Protein AF-A0A4Y6IBA8-F1 (afdb_monomer_lite)

Foldseek 3Di:
DDDDDDDDPPPPDDPDDDPDDDDFDFDQDPDDDDDDDDRDGDGDDPDPDPPPPDAFDCVVPDADQVQQQQDLDLHHPQADPPDFKHPFKHKHKFFFQAAQAAQAAFTKGADPVDDPDLRTARMATEHQVHHDPPLRHAQKIKMAIAMFGCDVSWTHGYPNPPVRMDTDDRGDGDDAAAQADDPPDFPLSSLSRHASGKHFYAPRNQWFWQAQWDADPVSQFIKTKTFHNFHQDQLVVPDPPPDPSNVVSVVSVLSTMEIEAASDHDHPPDGPQERVCDDPQFGADGGWGAGGFIFHWTDDPSHIYGHTPHHDYSVRRHDPDDDDPDDDDDPPDLFFEEEDELQQQDCVQVPAAAALVNDRPADPHPVRNVVSLVVVLVVCVSSLGQKYKYWNFFFRFDDCRGSVNVSQVSNCVVDDPQSRKDWAHADQVCADVSGGQDRDRIAMIMIHGPNFKDWDDHKDWAADDKDWDQWQDFPDQDPVRDTDTDRTDIDGDRIDIDTDIDGPVVVVPPDD

pLDDT: mean 87.82, std 17.95, range [29.41, 98.81]

Structure (mmCIF, N/CA/C/O backbone):
data_AF-A0A4Y6IBA8-F1
#
_entry.id   AF-A0A4Y6IBA8-F1
#
loop_
_atom_site.group_PDB
_atom_site.id
_atom_site.type_symbol
_atom_site.label_atom_id
_atom_site.label_alt_id
_atom_site.label_comp_id
_atom_site.label_asym_id
_atom_site.label_entity_id
_atom_site.label_seq_id
_atom_site.pdbx_PDB_ins_code
_atom_site.Cartn_x
_atom_site.Cartn_y
_atom_site.Cartn_z
_atom_site.occupancy
_atom_site.B_iso_or_equiv
_atom_site.auth_seq_id
_atom_site.auth_comp_id
_atom_site.auth_asym_id
_atom_site.auth_atom_id
_atom_site.pdbx_PDB_model_num
ATOM 1 N N . MET A 1 1 ? 8.388 57.235 -51.977 1.00 36.34 1 MET A N 1
ATOM 2 C CA . MET A 1 1 ? 9.160 57.931 -50.924 1.00 36.34 1 MET A CA 1
ATOM 3 C C . MET A 1 1 ? 10.579 57.404 -50.968 1.00 36.34 1 MET A C 1
ATOM 5 O O . MET A 1 1 ? 10.772 56.202 -50.864 1.00 36.34 1 MET A O 1
ATOM 9 N N . THR A 1 2 ? 11.541 58.278 -51.231 1.00 32.28 2 THR A N 1
ATOM 10 C CA . THR A 1 2 ? 12.962 57.948 -51.380 1.00 32.28 2 THR A CA 1
ATOM 11 C C . THR A 1 2 ? 13.563 57.619 -50.012 1.00 32.28 2 THR A C 1
ATOM 13 O O . THR A 1 2 ? 13.431 58.429 -49.098 1.00 32.28 2 THR A O 1
ATOM 16 N N . VAL A 1 3 ? 14.226 56.469 -49.860 1.00 29.41 3 VAL A N 1
ATOM 17 C CA . VAL A 1 3 ? 14.960 56.116 -48.632 1.00 29.41 3 VAL A CA 1
ATOM 18 C C . VAL A 1 3 ? 16.433 55.900 -48.973 1.00 29.41 3 VAL A C 1
ATOM 20 O O . VAL A 1 3 ? 16.775 55.165 -49.894 1.00 29.41 3 VAL A O 1
ATOM 23 N N . TYR A 1 4 ? 17.292 56.606 -48.241 1.00 30.02 4 TYR A N 1
ATOM 24 C CA . TYR A 1 4 ? 18.748 56.600 -48.353 1.00 30.02 4 TYR A CA 1
ATOM 25 C C . TYR A 1 4 ? 19.360 55.326 -47.753 1.00 30.02 4 TYR A C 1
ATOM 27 O O . TYR A 1 4 ? 19.035 54.957 -46.626 1.00 30.02 4 TYR A O 1
ATOM 35 N N . HIS A 1 5 ? 20.340 54.729 -48.436 1.00 36.25 5 HIS A N 1
ATOM 36 C CA . HIS A 1 5 ? 21.272 53.782 -47.821 1.00 36.25 5 HIS A CA 1
ATOM 37 C C . HIS A 1 5 ? 22.495 54.524 -47.271 1.00 36.25 5 HIS A C 1
ATOM 39 O O . HIS A 1 5 ? 23.239 55.157 -48.019 1.00 36.25 5 HIS A O 1
ATOM 45 N N . LYS A 1 6 ? 22.730 54.415 -45.961 1.00 30.64 6 LYS A N 1
ATOM 46 C CA . LYS A 1 6 ? 24.039 54.674 -45.349 1.00 30.64 6 LYS A CA 1
ATOM 47 C C . LYS A 1 6 ? 24.644 53.335 -44.944 1.00 30.64 6 LYS A C 1
ATOM 49 O O . LYS A 1 6 ? 24.172 52.707 -44.003 1.00 30.64 6 LYS A O 1
ATOM 54 N N . PHE A 1 7 ? 25.691 52.924 -45.651 1.00 35.44 7 PHE A N 1
ATOM 55 C CA . PHE A 1 7 ? 26.575 51.842 -45.226 1.00 35.44 7 PHE A CA 1
ATOM 56 C C . PHE A 1 7 ? 27.665 52.413 -44.310 1.00 35.44 7 PHE A C 1
ATOM 58 O O . PHE A 1 7 ? 28.284 53.422 -44.646 1.00 35.44 7 PHE A O 1
ATOM 65 N N . SER A 1 8 ? 27.899 51.769 -43.163 1.00 32.81 8 SER A N 1
ATOM 66 C CA . SER A 1 8 ? 29.061 52.017 -42.302 1.00 32.81 8 SER A CA 1
ATOM 67 C C . SER A 1 8 ? 29.996 50.809 -42.349 1.00 32.81 8 SER A C 1
ATOM 69 O O . SER A 1 8 ? 29.566 49.664 -42.221 1.00 32.81 8 SER A O 1
ATOM 71 N N . ALA A 1 9 ? 31.278 51.089 -42.568 1.00 37.75 9 ALA A N 1
ATOM 72 C CA . ALA A 1 9 ? 32.347 50.153 -42.894 1.00 37.75 9 ALA A CA 1
ATOM 73 C C . ALA A 1 9 ? 32.967 49.470 -41.657 1.00 37.75 9 ALA A C 1
ATOM 75 O O . ALA A 1 9 ? 34.165 49.585 -41.418 1.00 37.75 9 ALA A O 1
ATOM 76 N N . ILE A 1 10 ? 32.166 48.740 -40.873 1.00 36.09 10 ILE A N 1
ATOM 77 C CA . ILE A 1 10 ? 32.670 47.875 -39.781 1.00 36.09 10 ILE A CA 1
ATOM 78 C C . ILE A 1 10 ? 32.075 46.461 -39.905 1.00 36.09 10 ILE A C 1
ATOM 80 O O . ILE A 1 10 ? 31.610 45.863 -38.944 1.00 36.09 10 ILE A O 1
ATOM 84 N N . ALA A 1 11 ? 32.054 45.923 -41.125 1.00 34.44 11 ALA A N 1
ATOM 85 C CA . ALA A 1 11 ? 31.620 44.549 -41.403 1.00 34.44 11 ALA A CA 1
ATOM 86 C C . ALA A 1 11 ? 32.563 43.829 -42.384 1.00 34.44 11 ALA A C 1
ATOM 88 O O . ALA A 1 11 ? 32.136 42.994 -43.172 1.00 34.44 11 ALA A O 1
ATOM 89 N N . PHE A 1 12 ? 33.853 44.173 -42.367 1.00 36.62 12 PHE A N 1
ATOM 90 C CA . PHE A 1 12 ? 34.859 43.559 -43.237 1.00 36.62 12 PHE A CA 1
ATOM 91 C C . PHE A 1 12 ? 36.131 43.238 -42.451 1.00 36.62 12 PHE A C 1
ATOM 93 O O . PHE A 1 12 ? 37.157 43.866 -42.663 1.00 36.62 12 PHE A O 1
ATOM 100 N N . ALA A 1 13 ? 36.062 42.286 -41.514 1.00 37.62 13 ALA A N 1
ATOM 101 C CA . ALA A 1 13 ? 37.256 41.578 -41.030 1.00 37.62 13 ALA A CA 1
ATOM 102 C C . ALA A 1 13 ? 36.939 40.344 -40.157 1.00 37.62 13 ALA A C 1
ATOM 104 O O . ALA A 1 13 ? 37.505 40.237 -39.085 1.00 37.62 13 ALA A O 1
ATOM 105 N N . VAL A 1 14 ? 36.076 39.412 -40.589 1.00 34.19 14 VAL A N 1
ATOM 106 C CA . VAL A 1 14 ? 36.196 37.963 -40.272 1.00 34.19 14 VAL A CA 1
ATOM 107 C C . VAL A 1 14 ? 35.429 37.179 -41.352 1.00 34.19 14 VAL A C 1
ATOM 109 O O . VAL A 1 14 ? 34.367 36.619 -41.115 1.00 34.19 14 VAL A O 1
ATOM 112 N N . ALA A 1 15 ? 35.921 37.200 -42.590 1.00 33.91 15 ALA A N 1
ATOM 113 C CA . ALA A 1 15 ? 35.390 36.377 -43.679 1.00 33.91 15 ALA A CA 1
ATOM 114 C C . ALA A 1 15 ? 36.553 35.662 -44.372 1.00 33.91 15 ALA A C 1
ATOM 116 O O . ALA A 1 15 ? 36.925 35.977 -45.497 1.00 33.91 15 ALA A O 1
ATOM 117 N N . ALA A 1 16 ? 37.173 34.730 -43.654 1.00 40.31 16 ALA A N 1
ATOM 118 C CA . ALA A 1 16 ? 38.040 33.720 -44.240 1.00 40.31 16 ALA A CA 1
ATOM 119 C C . ALA A 1 16 ? 37.958 32.458 -43.370 1.00 40.31 16 ALA A C 1
ATOM 121 O O . ALA A 1 16 ? 38.297 32.509 -42.193 1.00 40.31 16 ALA A O 1
ATOM 122 N N . ALA A 1 17 ? 37.512 31.359 -43.989 1.00 41.12 17 ALA A N 1
ATOM 123 C CA . ALA A 1 17 ? 37.349 29.995 -43.463 1.00 41.12 17 ALA A CA 1
ATOM 124 C C . ALA A 1 17 ? 36.041 29.657 -42.713 1.00 41.12 17 ALA A C 1
ATOM 126 O O . ALA A 1 17 ? 36.065 29.368 -41.524 1.00 41.12 17 ALA A O 1
ATOM 127 N N . LEU A 1 18 ? 34.921 29.558 -43.445 1.00 33.34 18 LEU A N 1
ATOM 128 C CA . LEU A 1 18 ? 33.793 28.668 -43.116 1.00 33.34 18 LEU A CA 1
ATOM 129 C C . LEU A 1 18 ? 33.179 28.105 -44.421 1.00 33.34 18 LEU A C 1
ATOM 131 O O . LEU A 1 18 ? 33.218 28.795 -45.444 1.00 33.34 18 LEU A O 1
ATOM 135 N N . PRO A 1 19 ? 32.652 26.862 -44.421 1.00 35.09 19 PRO A N 1
ATOM 136 C CA . PRO A 1 19 ? 31.982 26.270 -45.577 1.00 35.09 19 PRO A CA 1
ATOM 137 C C . PRO A 1 19 ? 30.710 27.058 -45.917 1.00 35.09 19 PRO A C 1
ATOM 139 O O . PRO A 1 19 ? 30.127 27.706 -45.049 1.00 35.09 19 PRO A O 1
ATOM 142 N N . MET A 1 20 ? 30.302 27.008 -47.188 1.00 36.56 20 MET A N 1
ATOM 143 C CA . MET A 1 20 ? 29.111 27.672 -47.729 1.00 36.56 20 MET A CA 1
ATOM 144 C C . MET A 1 20 ? 27.903 27.539 -46.786 1.00 36.56 20 MET A C 1
ATOM 146 O O . MET A 1 20 ? 27.294 26.476 -46.692 1.00 36.56 20 MET A O 1
ATOM 150 N N . MET A 1 21 ? 27.539 28.628 -46.106 1.00 37.81 21 MET A N 1
ATOM 151 C CA . MET A 1 21 ? 26.222 28.751 -45.491 1.00 37.81 21 MET A CA 1
ATOM 152 C C . MET A 1 21 ? 25.193 28.855 -46.617 1.00 37.81 21 MET A C 1
ATOM 154 O O . MET A 1 21 ? 25.274 29.754 -47.456 1.00 37.81 21 MET A O 1
ATOM 158 N N . ALA A 1 22 ? 24.230 27.934 -46.640 1.00 44.72 22 ALA A N 1
ATOM 159 C CA . ALA A 1 22 ? 23.031 28.097 -47.447 1.00 44.72 22 ALA A CA 1
ATOM 160 C C . ALA A 1 22 ? 22.313 29.390 -47.008 1.00 44.72 22 ALA A C 1
ATOM 162 O O . ALA A 1 22 ? 22.178 29.624 -45.803 1.00 44.72 22 ALA A O 1
ATOM 163 N N . PRO A 1 23 ? 21.866 30.252 -47.936 1.00 40.19 23 PRO A N 1
ATOM 164 C CA . PRO A 1 23 ? 21.169 31.472 -47.567 1.00 40.19 23 PRO A CA 1
ATOM 165 C C . PRO A 1 23 ? 19.763 31.118 -47.070 1.00 40.19 23 PRO A C 1
ATOM 167 O O . PRO A 1 23 ? 18.859 30.876 -47.864 1.00 40.19 23 PRO A O 1
ATOM 170 N N . ALA A 1 24 ? 19.563 31.090 -45.755 1.00 42.28 24 ALA A N 1
ATOM 171 C CA . ALA A 1 24 ? 18.227 31.095 -45.174 1.00 42.28 24 ALA A CA 1
ATOM 172 C C . ALA A 1 24 ? 17.733 32.549 -45.117 1.00 42.28 24 ALA A C 1
ATOM 174 O O . ALA A 1 24 ? 18.231 33.359 -44.334 1.00 42.28 24 ALA A O 1
ATOM 175 N N . GLY A 1 25 ? 16.785 32.901 -45.983 1.00 44.28 25 GLY A N 1
ATOM 176 C CA . GLY A 1 25 ? 16.085 34.181 -45.908 1.00 44.28 25 GLY A CA 1
ATOM 177 C C . GLY A 1 25 ? 14.960 34.096 -44.880 1.00 44.28 25 GLY A C 1
ATOM 178 O O . GLY A 1 25 ? 14.052 33.288 -45.038 1.00 44.28 25 GLY A O 1
ATOM 179 N N . VAL A 1 26 ? 15.001 34.930 -43.842 1.00 39.97 26 VAL A N 1
ATOM 180 C CA . VAL A 1 26 ? 13.881 35.094 -42.904 1.00 39.97 26 VAL A CA 1
ATOM 181 C C . VAL A 1 26 ? 12.954 36.172 -43.462 1.00 39.97 26 VAL A C 1
ATOM 183 O O . VAL A 1 26 ? 13.362 37.324 -43.600 1.00 39.97 26 VAL A O 1
ATOM 186 N N . LEU A 1 27 ? 11.713 35.808 -43.788 1.00 43.69 27 LEU A N 1
ATOM 187 C CA . LEU A 1 27 ? 10.648 36.759 -44.099 1.00 43.69 27 LEU A CA 1
ATOM 188 C C . LEU A 1 27 ? 9.678 36.802 -42.922 1.00 43.69 27 LEU A C 1
ATOM 190 O O . LEU A 1 27 ? 8.978 35.835 -42.646 1.00 43.69 27 LEU A O 1
ATOM 194 N N . THR A 1 28 ? 9.624 37.934 -42.230 1.00 40.91 28 THR A N 1
ATOM 195 C CA . THR A 1 28 ? 8.565 38.212 -41.258 1.00 40.91 28 THR A CA 1
ATOM 196 C C . THR A 1 28 ? 7.352 38.756 -42.005 1.00 40.91 28 THR A C 1
ATOM 198 O O . THR A 1 28 ? 7.362 39.903 -42.452 1.00 40.91 28 THR A O 1
ATOM 201 N N . SER A 1 29 ? 6.322 37.929 -42.167 1.00 42.97 29 SER A N 1
ATOM 202 C CA . SER A 1 29 ? 5.001 38.366 -42.619 1.00 42.97 29 SER A CA 1
ATOM 203 C C . SER A 1 29 ? 4.165 38.734 -41.395 1.00 42.97 29 SER A C 1
ATOM 205 O O . SER A 1 29 ? 3.911 37.895 -40.534 1.00 42.97 29 SER A O 1
ATOM 207 N N . GLU A 1 30 ? 3.741 39.990 -41.314 1.00 39.06 30 GLU A N 1
ATOM 208 C CA . GLU A 1 30 ? 2.805 40.455 -40.294 1.00 39.06 30 GLU A CA 1
ATOM 209 C C . GLU A 1 30 ? 1.380 40.112 -40.764 1.00 39.06 30 GLU A C 1
ATOM 211 O O . GLU A 1 30 ? 0.715 40.912 -41.419 1.00 39.06 30 GLU A O 1
ATOM 216 N N . TYR A 1 31 ? 0.923 38.881 -40.505 1.00 40.41 31 TYR A N 1
ATOM 217 C CA . TYR A 1 31 ? -0.491 38.534 -40.664 1.00 40.41 31 TYR A CA 1
ATOM 218 C C . TYR A 1 31 ? -1.195 38.732 -39.322 1.00 40.41 31 TYR A C 1
ATOM 220 O O . TYR A 1 31 ? -0.931 38.017 -38.356 1.00 40.41 31 TYR A O 1
ATOM 228 N N . VAL A 1 32 ? -2.070 39.735 -39.259 1.00 48.91 32 VAL A N 1
ATOM 229 C CA . VAL A 1 32 ? -2.930 40.010 -38.106 1.00 48.91 32 VAL A CA 1
ATOM 230 C C . VAL A 1 32 ? -4.321 39.481 -38.427 1.00 48.91 32 VAL A C 1
ATOM 232 O O . VAL A 1 32 ? -5.087 40.158 -39.105 1.00 48.91 32 VAL A O 1
ATOM 235 N N . ASP A 1 33 ? -4.653 38.295 -37.916 1.00 40.06 33 ASP A N 1
ATOM 236 C CA . ASP A 1 33 ? -6.039 37.973 -37.576 1.00 40.06 33 ASP A CA 1
ATOM 237 C C . ASP A 1 33 ? -6.100 36.922 -36.449 1.00 40.06 33 ASP A C 1
ATOM 239 O O . ASP A 1 33 ? -5.522 35.842 -36.565 1.00 40.06 33 ASP A O 1
ATOM 243 N N . GLY A 1 34 ? -6.785 37.253 -35.345 1.00 38.81 34 GLY A N 1
ATOM 244 C CA . GLY A 1 34 ? -7.120 36.320 -34.253 1.00 38.81 34 GLY A CA 1
ATOM 245 C C . GLY A 1 34 ? -6.394 36.506 -32.905 1.00 38.81 34 GLY A C 1
ATOM 246 O O . GLY A 1 34 ? -5.302 36.001 -32.692 1.00 38.81 34 GLY A O 1
ATOM 247 N N . SER A 1 35 ? -7.063 37.206 -31.979 1.00 43.19 35 SER A N 1
ATOM 248 C CA . SER A 1 35 ? -6.881 37.317 -30.510 1.00 43.19 35 SER A CA 1
ATOM 249 C C . SER A 1 35 ? -5.590 36.811 -29.813 1.00 43.19 35 SER A C 1
ATOM 251 O O . SER A 1 35 ? -5.370 35.616 -29.651 1.00 43.19 35 SER A O 1
ATOM 253 N N . SER A 1 36 ? -4.876 37.782 -29.222 1.00 48.50 36 SER A N 1
ATOM 254 C CA . SER A 1 36 ? -4.014 37.749 -28.017 1.00 48.50 36 SER A CA 1
ATOM 255 C C . SER A 1 36 ? -2.898 36.685 -27.899 1.00 48.50 36 SER A C 1
ATOM 257 O O . SER A 1 36 ? -3.131 35.568 -27.448 1.00 48.50 36 SER A O 1
ATOM 259 N N . TYR A 1 37 ? -1.659 37.155 -28.131 1.00 42.91 37 TYR A N 1
ATOM 260 C CA . TYR A 1 37 ? -0.348 36.621 -27.697 1.00 42.91 37 TYR A CA 1
ATOM 261 C C . TYR A 1 37 ? 0.316 35.458 -28.454 1.00 42.91 37 TYR A C 1
ATOM 263 O O . TYR A 1 37 ? 1.174 34.797 -27.878 1.00 42.91 37 TYR A O 1
ATOM 271 N N . ASN A 1 38 ? 0.059 35.272 -29.750 1.00 40.16 38 ASN A N 1
ATOM 272 C CA . ASN A 1 38 ? 0.909 34.408 -30.580 1.00 40.16 38 ASN A CA 1
ATOM 273 C C . ASN A 1 38 ? 1.535 35.197 -31.736 1.00 40.16 38 ASN A C 1
ATOM 275 O O . ASN A 1 38 ? 0.827 35.669 -32.620 1.00 40.16 38 ASN A O 1
ATOM 279 N N . THR A 1 39 ? 2.866 35.302 -31.750 1.00 45.22 39 THR A N 1
ATOM 280 C CA . THR A 1 39 ? 3.626 35.688 -32.947 1.00 45.22 39 THR A CA 1
ATOM 281 C C . THR A 1 39 ? 4.078 34.399 -33.629 1.00 45.22 39 THR A C 1
ATOM 283 O O . THR A 1 39 ? 4.934 33.691 -33.101 1.00 45.22 39 THR A O 1
ATOM 286 N N . GLY A 1 40 ? 3.479 34.055 -34.769 1.00 46.94 40 GLY A N 1
ATOM 287 C CA . GLY A 1 40 ? 3.930 32.927 -35.584 1.00 46.94 40 GLY A CA 1
ATOM 288 C C . GLY A 1 40 ? 5.204 33.297 -36.342 1.00 46.94 40 GLY A C 1
ATOM 289 O O . GLY A 1 40 ? 5.211 34.273 -37.088 1.00 46.94 40 GLY A O 1
ATOM 290 N N . LEU A 1 41 ? 6.283 32.536 -36.149 1.00 49.25 41 LEU A N 1
ATOM 291 C CA . LEU A 1 41 ? 7.474 32.600 -36.995 1.00 49.25 41 LEU A CA 1
ATOM 292 C C . LEU A 1 41 ? 7.395 31.457 -38.009 1.00 49.25 41 LEU A C 1
ATOM 294 O O . LEU A 1 41 ? 7.644 30.305 -37.660 1.00 49.25 41 LEU A O 1
ATOM 298 N N . GLU A 1 42 ? 7.049 31.766 -39.256 1.00 46.62 42 GLU A N 1
ATOM 299 C CA . GLU A 1 42 ? 7.176 30.814 -40.359 1.00 46.62 42 GLU A CA 1
ATOM 300 C C . GLU A 1 42 ? 8.597 30.876 -40.927 1.00 46.62 42 GLU A C 1
ATOM 302 O O . GLU A 1 42 ? 9.071 31.919 -41.376 1.00 46.62 42 GLU A O 1
ATOM 307 N N . ILE A 1 43 ? 9.296 29.742 -40.887 1.00 51.69 43 ILE A N 1
ATOM 308 C CA . ILE A 1 43 ? 10.614 29.576 -41.497 1.00 51.69 43 ILE A CA 1
ATOM 309 C C . ILE A 1 43 ? 10.402 28.846 -42.823 1.00 51.69 43 ILE A C 1
ATOM 311 O O . ILE A 1 43 ? 10.070 27.662 -42.837 1.00 51.69 43 ILE A O 1
ATOM 315 N N . TYR A 1 44 ? 10.593 29.551 -43.938 1.00 50.16 44 TYR A N 1
ATOM 316 C CA . TYR A 1 44 ? 10.556 28.966 -45.278 1.00 50.16 44 TYR A CA 1
ATOM 317 C C . TYR A 1 44 ? 11.976 28.623 -45.748 1.00 50.16 44 TYR A C 1
ATOM 319 O O . TYR A 1 44 ? 12.877 29.460 -45.697 1.00 50.16 44 TYR A O 1
ATOM 327 N N . SER A 1 45 ? 12.177 27.393 -46.225 1.00 48.59 45 SER A N 1
ATOM 328 C CA . SER A 1 45 ? 13.406 26.985 -46.914 1.00 48.59 45 SER A CA 1
ATOM 329 C C . SER A 1 45 ? 13.251 27.264 -48.409 1.00 48.59 45 SER A C 1
ATOM 331 O O . SER A 1 45 ? 12.386 26.685 -49.056 1.00 48.59 45 SER A O 1
ATOM 333 N N . SER A 1 46 ? 14.082 28.144 -48.969 1.00 52.12 46 SER A N 1
ATOM 334 C CA . SER A 1 46 ? 14.041 28.554 -50.382 1.00 52.12 46 SER A CA 1
ATOM 335 C C . SER A 1 46 ? 14.782 27.614 -51.343 1.00 52.12 46 SER A C 1
ATOM 337 O O . SER A 1 46 ? 15.041 27.985 -52.486 1.00 52.12 46 SER A O 1
ATOM 339 N N . GLY A 1 47 ? 15.156 26.413 -50.898 1.00 57.47 47 GLY A N 1
ATOM 340 C CA . GLY A 1 47 ? 15.783 25.416 -51.764 1.00 57.47 47 GLY A CA 1
ATOM 341 C C . GLY A 1 47 ? 14.748 24.590 -52.529 1.00 57.47 47 GLY A C 1
ATOM 342 O O . GLY A 1 47 ? 13.872 23.998 -51.909 1.00 57.47 47 GLY A O 1
ATOM 343 N N . ASP A 1 48 ? 14.911 24.445 -53.849 1.00 56.72 48 ASP A N 1
ATOM 344 C CA . ASP A 1 48 ? 14.083 23.601 -54.744 1.00 56.72 48 ASP A CA 1
ATOM 345 C C . ASP A 1 48 ? 14.189 22.078 -54.474 1.00 56.72 48 ASP A C 1
ATOM 347 O O . ASP A 1 48 ? 13.782 21.249 -55.287 1.00 56.72 48 ASP A O 1
ATOM 351 N N . SER A 1 49 ? 14.747 21.675 -53.330 1.00 58.31 49 SER A N 1
ATOM 352 C CA . SER A 1 49 ? 14.902 20.273 -52.942 1.00 58.31 49 SER A CA 1
ATOM 353 C C . SER A 1 49 ? 14.219 20.022 -51.605 1.00 58.31 49 SER A C 1
ATOM 355 O O . SER A 1 49 ? 14.514 20.683 -50.608 1.00 58.31 49 SER A O 1
ATOM 357 N N . VAL A 1 50 ? 13.310 19.045 -51.582 1.00 53.16 50 VAL A N 1
ATOM 358 C CA . VAL A 1 50 ? 12.728 18.521 -50.345 1.00 53.16 50 VAL A CA 1
ATOM 359 C C . VAL A 1 50 ? 13.875 17.980 -49.492 1.00 53.16 50 VAL A C 1
ATOM 361 O O . VAL A 1 50 ? 14.469 16.953 -49.817 1.00 53.16 50 VAL A O 1
ATOM 364 N N . GLN A 1 51 ? 14.204 18.675 -48.405 1.00 48.28 51 GLN A N 1
ATOM 365 C CA . GLN A 1 51 ? 15.080 18.150 -47.361 1.00 48.28 51 GLN A CA 1
ATOM 366 C C . GLN A 1 51 ? 14.297 17.063 -46.617 1.00 48.28 51 GLN A C 1
ATOM 368 O O . GLN A 1 51 ? 13.610 17.330 -45.633 1.00 48.28 51 GLN A O 1
ATOM 373 N N . VAL A 1 52 ? 14.344 15.831 -47.127 1.00 48.94 52 VAL A N 1
ATOM 374 C CA . VAL A 1 52 ? 13.877 14.663 -46.379 1.00 48.94 52 VAL A CA 1
ATOM 375 C C . VAL A 1 52 ? 14.880 14.458 -45.251 1.00 48.94 52 VAL A C 1
ATOM 377 O O . VAL A 1 52 ? 15.991 13.988 -45.488 1.00 48.94 52 VAL A O 1
ATOM 380 N N . LEU A 1 53 ? 14.515 14.848 -44.028 1.00 55.75 53 LEU A N 1
ATOM 381 C CA . LEU A 1 53 ? 15.276 14.446 -42.852 1.00 55.75 53 LEU A CA 1
ATOM 382 C C . LEU A 1 53 ? 15.241 12.919 -42.804 1.00 55.75 53 LEU A C 1
ATOM 384 O O . LEU A 1 53 ? 14.170 12.320 -42.689 1.00 55.75 53 LEU A O 1
ATOM 388 N N . SER A 1 54 ? 16.400 12.285 -42.963 1.00 64.06 54 SER A N 1
ATOM 389 C CA . SER A 1 54 ? 16.504 10.837 -42.836 1.00 64.06 54 SER A CA 1
ATOM 390 C C . SER A 1 54 ? 16.049 10.436 -41.430 1.00 64.06 54 SER A C 1
ATOM 392 O O . SER A 1 54 ? 16.519 11.054 -40.467 1.00 64.06 54 SER A O 1
ATOM 394 N N . PRO A 1 55 ? 15.170 9.427 -41.281 1.00 77.38 55 PRO A N 1
ATOM 395 C CA . PRO A 1 55 ? 14.824 8.919 -39.962 1.00 77.38 55 PRO A CA 1
ATOM 396 C C . PRO A 1 55 ? 16.099 8.473 -39.243 1.00 77.38 55 PRO A C 1
ATOM 398 O O . PRO A 1 55 ? 17.060 8.028 -39.881 1.00 77.38 55 PRO A O 1
ATOM 401 N N . PHE A 1 56 ? 16.113 8.612 -37.917 1.00 86.75 56 PHE A N 1
ATOM 402 C CA . PHE A 1 56 ? 17.212 8.102 -37.109 1.00 86.75 56 PHE A CA 1
ATOM 403 C C . PHE A 1 56 ? 17.452 6.619 -37.436 1.00 86.75 56 PHE A C 1
ATOM 405 O O . PHE A 1 56 ? 16.509 5.846 -37.604 1.00 86.75 56 PHE A O 1
ATOM 412 N N . SER A 1 57 ? 18.719 6.231 -37.553 1.00 87.31 57 SER A N 1
ATOM 413 C CA . SER A 1 57 ? 19.130 4.873 -37.891 1.00 87.31 57 SER A CA 1
ATOM 414 C C . SER A 1 57 ? 20.329 4.486 -37.044 1.00 87.31 57 SER A C 1
ATOM 416 O O . SER A 1 57 ? 21.263 5.267 -36.886 1.00 87.31 57 SER A O 1
ATOM 418 N N . CYS A 1 58 ? 20.319 3.253 -36.548 1.00 88.81 58 CYS A N 1
ATOM 419 C CA . CYS A 1 58 ? 21.453 2.664 -35.842 1.00 88.81 58 CYS A CA 1
ATOM 420 C C . CYS A 1 58 ? 22.404 1.895 -36.763 1.00 88.81 58 CYS A C 1
ATOM 422 O O . CYS A 1 58 ? 23.224 1.103 -36.297 1.00 88.81 58 CYS A O 1
ATOM 424 N N . GLN A 1 59 ? 22.286 2.068 -38.080 1.00 85.12 59 GLN A N 1
ATOM 425 C CA . GLN A 1 59 ? 23.185 1.409 -39.016 1.00 85.12 59 GLN A CA 1
ATOM 426 C C . GLN A 1 59 ? 24.631 1.853 -38.742 1.00 85.12 59 GLN A C 1
ATOM 428 O O . GLN A 1 59 ? 24.932 3.042 -38.773 1.00 85.12 59 GLN A O 1
ATOM 433 N N . ALA A 1 60 ? 25.510 0.884 -38.459 1.00 84.00 60 ALA A N 1
ATOM 434 C CA . ALA A 1 60 ? 26.901 1.091 -38.037 1.00 84.00 60 ALA A CA 1
ATOM 435 C C . ALA A 1 60 ? 27.101 1.796 -36.674 1.00 84.00 60 ALA A C 1
ATOM 437 O O . ALA A 1 60 ? 28.218 2.216 -36.368 1.00 84.00 60 ALA A O 1
ATOM 438 N N . ALA A 1 61 ? 26.062 1.897 -35.837 1.00 90.19 61 ALA A N 1
ATOM 439 C CA . ALA A 1 61 ? 26.222 2.341 -34.456 1.00 90.19 61 ALA A CA 1
ATOM 440 C C . ALA A 1 61 ? 26.939 1.271 -33.617 1.00 90.19 61 ALA A C 1
ATOM 442 O O . ALA A 1 61 ? 26.705 0.073 -33.783 1.00 90.19 61 ALA A O 1
ATOM 443 N N . ILE A 1 62 ? 27.792 1.713 -32.693 1.00 94.19 62 ILE A N 1
ATOM 444 C CA . ILE A 1 62 ? 28.339 0.841 -31.652 1.00 94.19 62 ILE A CA 1
ATOM 445 C C . ILE A 1 62 ? 27.231 0.643 -30.621 1.00 94.19 62 ILE A C 1
ATOM 447 O O . ILE A 1 62 ? 26.814 1.605 -29.975 1.00 94.19 62 ILE A O 1
ATOM 451 N N . ILE A 1 63 ? 26.741 -0.590 -30.512 1.00 96.50 63 ILE A N 1
ATOM 452 C CA . ILE A 1 63 ? 25.705 -0.949 -29.547 1.00 96.50 63 ILE A CA 1
ATOM 453 C C . ILE A 1 63 ? 26.355 -1.156 -28.184 1.00 96.50 63 ILE A C 1
ATOM 455 O O . ILE A 1 63 ? 27.310 -1.917 -28.047 1.00 96.50 63 ILE A O 1
ATOM 459 N N . THR A 1 64 ? 25.834 -0.452 -27.189 1.00 97.88 64 THR A N 1
ATOM 460 C CA . THR A 1 64 ? 26.081 -0.707 -25.777 1.00 97.88 64 THR A CA 1
ATOM 461 C C . THR A 1 64 ? 25.043 -1.725 -25.312 1.00 97.88 64 THR A C 1
ATOM 463 O O . THR A 1 64 ? 23.847 -1.446 -25.443 1.00 97.88 64 THR A O 1
ATOM 466 N N . PRO A 1 65 ? 25.462 -2.900 -24.825 1.00 98.00 65 PRO A N 1
ATOM 467 C CA . PRO A 1 65 ? 24.533 -3.874 -24.270 1.00 98.00 65 PRO A CA 1
ATOM 468 C C . PRO A 1 65 ? 23.770 -3.307 -23.072 1.00 98.00 65 PRO A C 1
ATOM 470 O O . PRO A 1 65 ? 24.284 -2.449 -22.349 1.00 98.00 65 PRO A O 1
ATOM 473 N N . ILE A 1 66 ? 22.538 -3.767 -22.852 1.00 98.56 66 ILE A N 1
ATOM 474 C CA . ILE A 1 66 ? 21.693 -3.195 -21.789 1.00 98.56 66 ILE A CA 1
ATOM 475 C C . ILE A 1 66 ? 22.247 -3.519 -20.392 1.00 98.56 66 ILE A C 1
ATOM 477 O O . ILE A 1 66 ? 22.228 -2.649 -19.522 1.00 98.56 66 ILE A O 1
ATOM 481 N N . TYR A 1 67 ? 22.834 -4.699 -20.201 1.00 98.31 67 TYR A N 1
ATOM 482 C CA . TYR A 1 67 ? 23.483 -5.073 -18.942 1.00 98.31 67 TYR A CA 1
ATOM 483 C C . TYR A 1 67 ? 24.681 -4.173 -18.585 1.00 98.31 67 TYR A C 1
ATOM 485 O O . TYR A 1 67 ? 24.919 -3.927 -17.405 1.00 98.31 67 TYR A O 1
ATOM 493 N N . ASP A 1 68 ? 25.381 -3.592 -19.570 1.00 98.06 68 ASP A N 1
ATOM 494 C CA . ASP A 1 68 ? 26.445 -2.599 -19.336 1.00 98.06 68 ASP A CA 1
ATOM 495 C C . ASP A 1 68 ? 25.880 -1.210 -18.984 1.00 98.06 68 ASP A C 1
ATOM 497 O O . ASP A 1 68 ? 26.552 -0.403 -18.336 1.00 98.06 68 ASP A O 1
ATOM 501 N N . VAL A 1 69 ? 24.645 -0.911 -19.412 1.00 98.38 69 VAL A N 1
ATOM 502 C CA . VAL A 1 69 ? 23.926 0.304 -19.001 1.00 98.38 69 VAL A CA 1
ATOM 503 C C . VAL A 1 69 ? 23.479 0.192 -17.550 1.00 98.38 69 VAL A C 1
ATOM 505 O O . VAL A 1 69 ? 23.652 1.157 -16.812 1.00 98.38 69 VAL A O 1
ATOM 508 N N . GLN A 1 70 ? 22.942 -0.957 -17.147 1.00 97.75 70 GLN A N 1
ATOM 509 C CA . GLN A 1 70 ? 22.479 -1.203 -15.780 1.00 97.75 70 GLN A CA 1
ATOM 510 C C . GLN A 1 70 ? 23.652 -1.388 -14.804 1.00 97.75 70 GLN A C 1
ATOM 512 O O . GLN A 1 70 ? 23.796 -0.645 -13.837 1.00 97.75 70 GLN A O 1
ATOM 517 N N . GLY A 1 71 ? 24.563 -2.318 -15.103 1.00 97.12 71 GLY A N 1
ATOM 518 C CA . GLY A 1 71 ? 25.627 -2.736 -14.190 1.00 97.12 71 GLY A CA 1
ATOM 519 C C . GLY A 1 71 ? 25.119 -3.580 -13.012 1.00 97.12 71 GLY A C 1
ATOM 520 O O . GLY A 1 71 ? 23.959 -3.970 -12.957 1.00 97.12 71 GLY A O 1
ATOM 521 N N . GLU A 1 72 ? 26.021 -3.901 -12.077 1.00 95.75 72 GLU A N 1
ATOM 522 C CA . GLU A 1 72 ? 25.714 -4.712 -10.876 1.00 95.75 72 GLU A CA 1
ATOM 523 C C . GLU A 1 72 ? 25.339 -3.869 -9.640 1.00 95.75 72 GLU A C 1
ATOM 525 O O . GLU A 1 72 ? 25.057 -4.411 -8.571 1.00 95.75 72 GLU A O 1
ATOM 530 N N . GLY A 1 73 ? 25.447 -2.541 -9.733 1.00 94.31 73 GLY A N 1
ATOM 531 C CA . GLY A 1 73 ? 25.230 -1.621 -8.616 1.00 94.31 73 GLY A CA 1
ATOM 532 C C . GLY A 1 73 ? 23.875 -0.925 -8.687 1.00 94.31 73 GLY A C 1
ATOM 533 O O . GLY A 1 73 ? 23.181 -1.024 -9.681 1.00 94.31 73 GLY A O 1
ATOM 534 N N . ALA A 1 74 ? 23.554 -0.139 -7.657 1.00 93.00 74 ALA A N 1
ATOM 535 C CA . ALA A 1 74 ? 22.308 0.637 -7.567 1.00 93.00 74 ALA A CA 1
ATOM 536 C C . ALA A 1 74 ? 22.238 1.875 -8.494 1.00 93.00 74 ALA A C 1
ATOM 538 O O . ALA A 1 74 ? 21.468 2.805 -8.249 1.00 93.00 74 ALA A O 1
ATOM 539 N N . SER A 1 75 ? 23.177 1.999 -9.431 1.00 95.88 75 SER A N 1
ATOM 540 C CA . SER A 1 75 ? 23.254 3.091 -10.403 1.00 95.88 75 SER A CA 1
ATOM 541 C C . SER A 1 75 ? 24.141 2.669 -11.567 1.00 95.88 75 SER A C 1
ATOM 543 O O . SER A 1 75 ? 25.150 1.980 -11.369 1.00 95.88 75 SER A O 1
ATOM 545 N N . SER A 1 76 ? 23.833 3.188 -12.752 1.00 98.00 76 SER A N 1
ATOM 546 C CA . SER A 1 76 ? 24.574 2.905 -13.975 1.00 98.00 76 SER A CA 1
ATOM 547 C C . SER A 1 76 ? 26.075 3.226 -13.858 1.00 98.00 76 SER A C 1
ATOM 549 O O . SER A 1 76 ? 26.446 4.355 -13.505 1.00 98.00 76 SER A O 1
ATOM 551 N N . PRO A 1 77 ? 26.976 2.313 -14.278 1.00 97.81 77 PRO A N 1
ATOM 552 C CA . PRO A 1 77 ? 28.415 2.580 -14.333 1.00 97.81 77 PRO A CA 1
ATOM 553 C C . PRO A 1 77 ? 28.795 3.608 -15.416 1.00 97.81 77 PRO A C 1
ATOM 555 O O . PRO A 1 77 ? 29.917 4.120 -15.428 1.00 97.81 77 PRO A O 1
ATOM 558 N N . LEU A 1 78 ? 27.873 3.934 -16.329 1.00 98.31 78 LEU A N 1
ATOM 559 C CA . LEU A 1 78 ? 28.069 4.915 -17.400 1.00 98.31 78 LEU A CA 1
ATOM 560 C C . LEU A 1 78 ? 27.846 6.363 -16.933 1.00 98.31 78 LEU A C 1
ATOM 562 O O . LEU A 1 78 ? 28.111 7.312 -17.689 1.00 98.31 78 LEU A O 1
ATOM 566 N N . ILE A 1 79 ? 27.370 6.545 -15.698 1.00 98.12 79 ILE A N 1
ATOM 567 C CA . ILE A 1 79 ? 27.144 7.845 -15.074 1.00 98.12 79 ILE A CA 1
ATOM 568 C C . ILE A 1 79 ? 28.345 8.191 -14.177 1.00 98.12 79 ILE A C 1
ATOM 570 O O . ILE A 1 79 ? 28.691 7.444 -13.264 1.00 98.12 79 ILE A O 1
ATOM 574 N N . PRO A 1 80 ? 29.015 9.338 -14.403 1.00 95.62 80 PRO A N 1
ATOM 575 C CA . PRO A 1 80 ? 30.115 9.762 -13.546 1.00 95.62 80 PRO A CA 1
ATOM 576 C C . PRO A 1 80 ? 29.660 9.996 -12.104 1.00 95.62 80 PRO A C 1
ATOM 578 O O . PRO A 1 80 ? 28.586 10.549 -11.868 1.00 95.62 80 PRO A O 1
ATOM 581 N N . GLN A 1 81 ? 30.532 9.689 -11.144 1.00 92.94 81 GLN A N 1
ATOM 582 C CA . GLN A 1 81 ? 30.288 9.963 -9.729 1.00 92.94 81 GLN A CA 1
ATOM 583 C C . GLN A 1 81 ? 29.869 11.429 -9.498 1.00 92.94 81 GLN A C 1
ATOM 585 O O . GLN A 1 81 ? 30.527 12.358 -9.968 1.00 92.94 81 GLN A O 1
ATOM 590 N N . GLY A 1 82 ? 28.778 11.630 -8.752 1.00 92.75 82 GLY A N 1
ATOM 591 C CA . GLY A 1 82 ? 28.220 12.957 -8.460 1.00 92.75 82 GLY A CA 1
ATOM 592 C C . GLY A 1 82 ? 27.349 13.555 -9.575 1.00 92.75 82 GLY A C 1
ATOM 593 O O . GLY A 1 82 ? 26.928 14.703 -9.451 1.00 92.75 82 GLY A O 1
ATOM 594 N N . SER A 1 83 ? 27.074 12.802 -10.644 1.00 96.44 83 SER A N 1
ATOM 595 C CA . SER A 1 83 ? 26.112 13.144 -11.697 1.00 96.44 83 SER A CA 1
ATOM 596 C C . SER A 1 83 ? 24.869 12.251 -11.614 1.00 96.44 83 SER A C 1
ATOM 598 O O . SER A 1 83 ? 24.901 11.191 -11.000 1.00 96.44 83 SER A O 1
ATOM 600 N N . PHE A 1 84 ? 23.791 12.668 -12.278 1.00 96.94 84 PHE A N 1
ATOM 601 C CA . PHE A 1 84 ? 22.588 11.855 -12.521 1.00 96.94 84 PHE A CA 1
ATOM 602 C C . PHE A 1 84 ? 22.392 11.545 -14.010 1.00 96.94 84 PHE A C 1
ATOM 604 O O . PHE A 1 84 ? 21.339 11.069 -14.426 1.00 96.94 84 PHE A O 1
ATOM 611 N N . THR A 1 85 ? 23.377 11.885 -14.841 1.00 97.94 85 THR A N 1
ATOM 612 C CA . THR A 1 85 ? 23.307 11.745 -16.297 1.00 97.94 85 THR A CA 1
ATOM 613 C C . THR A 1 85 ? 24.691 11.453 -16.863 1.00 97.94 85 THR A C 1
ATOM 615 O O . THR A 1 85 ? 25.700 11.986 -16.377 1.00 97.94 85 THR A O 1
ATOM 618 N N . SER A 1 86 ? 24.749 10.619 -17.899 1.00 98.31 86 SER A N 1
ATOM 619 C CA . SER A 1 86 ? 25.972 10.336 -18.645 1.00 98.31 86 SER A CA 1
ATOM 620 C C . SER A 1 86 ? 26.493 11.569 -19.397 1.00 98.31 86 SER A C 1
ATOM 622 O O . SER A 1 86 ? 25.761 12.507 -19.704 1.00 98.31 86 SER A O 1
ATOM 624 N N . LYS A 1 87 ? 27.793 11.579 -19.726 1.00 97.44 87 LYS A N 1
ATOM 625 C CA . LYS A 1 87 ? 28.415 12.677 -20.502 1.00 97.44 87 LYS A CA 1
ATOM 626 C C . LYS A 1 87 ? 28.100 12.627 -21.997 1.00 97.44 87 LYS A C 1
ATOM 628 O O . LYS A 1 87 ? 28.246 13.632 -22.685 1.00 97.44 87 LYS A O 1
ATOM 633 N N . GLN A 1 88 ? 27.744 11.448 -22.489 1.00 96.88 88 GLN A N 1
ATOM 634 C CA . GLN A 1 88 ? 27.488 11.171 -23.895 1.00 96.88 88 GLN A CA 1
ATOM 635 C C . GLN A 1 88 ? 26.258 10.284 -24.037 1.00 96.88 88 GLN A C 1
ATOM 637 O O . GLN A 1 88 ? 25.847 9.624 -23.077 1.00 96.88 88 GLN A O 1
ATOM 642 N N . GLU A 1 89 ? 25.691 10.278 -25.237 1.00 97.88 89 GLU A N 1
ATOM 643 C CA . GLU A 1 89 ? 24.614 9.364 -25.592 1.00 97.88 89 GLU A CA 1
ATOM 644 C C . GLU A 1 89 ? 25.168 7.961 -25.852 1.00 97.88 89 GLU A C 1
ATOM 646 O O . GLU A 1 89 ? 26.237 7.803 -26.446 1.00 97.88 89 GLU A O 1
ATOM 651 N N . TYR A 1 90 ? 24.408 6.952 -25.445 1.00 98.19 90 TYR A N 1
ATOM 652 C CA . TYR A 1 90 ? 24.667 5.548 -25.736 1.00 98.19 90 TYR A CA 1
ATOM 653 C C . TYR A 1 90 ? 23.579 5.016 -26.654 1.00 98.19 90 TYR A C 1
ATOM 655 O O . TYR A 1 90 ? 22.429 5.455 -26.589 1.00 98.19 90 TYR A O 1
ATOM 663 N N . THR A 1 91 ? 23.962 4.092 -27.532 1.00 98.25 91 THR A N 1
ATOM 664 C CA . THR A 1 91 ? 23.024 3.420 -28.429 1.00 98.25 91 THR A CA 1
ATOM 665 C C . THR A 1 91 ? 22.769 2.031 -27.886 1.00 98.25 91 THR A C 1
ATOM 667 O O . THR A 1 91 ? 23.711 1.254 -27.792 1.00 98.25 91 THR A O 1
ATOM 670 N N . VAL A 1 92 ? 21.523 1.706 -27.556 1.00 97.94 92 VAL A N 1
ATOM 671 C CA . VAL A 1 92 ? 21.146 0.348 -27.147 1.00 97.94 92 VAL A CA 1
ATOM 672 C C . VAL A 1 92 ? 20.151 -0.234 -28.129 1.00 97.94 92 VAL A C 1
ATOM 674 O O . VAL A 1 92 ? 19.432 0.491 -28.826 1.00 97.94 92 VAL A O 1
ATOM 677 N N . LYS A 1 93 ? 20.084 -1.558 -28.157 1.00 97.25 93 LYS A N 1
ATOM 678 C CA . LYS A 1 93 ? 19.166 -2.304 -29.000 1.00 97.25 93 LYS A CA 1
ATOM 679 C C . LYS A 1 93 ? 18.480 -3.372 -28.159 1.00 97.25 93 LYS A C 1
ATOM 681 O O . LYS A 1 93 ? 19.123 -4.012 -27.343 1.00 97.25 93 LYS A O 1
ATOM 686 N N . GLY A 1 94 ? 17.183 -3.559 -28.365 1.00 97.69 94 GLY A N 1
ATOM 687 C CA . GLY A 1 94 ? 16.424 -4.582 -27.659 1.00 97.69 94 GLY A CA 1
ATOM 688 C C . GLY A 1 94 ? 15.017 -4.738 -28.215 1.00 97.69 94 GLY A C 1
ATOM 689 O O . GLY A 1 94 ? 14.647 -4.106 -29.205 1.00 97.69 94 GLY A O 1
ATOM 690 N N . VAL A 1 95 ? 14.218 -5.572 -27.564 1.00 98.56 95 VAL A N 1
ATOM 691 C CA . VAL A 1 95 ? 12.814 -5.808 -27.910 1.00 98.56 95 VAL A CA 1
ATOM 692 C C . VAL A 1 95 ? 11.915 -5.128 -26.895 1.00 98.56 95 VAL A C 1
ATOM 694 O O . VAL A 1 95 ? 12.127 -5.248 -25.690 1.00 98.56 95 VAL A O 1
ATOM 697 N N . VAL A 1 96 ? 10.880 -4.440 -27.375 1.00 98.62 96 VAL A N 1
ATOM 698 C CA . VAL A 1 96 ? 9.859 -3.855 -26.506 1.00 98.62 96 VAL A CA 1
ATOM 699 C C . VAL A 1 96 ? 9.148 -4.974 -25.743 1.00 98.62 96 VAL A C 1
ATOM 701 O O . VAL A 1 96 ? 8.598 -5.892 -26.353 1.00 98.62 96 VAL A O 1
ATOM 704 N N . THR A 1 97 ? 9.125 -4.897 -24.415 1.00 98.25 97 THR A N 1
ATOM 705 C CA . THR A 1 97 ? 8.425 -5.863 -23.545 1.00 98.25 97 THR A CA 1
ATOM 706 C C . THR A 1 97 ? 7.103 -5.315 -23.022 1.00 98.25 97 THR A C 1
ATOM 708 O O . THR A 1 97 ? 6.125 -6.055 -22.918 1.00 98.25 97 THR A O 1
ATOM 711 N N . ALA A 1 98 ? 7.045 -4.012 -22.750 1.00 98.00 98 ALA A N 1
ATOM 712 C CA . ALA A 1 98 ? 5.850 -3.319 -22.287 1.00 98.00 98 ALA A CA 1
ATOM 713 C C . ALA A 1 98 ? 5.899 -1.820 -22.616 1.00 98.00 98 ALA A C 1
ATOM 715 O O . ALA A 1 98 ? 6.958 -1.248 -22.883 1.00 98.00 98 ALA A O 1
ATOM 716 N N . ARG A 1 99 ? 4.731 -1.177 -22.554 1.00 97.25 99 ARG A N 1
ATOM 717 C CA . ARG A 1 99 ? 4.554 0.272 -22.706 1.00 97.25 99 ARG A CA 1
ATOM 718 C C . ARG A 1 99 ? 4.195 0.883 -21.352 1.00 97.25 99 ARG A C 1
ATOM 720 O O . ARG A 1 99 ? 3.394 0.308 -20.621 1.00 97.25 99 ARG A O 1
ATOM 727 N N . GLY A 1 100 ? 4.770 2.040 -21.045 1.00 96.00 100 GLY A N 1
ATOM 728 C CA . GLY A 1 100 ? 4.366 2.914 -19.947 1.00 96.00 100 GLY A CA 1
ATOM 729 C C . GLY A 1 100 ? 3.616 4.119 -20.509 1.00 96.00 100 GLY A C 1
ATOM 730 O O . GLY A 1 100 ? 4.208 4.972 -21.173 1.00 96.00 100 GLY A O 1
ATOM 731 N N . GLU A 1 101 ? 2.318 4.182 -20.242 1.00 94.31 101 GLU A N 1
ATOM 732 C CA . GLU A 1 101 ? 1.392 5.197 -20.747 1.00 94.31 101 GLU A CA 1
ATOM 733 C C . GLU A 1 101 ? 0.998 6.229 -19.682 1.00 94.31 101 GLU A C 1
ATOM 735 O O . GLU A 1 101 ? 0.540 7.326 -20.014 1.00 94.31 101 GLU A O 1
ATOM 740 N N . SER A 1 102 ? 1.140 5.904 -18.392 1.00 94.50 102 SER A N 1
ATOM 741 C CA . SER A 1 102 ? 0.731 6.796 -17.307 1.00 94.50 102 SER A CA 1
ATOM 742 C C . SER A 1 102 ? 1.738 6.923 -16.171 1.00 94.50 102 SER A C 1
ATOM 744 O O . SER A 1 102 ? 2.152 8.052 -15.897 1.00 94.50 102 SER A O 1
ATOM 746 N N . LEU A 1 103 ? 2.032 5.856 -15.424 1.00 93.81 103 LEU A N 1
ATOM 747 C CA . LEU A 1 103 ? 2.953 5.931 -14.284 1.00 93.81 103 LEU A CA 1
ATOM 748 C C . LEU A 1 103 ? 4.375 6.149 -14.792 1.00 93.81 103 LEU A C 1
ATOM 750 O O . LEU A 1 103 ? 5.080 7.041 -14.321 1.00 93.81 103 LEU A O 1
ATOM 754 N N . PHE A 1 104 ? 4.732 5.372 -15.807 1.00 95.19 104 PHE A N 1
ATOM 755 C CA . PHE A 1 104 ? 5.924 5.555 -16.615 1.00 95.19 104 PHE A CA 1
ATOM 756 C C . PHE A 1 104 ? 5.507 6.154 -17.966 1.00 95.19 104 PHE A C 1
ATOM 758 O O . PHE A 1 104 ? 4.393 5.926 -18.422 1.00 95.19 104 PHE A O 1
ATOM 765 N N . LYS A 1 105 ? 6.357 6.982 -18.587 1.00 95.62 105 LYS A N 1
ATOM 766 C CA . LYS A 1 105 ? 6.059 7.679 -19.860 1.00 95.62 105 LYS A CA 1
ATOM 767 C C . LYS A 1 105 ? 7.082 7.317 -20.931 1.00 95.62 105 LYS A C 1
ATOM 769 O O . LYS A 1 105 ? 8.017 8.083 -21.196 1.00 95.62 105 LYS A O 1
ATOM 774 N N . GLY A 1 106 ? 6.952 6.117 -21.475 1.00 97.44 106 GLY A N 1
ATOM 775 C CA . GLY A 1 106 ? 8.008 5.479 -22.247 1.00 97.44 106 GLY A CA 1
ATOM 776 C C . GLY A 1 106 ? 7.721 4.009 -22.514 1.00 97.44 106 GLY A C 1
ATOM 777 O O . GLY A 1 106 ? 6.578 3.572 -22.481 1.00 97.44 106 GLY A O 1
ATOM 778 N N . PHE A 1 107 ? 8.753 3.225 -22.771 1.00 98.44 107 PHE A N 1
ATOM 779 C CA . PHE A 1 107 ? 8.613 1.792 -23.019 1.00 98.44 107 PHE A CA 1
ATOM 780 C C . PHE A 1 107 ? 9.805 1.043 -22.443 1.00 98.44 107 PHE A C 1
ATOM 782 O O . PHE A 1 107 ? 10.861 1.623 -22.211 1.00 98.44 107 PHE A O 1
ATOM 789 N N . TYR A 1 108 ? 9.619 -0.244 -22.196 1.00 98.56 108 TYR A N 1
ATOM 790 C CA . TYR A 1 108 ? 10.652 -1.113 -21.655 1.00 98.56 108 TYR A CA 1
ATOM 791 C C . TYR A 1 108 ? 11.300 -1.898 -22.787 1.00 98.56 108 TYR A C 1
ATOM 793 O O . TYR A 1 108 ? 10.588 -2.437 -23.639 1.00 98.56 108 TYR A O 1
ATOM 801 N N . LEU A 1 109 ? 12.628 -1.955 -22.792 1.00 98.44 109 LEU A N 1
ATOM 802 C CA . LEU A 1 109 ? 13.427 -2.751 -23.714 1.00 98.44 109 LEU A CA 1
ATOM 803 C C . LEU A 1 109 ? 14.108 -3.888 -22.972 1.00 98.44 109 LEU A C 1
ATOM 805 O O . LEU A 1 109 ? 14.547 -3.712 -21.842 1.00 98.44 109 LEU A O 1
ATOM 809 N N . HIS A 1 110 ? 14.217 -5.028 -23.642 1.00 98.38 110 HIS A N 1
ATOM 810 C CA . HIS A 1 110 ? 14.982 -6.173 -23.175 1.00 98.38 110 HIS A CA 1
ATOM 811 C C . HIS A 1 110 ? 16.015 -6.584 -24.222 1.00 98.38 110 HIS A C 1
ATOM 813 O O . HIS A 1 110 ? 15.686 -6.685 -25.410 1.00 98.38 110 HIS A O 1
ATOM 819 N N . ASP A 1 111 ? 17.246 -6.801 -23.779 1.00 97.12 111 ASP A N 1
ATOM 820 C CA . ASP A 1 111 ? 18.320 -7.379 -24.574 1.00 97.12 111 ASP A CA 1
ATOM 821 C C . ASP A 1 111 ? 18.108 -8.893 -24.671 1.00 97.12 111 ASP A C 1
ATOM 823 O O . ASP A 1 111 ? 17.991 -9.576 -23.659 1.00 97.12 111 ASP A O 1
ATOM 827 N N . LEU A 1 112 ? 17.985 -9.415 -25.893 1.00 92.75 112 LEU A N 1
ATOM 828 C CA . LEU A 1 112 ? 17.742 -10.843 -26.117 1.00 92.75 112 LEU A CA 1
ATOM 829 C C . LEU A 1 112 ? 19.012 -11.690 -26.019 1.00 92.75 112 LEU A C 1
ATOM 831 O O . LEU A 1 112 ? 18.901 -12.907 -25.864 1.00 92.75 112 LEU A O 1
ATOM 835 N N . GLU A 1 113 ? 20.188 -11.084 -26.198 1.00 92.50 113 GLU A N 1
ATOM 836 C CA . GLU A 1 113 ? 21.457 -11.801 -26.074 1.00 92.50 113 GLU A CA 1
ATOM 837 C C . GLU A 1 113 ? 21.810 -11.964 -24.595 1.00 92.50 113 GLU A C 1
ATOM 839 O O . GLU A 1 113 ? 22.142 -13.073 -24.166 1.00 92.50 113 GLU A O 1
ATOM 844 N N . GLY A 1 114 ? 21.657 -10.871 -23.836 1.00 92.69 114 GLY A N 1
ATOM 845 C CA . GLY A 1 114 ? 22.001 -10.776 -22.421 1.00 92.69 114 GLY A CA 1
ATOM 846 C C . GLY A 1 114 ? 23.459 -11.144 -22.124 1.00 92.69 114 GLY A C 1
ATOM 847 O O . GLY A 1 114 ? 24.261 -11.399 -23.026 1.00 92.69 114 GLY A O 1
ATOM 848 N N . ASP A 1 115 ? 23.824 -11.198 -20.844 1.00 95.38 115 ASP A N 1
ATOM 849 C CA . ASP A 1 115 ? 25.167 -11.618 -20.403 1.00 95.38 115 ASP A CA 1
ATOM 850 C C . ASP A 1 115 ? 25.171 -12.913 -19.566 1.00 95.38 115 ASP A C 1
ATOM 852 O O . ASP A 1 115 ? 26.236 -13.452 -19.252 1.00 95.38 115 ASP A O 1
ATOM 856 N N . ASN A 1 116 ? 23.989 -13.460 -19.249 1.00 92.69 116 ASN A N 1
ATOM 857 C CA . ASN A 1 116 ? 23.787 -14.576 -18.314 1.00 92.69 116 ASN A CA 1
ATOM 858 C C . ASN A 1 116 ? 24.358 -14.327 -16.902 1.00 92.69 116 ASN A C 1
ATOM 860 O O . ASN A 1 116 ? 24.584 -15.283 -16.149 1.00 92.69 116 ASN A O 1
ATOM 864 N N . ASN A 1 117 ? 24.596 -13.073 -16.520 1.00 94.31 117 ASN A N 1
ATOM 865 C CA . ASN A 1 117 ? 24.999 -12.711 -15.176 1.00 94.31 117 ASN A CA 1
ATOM 866 C C . ASN A 1 117 ? 23.740 -12.459 -14.332 1.00 94.31 117 ASN A C 1
ATOM 868 O O . ASN A 1 117 ? 22.986 -11.530 -14.590 1.00 94.31 117 ASN A O 1
ATOM 872 N N . PRO A 1 118 ? 23.490 -13.243 -13.270 1.00 91.81 118 PRO A N 1
ATOM 873 C CA . PRO A 1 118 ? 22.288 -13.067 -12.460 1.00 91.81 118 PRO A CA 1
ATOM 874 C C . PRO A 1 118 ? 22.266 -11.759 -11.653 1.00 91.81 118 PRO A C 1
ATOM 876 O O . PRO A 1 118 ? 21.272 -11.518 -10.971 1.00 91.81 118 PRO A O 1
ATOM 879 N N . LYS A 1 119 ? 23.352 -10.971 -11.667 1.00 93.19 119 LYS A N 1
ATOM 880 C CA . LYS A 1 119 ? 23.511 -9.709 -10.928 1.00 93.19 119 LYS A CA 1
ATOM 881 C C . LYS A 1 119 ? 23.255 -8.454 -11.761 1.00 93.19 119 LYS A C 1
ATOM 883 O O . LYS A 1 119 ? 23.196 -7.376 -11.179 1.00 93.19 119 LYS A O 1
ATOM 888 N N . THR A 1 120 ? 23.140 -8.575 -13.076 1.00 95.31 120 THR A N 1
ATOM 889 C CA . THR A 1 120 ? 22.861 -7.464 -13.990 1.00 95.31 120 THR A CA 1
ATOM 890 C C . THR A 1 120 ? 21.456 -7.619 -14.557 1.00 95.31 120 THR A C 1
ATOM 892 O O . THR A 1 120 ? 20.895 -8.716 -14.598 1.00 95.31 120 THR A O 1
ATOM 895 N N . SER A 1 121 ? 20.874 -6.498 -14.974 1.00 97.75 121 SER A N 1
ATOM 896 C CA . SER A 1 121 ? 19.591 -6.495 -15.662 1.00 97.75 121 SER A CA 1
ATOM 897 C C . SER A 1 121 ? 19.793 -6.412 -17.173 1.00 97.75 121 SER A C 1
ATOM 899 O O . SER A 1 121 ? 20.431 -5.491 -17.681 1.00 97.75 121 SER A O 1
ATOM 901 N N . ASP A 1 122 ? 19.157 -7.325 -17.905 1.00 98.06 122 ASP A N 1
ATOM 902 C CA . ASP A 1 122 ? 19.037 -7.265 -19.367 1.00 98.06 122 ASP A CA 1
ATOM 903 C C . ASP A 1 122 ? 17.869 -6.363 -19.816 1.00 98.06 122 ASP A C 1
ATOM 905 O O . ASP A 1 122 ? 17.485 -6.342 -20.986 1.00 98.06 122 ASP A O 1
ATOM 909 N N . GLY A 1 123 ? 17.211 -5.672 -18.882 1.00 98.25 123 GLY A N 1
ATOM 910 C CA . GLY A 1 123 ? 16.090 -4.774 -19.129 1.00 98.25 123 GLY A CA 1
ATOM 911 C C . GLY A 1 123 ? 16.453 -3.314 -18.875 1.00 98.25 123 GLY A C 1
ATOM 912 O O . GLY A 1 123 ? 17.233 -2.995 -17.988 1.00 98.25 123 GLY A O 1
ATOM 913 N N . VAL A 1 124 ? 15.857 -2.391 -19.629 1.00 98.62 124 VAL A N 1
ATOM 914 C CA . VAL A 1 124 ? 15.976 -0.950 -19.363 1.00 98.62 124 VAL A CA 1
ATOM 915 C C . VAL A 1 124 ? 14.700 -0.218 -19.739 1.00 98.62 124 VAL A C 1
ATOM 917 O O . VAL A 1 124 ? 13.994 -0.581 -20.685 1.00 98.62 124 VAL A O 1
ATOM 920 N N . PHE A 1 125 ? 14.400 0.851 -19.008 1.00 98.69 125 PHE A N 1
ATOM 921 C CA . PHE A 1 125 ? 13.315 1.753 -19.358 1.00 98.69 125 PHE A CA 1
ATOM 922 C C . PHE A 1 125 ? 13.802 2.876 -20.288 1.00 98.69 125 PHE A C 1
ATOM 924 O O . PHE A 1 125 ? 14.796 3.551 -20.022 1.00 98.69 125 PHE A O 1
ATOM 931 N N . VAL A 1 126 ? 13.075 3.117 -21.378 1.00 98.69 126 VAL A N 1
ATOM 932 C CA . VAL A 1 126 ? 13.333 4.211 -22.319 1.00 98.69 126 VAL A CA 1
ATOM 933 C C . VAL A 1 126 ? 12.307 5.316 -22.102 1.00 98.69 126 VAL A C 1
ATOM 935 O O . VAL A 1 126 ? 11.120 5.160 -22.399 1.00 98.69 126 VAL A O 1
ATOM 938 N N . TYR A 1 127 ? 12.766 6.466 -21.616 1.00 98.38 127 TYR A N 1
ATOM 939 C CA . TYR A 1 127 ? 11.917 7.608 -21.309 1.00 98.38 127 TYR A CA 1
ATOM 940 C C . TYR A 1 127 ? 11.669 8.488 -22.538 1.00 98.38 127 TYR A C 1
ATOM 942 O O . TYR A 1 127 ? 12.584 9.065 -23.134 1.00 98.38 127 TYR A O 1
ATOM 950 N N . LEU A 1 128 ? 10.387 8.655 -22.873 1.00 96.88 128 LEU A N 1
ATOM 951 C CA . LEU A 1 128 ? 9.913 9.540 -23.937 1.00 96.88 128 LEU A CA 1
ATOM 952 C C . LEU A 1 128 ? 9.380 10.869 -23.392 1.00 96.88 128 LEU A C 1
ATOM 954 O O . LEU A 1 128 ? 9.351 11.854 -24.127 1.00 96.88 128 LEU A O 1
ATOM 958 N N . GLY A 1 129 ? 8.930 10.914 -22.137 1.00 91.94 129 GLY A N 1
ATOM 959 C CA . GLY A 1 129 ? 8.306 12.099 -21.534 1.00 91.94 129 GLY A CA 1
ATOM 960 C C . GLY A 1 129 ? 6.928 12.466 -22.088 1.00 91.94 129 GLY A C 1
ATOM 961 O O . GLY A 1 129 ? 6.384 13.511 -21.736 1.00 91.94 129 GLY A O 1
ATOM 962 N N . GLY A 1 130 ? 6.339 11.603 -22.914 1.00 89.25 130 GLY A N 1
ATOM 963 C CA . GLY A 1 130 ? 5.033 11.793 -23.537 1.00 89.25 130 GLY A CA 1
ATOM 964 C C . GLY A 1 130 ? 4.406 10.462 -23.941 1.00 89.25 130 GLY A C 1
ATOM 965 O O . GLY A 1 130 ? 4.842 9.413 -23.472 1.00 89.25 130 GLY A O 1
ATOM 966 N N . ALA A 1 131 ? 3.386 10.530 -24.800 1.00 89.44 131 ALA A N 1
ATOM 967 C CA . ALA A 1 131 ? 2.712 9.348 -25.329 1.00 89.44 131 ALA A CA 1
ATOM 968 C C . ALA A 1 131 ? 3.686 8.455 -26.108 1.00 89.44 131 ALA A C 1
ATOM 970 O O . ALA A 1 131 ? 4.560 8.949 -26.828 1.00 89.44 131 ALA A O 1
ATOM 971 N N . VAL A 1 132 ? 3.511 7.143 -25.969 1.00 93.88 132 VAL A N 1
ATOM 972 C CA . VAL A 1 132 ? 4.323 6.155 -26.675 1.00 93.88 132 VAL A CA 1
ATOM 973 C C . VAL A 1 132 ? 3.798 6.009 -28.110 1.00 93.88 132 VAL A C 1
ATOM 975 O O . VAL A 1 132 ? 2.600 5.754 -28.286 1.00 93.88 132 VAL A O 1
ATOM 978 N N . PRO A 1 133 ? 4.653 6.149 -29.143 1.00 94.19 133 PRO A N 1
ATOM 979 C CA . PRO A 1 133 ? 4.265 5.901 -30.528 1.00 94.19 133 PRO A CA 1
ATOM 980 C C . PRO A 1 133 ? 3.551 4.553 -30.711 1.00 94.19 133 PRO A C 1
ATOM 982 O O . PRO A 1 133 ? 3.884 3.555 -30.070 1.00 94.19 133 PRO A O 1
ATOM 985 N N . THR A 1 134 ? 2.532 4.519 -31.569 1.00 94.62 134 THR A N 1
ATOM 986 C CA . THR A 1 134 ? 1.639 3.359 -31.743 1.00 94.62 134 THR A CA 1
ATOM 987 C C . THR A 1 134 ? 2.348 2.100 -32.233 1.00 94.62 134 THR A C 1
ATOM 989 O O . THR A 1 134 ? 1.920 0.998 -31.917 1.00 94.62 134 THR A O 1
ATOM 992 N N . GLU A 1 135 ? 3.436 2.280 -32.967 1.00 94.06 135 GLU A N 1
ATOM 993 C CA . GLU A 1 135 ? 4.331 1.273 -33.523 1.00 94.06 135 GLU A CA 1
ATOM 994 C C . GLU A 1 135 ? 5.217 0.580 -32.474 1.00 94.06 135 GLU A C 1
ATOM 996 O O . GLU A 1 135 ? 5.663 -0.542 -32.704 1.00 94.06 135 GLU A O 1
ATOM 1001 N N . LEU A 1 136 ? 5.452 1.207 -31.316 1.00 96.19 136 LEU A N 1
ATOM 1002 C CA . LEU A 1 136 ? 6.265 0.649 -30.235 1.00 96.19 136 LEU A CA 1
ATOM 1003 C C . LEU A 1 136 ? 5.389 -0.242 -29.353 1.00 96.19 136 LEU A C 1
ATOM 1005 O O . LEU A 1 136 ? 4.945 0.138 -28.270 1.00 96.19 136 LEU A O 1
ATOM 1009 N N . VAL A 1 137 ? 5.087 -1.431 -29.862 1.00 96.25 137 VAL A N 1
ATOM 1010 C CA . VAL A 1 137 ? 4.313 -2.466 -29.164 1.00 96.25 137 VAL A CA 1
ATOM 1011 C C . VAL A 1 137 ? 5.210 -3.627 -28.743 1.00 96.25 137 VAL A C 1
ATOM 1013 O O . VAL A 1 137 ? 6.257 -3.831 -29.360 1.00 96.25 137 VAL A O 1
ATOM 1016 N N . PRO A 1 138 ? 4.810 -4.418 -27.729 1.00 97.88 138 PRO A N 1
ATOM 1017 C CA . PRO A 1 138 ? 5.568 -5.595 -27.335 1.00 97.88 138 PRO A CA 1
ATOM 1018 C C . PRO A 1 138 ? 5.917 -6.513 -28.517 1.00 97.88 138 PRO A C 1
ATOM 1020 O O . PRO A 1 138 ? 5.066 -6.801 -29.363 1.00 97.88 138 PRO A O 1
ATOM 1023 N N . GLY A 1 139 ? 7.169 -6.977 -28.564 1.00 97.94 139 GLY A N 1
ATOM 1024 C CA . GLY A 1 139 ? 7.704 -7.833 -29.630 1.00 97.94 139 GLY A CA 1
ATOM 1025 C C . GLY A 1 139 ? 8.309 -7.073 -30.813 1.00 97.94 139 GLY A C 1
ATOM 1026 O O . GLY A 1 139 ? 8.712 -7.691 -31.791 1.00 97.94 139 GLY A O 1
ATOM 1027 N N . ILE A 1 140 ? 8.378 -5.744 -30.767 1.00 97.94 140 ILE A N 1
ATOM 1028 C CA . ILE A 1 140 ? 9.087 -4.955 -31.779 1.00 97.94 140 ILE A CA 1
ATOM 1029 C C . ILE A 1 140 ? 10.531 -4.736 -31.339 1.00 97.94 140 ILE A C 1
ATOM 1031 O O . ILE A 1 140 ? 10.777 -4.269 -30.229 1.00 97.94 140 ILE A O 1
ATOM 1035 N N . GLU A 1 141 ? 11.480 -5.067 -32.212 1.00 97.56 141 GLU A N 1
ATOM 1036 C CA . GLU A 1 141 ? 12.879 -4.692 -32.035 1.00 97.56 141 GLU A CA 1
ATOM 1037 C C . GLU A 1 141 ? 13.033 -3.183 -32.241 1.00 97.56 141 GLU A C 1
ATOM 1039 O O . GLU A 1 141 ? 12.500 -2.609 -33.192 1.00 97.56 141 GLU A O 1
ATOM 1044 N N . VAL A 1 142 ? 13.767 -2.529 -31.351 1.00 97.38 142 VAL A N 1
ATOM 1045 C CA . VAL A 1 142 ? 14.015 -1.094 -31.400 1.00 97.38 142 VAL A CA 1
ATOM 1046 C C . VAL A 1 142 ? 15.468 -0.851 -31.055 1.00 97.38 142 VAL A C 1
ATOM 1048 O O . VAL A 1 142 ? 16.018 -1.437 -30.123 1.00 97.38 142 VAL A O 1
ATOM 1051 N N . CYS A 1 143 ? 16.079 0.052 -31.802 1.00 97.06 143 CYS A N 1
ATOM 1052 C CA . CYS A 1 143 ? 17.338 0.649 -31.420 1.00 97.06 143 CYS A CA 1
ATOM 1053 C C . CYS A 1 143 ? 17.108 2.105 -31.021 1.00 97.06 143 CYS A C 1
ATOM 1055 O O . CYS A 1 143 ? 16.414 2.832 -31.731 1.00 97.06 143 CYS A O 1
ATOM 1057 N N . VAL A 1 144 ? 17.664 2.528 -29.890 1.00 97.81 144 VAL A N 1
ATOM 1058 C CA . VAL A 1 144 ? 17.502 3.882 -29.349 1.00 97.81 144 VAL A CA 1
ATOM 1059 C C . VAL A 1 144 ? 18.863 4.486 -29.053 1.00 97.81 144 VAL A C 1
ATOM 1061 O O . VAL A 1 144 ? 19.778 3.770 -28.652 1.00 97.81 144 VAL A O 1
ATOM 1064 N N . GLN A 1 145 ? 18.994 5.799 -29.214 1.00 98.19 145 GLN A N 1
ATOM 1065 C CA . GLN A 1 145 ? 20.184 6.536 -28.797 1.00 98.19 145 GLN A CA 1
ATOM 1066 C C . GLN A 1 145 ? 19.792 7.687 -27.879 1.00 98.19 145 GLN A C 1
ATOM 1068 O O . GLN A 1 145 ? 18.989 8.541 -28.249 1.00 98.19 145 GLN A O 1
ATOM 1073 N N . GLY A 1 146 ? 20.369 7.728 -26.682 1.00 98.00 146 GLY A N 1
ATOM 1074 C CA . GLY A 1 146 ? 20.048 8.756 -25.698 1.00 98.00 146 GLY A CA 1
ATOM 1075 C C . GLY A 1 146 ? 21.026 8.796 -24.539 1.00 98.00 146 GLY A C 1
ATOM 1076 O O . GLY A 1 146 ? 21.950 7.988 -24.453 1.00 98.00 146 GLY A O 1
ATOM 1077 N N . LEU A 1 147 ? 20.825 9.760 -23.646 1.00 98.44 147 LEU A N 1
ATOM 1078 C CA . LEU A 1 147 ? 21.592 9.848 -22.406 1.00 98.44 147 LEU A CA 1
ATOM 1079 C C . LEU A 1 147 ? 21.092 8.795 -21.418 1.00 98.44 147 LEU A C 1
ATOM 1081 O O . LEU A 1 147 ? 19.885 8.590 -21.300 1.00 98.44 147 LEU A O 1
ATOM 1085 N N . VAL A 1 148 ? 22.015 8.170 -20.692 1.00 98.69 148 VAL A N 1
ATOM 1086 C CA . VAL A 1 148 ? 21.679 7.310 -19.553 1.00 98.69 148 VAL A CA 1
ATOM 1087 C C . VAL A 1 148 ? 21.501 8.208 -18.333 1.00 98.69 148 VAL A C 1
ATOM 1089 O O . VAL A 1 148 ? 22.328 9.093 -18.089 1.00 98.69 148 VAL A O 1
ATOM 1092 N N . GLU A 1 149 ? 20.413 8.023 -17.595 1.00 98.19 149 GLU A N 1
ATOM 1093 C CA . GLU A 1 149 ? 20.034 8.847 -16.449 1.00 98.19 149 GLU A CA 1
ATOM 1094 C C . GLU A 1 149 ? 19.650 8.008 -15.234 1.00 98.19 149 GLU A C 1
ATOM 1096 O O . GLU A 1 149 ? 18.895 7.052 -15.370 1.00 98.19 149 GLU A O 1
ATOM 1101 N N . GLU A 1 150 ? 20.054 8.484 -14.054 1.00 97.56 150 GLU A N 1
ATOM 1102 C CA . GLU A 1 150 ? 19.471 8.096 -12.769 1.00 97.56 150 GLU A CA 1
ATOM 1103 C C . GLU A 1 150 ? 18.307 9.030 -12.443 1.00 97.56 150 GLU A C 1
ATOM 1105 O O . GLU A 1 150 ? 18.473 10.120 -11.871 1.00 97.56 150 GLU A O 1
ATOM 1110 N N . LYS A 1 151 ? 17.090 8.635 -12.813 1.00 95.44 151 LYS A N 1
ATOM 1111 C CA . LYS A 1 151 ? 15.906 9.465 -12.605 1.00 95.44 151 LYS A CA 1
ATOM 1112 C C . LYS A 1 151 ? 15.168 9.064 -11.339 1.00 95.44 151 LYS A C 1
ATOM 1114 O O . LYS A 1 151 ? 14.302 8.201 -11.356 1.00 95.44 151 LYS A O 1
ATOM 1119 N N . PHE A 1 152 ? 15.456 9.771 -10.244 1.00 93.50 152 PHE A N 1
ATOM 1120 C CA . PHE A 1 152 ? 14.878 9.476 -8.924 1.00 93.50 152 PHE A CA 1
ATOM 1121 C C . PHE A 1 152 ? 15.129 8.026 -8.466 1.00 93.50 152 PHE A C 1
ATOM 1123 O O . PHE A 1 152 ? 14.276 7.469 -7.781 1.00 93.50 152 PHE A O 1
ATOM 1130 N N . GLY A 1 153 ? 16.281 7.452 -8.833 1.00 93.75 153 GLY A N 1
ATOM 1131 C CA . GLY A 1 153 ? 16.674 6.078 -8.505 1.00 93.75 153 GLY A CA 1
ATOM 1132 C C . GLY A 1 153 ? 16.258 5.015 -9.524 1.00 93.75 153 GLY A C 1
ATOM 1133 O O . GLY A 1 153 ? 16.297 3.852 -9.173 1.00 93.75 153 GLY A O 1
ATOM 1134 N N . LEU A 1 154 ? 15.801 5.407 -10.719 1.00 97.50 154 LEU A N 1
ATOM 1135 C CA . LEU A 1 154 ? 15.599 4.507 -11.860 1.00 97.50 154 LEU A CA 1
ATOM 1136 C C . LEU A 1 154 ? 16.681 4.779 -12.912 1.00 97.50 154 LEU A C 1
ATOM 1138 O O . LEU A 1 154 ? 16.755 5.917 -13.399 1.00 97.50 154 LEU A O 1
ATOM 1142 N N . THR A 1 155 ? 17.399 3.748 -13.345 1.00 98.38 155 THR A N 1
ATOM 1143 C CA . THR A 1 155 ? 18.252 3.783 -14.533 1.00 98.38 155 THR A CA 1
ATOM 1144 C C . THR A 1 155 ? 17.381 3.772 -15.787 1.00 98.38 155 THR A C 1
ATOM 1146 O O . THR A 1 155 ? 16.589 2.863 -16.053 1.00 98.38 155 THR A O 1
ATOM 1149 N N . GLN A 1 156 ? 17.510 4.811 -16.608 1.00 98.50 156 GLN A N 1
ATOM 1150 C CA . GLN A 1 156 ? 16.735 4.942 -17.840 1.00 98.50 156 GLN A CA 1
ATOM 1151 C C . GLN A 1 156 ? 17.549 5.541 -18.985 1.00 98.50 156 GLN A C 1
ATOM 1153 O O . GLN A 1 156 ? 18.517 6.270 -18.776 1.00 98.50 156 GLN A O 1
ATOM 1158 N N . ILE A 1 157 ? 17.093 5.311 -20.216 1.00 98.69 157 ILE A N 1
ATOM 1159 C CA . ILE A 1 157 ? 17.614 5.988 -21.408 1.00 98.69 157 ILE A CA 1
ATOM 1160 C C . ILE A 1 157 ? 16.652 7.104 -21.790 1.00 98.69 157 ILE A C 1
ATOM 1162 O O . ILE A 1 157 ? 15.507 6.862 -22.179 1.00 98.69 157 ILE A O 1
ATOM 1166 N N . ASN A 1 158 ? 17.109 8.347 -21.692 1.00 98.38 158 ASN A N 1
ATOM 1167 C CA . ASN A 1 158 ? 16.308 9.514 -22.014 1.00 98.38 158 ASN A CA 1
ATOM 1168 C C . ASN A 1 158 ? 16.460 9.894 -23.490 1.00 98.38 158 ASN A C 1
ATOM 1170 O O . ASN A 1 158 ? 17.489 10.417 -23.921 1.00 98.38 158 ASN A O 1
ATOM 1174 N N . ILE A 1 159 ? 15.380 9.694 -24.247 1.00 97.62 159 ILE A N 1
ATOM 1175 C CA . ILE A 1 159 ? 15.245 10.148 -25.639 1.00 97.62 159 ILE A CA 1
ATOM 1176 C C . ILE A 1 159 ? 14.138 11.199 -25.788 1.00 97.62 159 ILE A C 1
ATOM 1178 O O . ILE A 1 159 ? 13.656 11.467 -26.888 1.00 97.62 159 ILE A O 1
ATOM 1182 N N . SER A 1 160 ? 13.693 11.806 -24.686 1.00 95.94 160 SER A N 1
ATOM 1183 C CA . SER A 1 160 ? 12.519 12.683 -24.668 1.00 95.94 160 SER A CA 1
ATOM 1184 C C . SER A 1 160 ? 12.669 13.942 -25.525 1.00 95.94 160 SER A C 1
ATOM 1186 O O . SER A 1 160 ? 11.664 14.449 -26.025 1.00 95.94 160 SER A O 1
ATOM 1188 N N . LYS A 1 161 ? 13.896 14.417 -25.749 1.00 92.44 161 LYS A N 1
ATOM 1189 C CA . LYS A 1 161 ? 14.167 15.605 -26.561 1.00 92.44 161 LYS A CA 1
ATOM 1190 C C . LYS A 1 161 ? 14.137 15.304 -28.061 1.00 92.44 161 LYS A C 1
ATOM 1192 O O . LYS A 1 161 ? 13.301 15.850 -28.770 1.00 92.44 161 LYS A O 1
ATOM 1197 N N . ASP A 1 162 ? 15.017 14.412 -28.511 1.00 90.31 162 ASP A N 1
ATOM 1198 C CA . ASP A 1 162 ? 15.279 14.205 -29.942 1.00 90.31 162 ASP A CA 1
ATOM 1199 C C . ASP A 1 162 ? 14.585 12.960 -30.512 1.00 90.31 162 ASP A C 1
ATOM 1201 O O . ASP A 1 162 ? 14.598 12.753 -31.722 1.00 90.31 162 ASP A O 1
ATOM 1205 N N . LYS A 1 163 ? 13.976 12.125 -29.654 1.00 93.12 163 LYS A N 1
ATOM 1206 C CA . LYS A 1 163 ? 13.215 10.925 -30.042 1.00 93.12 163 LYS A CA 1
ATOM 1207 C C . LYS A 1 163 ? 13.997 10.012 -31.003 1.00 93.12 163 LYS A C 1
ATOM 1209 O O . LYS A 1 163 ? 13.432 9.456 -31.938 1.00 93.12 163 LYS A O 1
ATOM 1214 N N . LYS A 1 164 ? 15.303 9.854 -30.766 1.00 95.19 164 LYS A N 1
ATOM 1215 C CA . LYS A 1 164 ? 16.219 9.042 -31.579 1.00 95.19 164 LYS A CA 1
ATOM 1216 C C . LYS A 1 164 ? 15.957 7.550 -31.362 1.00 95.19 164 LYS A C 1
ATOM 1218 O O . LYS A 1 164 ? 16.562 6.922 -30.494 1.00 95.19 164 LYS A O 1
ATOM 1223 N N . PHE A 1 165 ? 15.034 6.992 -32.139 1.00 95.88 165 PHE A N 1
ATOM 1224 C CA . PHE A 1 165 ? 14.785 5.556 -32.191 1.00 95.88 165 PHE A CA 1
ATOM 1225 C C . PHE A 1 165 ? 14.549 5.072 -33.624 1.00 95.88 165 PHE A C 1
ATOM 1227 O O . PHE A 1 165 ? 14.062 5.814 -34.475 1.00 95.88 165 PHE A O 1
ATOM 1234 N N . ALA A 1 166 ? 14.931 3.826 -33.884 1.00 95.56 166 ALA A N 1
ATOM 1235 C CA . ALA A 1 166 ? 14.766 3.135 -35.152 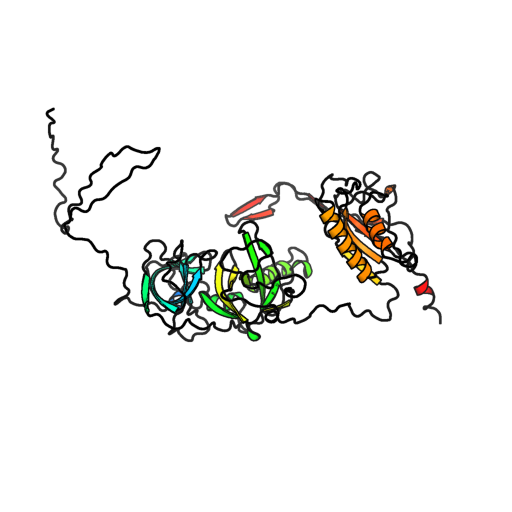1.00 95.56 166 ALA A CA 1
ATOM 1236 C C . ALA A 1 166 ? 14.058 1.802 -34.898 1.00 95.56 166 ALA A C 1
ATOM 1238 O O . ALA A 1 166 ? 14.444 1.048 -34.004 1.00 95.56 166 ALA A O 1
ATOM 1239 N N . ILE A 1 167 ? 13.021 1.524 -35.683 1.00 95.44 167 ILE A N 1
ATOM 1240 C CA . ILE A 1 167 ? 12.201 0.317 -35.555 1.00 95.44 167 ILE A CA 1
ATOM 1241 C C . ILE A 1 167 ? 12.798 -0.782 -36.427 1.00 95.44 167 ILE A C 1
ATOM 1243 O O . ILE A 1 167 ? 13.080 -0.566 -37.606 1.00 95.44 167 ILE A O 1
ATOM 1247 N N . GLY A 1 168 ? 12.984 -1.953 -35.833 1.00 93.44 168 GLY A N 1
ATOM 1248 C CA . GLY A 1 168 ? 13.464 -3.160 -36.483 1.00 93.44 168 GLY A CA 1
ATOM 1249 C C . GLY A 1 168 ? 12.344 -4.157 -36.776 1.00 93.44 168 GLY A C 1
ATOM 1250 O O . GLY A 1 168 ? 11.190 -3.803 -37.031 1.00 93.44 168 GLY A O 1
ATOM 1251 N N . ALA A 1 169 ? 12.706 -5.437 -36.770 1.00 94.69 169 ALA A N 1
ATOM 1252 C CA . ALA A 1 169 ? 11.781 -6.524 -37.054 1.00 94.69 169 ALA A CA 1
ATOM 1253 C C . ALA A 1 169 ? 10.801 -6.778 -35.896 1.00 94.69 169 ALA A C 1
ATOM 1255 O O . ALA A 1 169 ? 11.085 -6.513 -34.728 1.00 94.69 169 ALA A O 1
ATOM 1256 N N . LYS A 1 170 ? 9.652 -7.373 -36.228 1.00 97.19 170 LYS A N 1
ATOM 1257 C CA . LYS A 1 170 ? 8.775 -7.995 -35.235 1.00 97.19 170 LYS A CA 1
ATOM 1258 C C . LYS A 1 170 ? 9.300 -9.388 -34.898 1.00 97.19 170 LYS A C 1
ATOM 1260 O O . LYS A 1 170 ? 9.474 -10.216 -35.790 1.00 97.19 170 LYS A O 1
ATOM 1265 N N . VAL A 1 171 ? 9.490 -9.643 -33.615 1.00 96.88 171 VAL A N 1
ATOM 1266 C CA . VAL A 1 171 ? 9.976 -10.896 -33.035 1.00 96.88 171 VAL A CA 1
ATOM 1267 C C . VAL A 1 171 ? 9.028 -11.348 -31.911 1.00 96.88 171 VAL A C 1
ATOM 1269 O O . VAL A 1 171 ? 8.126 -10.597 -31.522 1.00 96.88 171 VAL A O 1
ATOM 1272 N N . PRO A 1 172 ? 9.144 -12.586 -31.400 1.00 96.38 172 PRO A N 1
ATOM 1273 C CA . PRO A 1 172 ? 8.397 -12.999 -30.215 1.00 96.38 172 PRO A CA 1
ATOM 1274 C C . PRO A 1 172 ? 8.675 -12.075 -29.022 1.00 96.38 172 PRO A C 1
ATOM 1276 O O . PRO A 1 172 ? 9.803 -11.629 -28.826 1.00 96.38 172 PRO A O 1
ATOM 1279 N N . VAL A 1 173 ? 7.646 -11.792 -28.219 1.00 95.06 173 VAL A N 1
ATOM 1280 C CA . VAL A 1 173 ? 7.819 -11.030 -26.974 1.00 95.06 173 VAL A CA 1
ATOM 1281 C C . VAL A 1 173 ? 8.661 -11.871 -26.006 1.00 95.06 173 VAL A C 1
ATOM 1283 O O . VAL A 1 173 ? 8.320 -13.042 -25.814 1.00 95.06 173 VAL A O 1
ATOM 1286 N N . PRO A 1 174 ? 9.711 -11.308 -25.381 1.00 94.25 174 PRO A N 1
ATOM 1287 C CA . PRO A 1 174 ? 10.457 -11.996 -24.335 1.00 94.25 174 PRO A CA 1
ATOM 1288 C C . PRO A 1 174 ? 9.529 -12.523 -23.234 1.00 94.25 174 PRO A C 1
ATOM 1290 O O . PRO A 1 174 ? 8.619 -11.822 -22.777 1.00 94.25 174 PRO A O 1
ATOM 1293 N N . THR A 1 175 ? 9.743 -13.772 -22.823 1.00 95.31 175 THR A N 1
ATOM 1294 C CA . THR A 1 175 ? 8.983 -14.391 -21.732 1.00 95.31 175 THR A CA 1
ATOM 1295 C C . THR A 1 175 ? 9.341 -13.750 -20.399 1.00 95.31 175 THR A C 1
ATOM 1297 O O . THR A 1 175 ? 10.493 -13.383 -20.181 1.00 95.31 175 THR A O 1
ATOM 1300 N N . ALA A 1 176 ? 8.372 -13.654 -19.489 1.00 97.81 176 ALA A N 1
ATOM 1301 C CA . ALA A 1 176 ? 8.629 -13.164 -18.143 1.00 97.81 176 ALA A CA 1
ATOM 1302 C C . ALA A 1 176 ? 9.584 -14.104 -17.385 1.00 97.81 176 ALA A C 1
ATOM 1304 O O . ALA A 1 176 ? 9.441 -15.328 -17.441 1.00 97.81 176 ALA A O 1
ATOM 1305 N N . ILE A 1 177 ? 10.548 -13.528 -16.669 1.00 96.88 177 ILE A N 1
ATOM 1306 C CA . ILE A 1 177 ? 11.561 -14.276 -15.916 1.00 96.88 177 ILE A CA 1
ATOM 1307 C C . ILE A 1 177 ? 11.100 -14.426 -14.461 1.00 96.88 177 ILE A C 1
ATOM 1309 O O . ILE A 1 177 ? 10.639 -13.450 -13.870 1.00 96.88 177 ILE A O 1
ATOM 1313 N N . PRO A 1 178 ? 11.196 -15.612 -13.837 1.00 98.12 178 PRO A N 1
ATOM 1314 C CA . PRO A 1 178 ? 10.828 -15.760 -12.435 1.00 98.12 178 PRO A CA 1
ATOM 1315 C C . PRO A 1 178 ? 11.616 -14.802 -11.530 1.00 98.12 178 PRO A C 1
ATOM 1317 O O . PRO A 1 178 ? 12.846 -14.855 -11.499 1.00 98.12 178 PRO A O 1
ATOM 1320 N N . LEU A 1 179 ? 10.915 -13.963 -10.759 1.00 98.19 179 LEU A N 1
ATOM 1321 C CA . LEU A 1 179 ? 11.547 -13.124 -9.738 1.00 98.19 179 LEU A CA 1
ATOM 1322 C C . LEU A 1 179 ? 12.045 -14.033 -8.613 1.00 98.19 179 LEU A C 1
ATOM 1324 O O . LEU A 1 179 ? 11.241 -14.601 -7.868 1.00 98.19 179 LEU A O 1
ATOM 1328 N N . LYS A 1 180 ? 13.361 -14.181 -8.488 1.00 96.62 180 LYS A N 1
ATOM 1329 C CA . LYS A 1 180 ? 13.998 -14.906 -7.382 1.00 96.62 180 LYS A CA 1
ATOM 1330 C C . LYS A 1 180 ? 14.710 -13.919 -6.479 1.00 96.62 180 LYS A C 1
ATOM 1332 O O . LYS A 1 180 ? 15.212 -12.921 -6.966 1.00 96.62 180 LYS A O 1
ATOM 1337 N N . ILE A 1 181 ? 14.743 -14.209 -5.186 1.00 96.81 181 ILE A N 1
ATOM 1338 C CA . ILE A 1 181 ? 15.531 -13.468 -4.203 1.00 96.81 181 ILE A CA 1
ATOM 1339 C C . ILE A 1 181 ? 16.516 -14.474 -3.615 1.00 96.81 181 ILE A C 1
ATOM 1341 O O . ILE A 1 181 ? 16.099 -15.507 -3.077 1.00 96.81 181 ILE A O 1
ATOM 1345 N N . HIS A 1 182 ? 17.810 -14.221 -3.784 1.00 93.25 182 HIS A N 1
ATOM 1346 C CA . HIS A 1 182 ? 18.870 -15.077 -3.266 1.00 93.25 182 HIS A CA 1
ATOM 1347 C C . HIS A 1 182 ? 19.012 -14.933 -1.743 1.00 93.25 182 HIS A C 1
ATOM 1349 O O . HIS A 1 182 ? 18.525 -13.992 -1.123 1.00 93.25 182 HIS A O 1
ATOM 1355 N N . SER A 1 183 ? 19.635 -15.918 -1.094 1.00 90.25 183 SER A N 1
ATOM 1356 C CA . SER A 1 183 ? 19.748 -15.937 0.372 1.00 90.25 183 SER A CA 1
ATOM 1357 C C . SER A 1 183 ? 20.667 -14.856 0.946 1.00 90.25 183 SER A C 1
ATOM 1359 O O . SER A 1 183 ? 20.589 -14.578 2.140 1.00 90.25 183 SER A O 1
ATOM 1361 N N . ASP A 1 184 ? 21.553 -14.315 0.117 1.00 91.50 184 ASP A N 1
ATOM 1362 C CA . ASP A 1 184 ? 22.577 -13.322 0.432 1.00 91.50 184 ASP A CA 1
ATOM 1363 C C . ASP A 1 184 ? 22.197 -11.894 0.007 1.00 91.50 184 ASP A C 1
ATOM 1365 O O . ASP A 1 184 ? 23.006 -10.989 0.190 1.00 91.50 184 ASP A O 1
ATOM 1369 N N . GLU A 1 185 ? 20.975 -11.679 -0.494 1.00 94.38 185 GLU A N 1
ATOM 1370 C CA . GLU A 1 185 ? 20.474 -10.365 -0.911 1.00 94.38 185 GLU A CA 1
ATOM 1371 C C . GLU A 1 185 ? 19.140 -10.000 -0.232 1.00 94.38 185 GLU A C 1
ATOM 1373 O O . GLU A 1 185 ? 18.358 -10.848 0.213 1.00 94.38 185 GLU A O 1
ATOM 1378 N N . SER A 1 186 ? 18.882 -8.700 -0.146 1.00 96.00 186 SER A N 1
ATOM 1379 C CA . SER A 1 186 ? 17.593 -8.111 0.212 1.00 96.00 186 SER A CA 1
ATOM 1380 C C . SER A 1 186 ? 16.628 -8.104 -0.976 1.00 96.00 186 SER A C 1
ATOM 1382 O O . SER A 1 186 ? 17.020 -8.267 -2.131 1.00 96.00 186 SER A O 1
ATOM 1384 N N . LEU A 1 187 ? 15.342 -7.857 -0.709 1.00 98.06 187 LEU A N 1
ATOM 1385 C CA . LEU A 1 187 ? 14.358 -7.690 -1.779 1.00 98.06 187 LEU A CA 1
ATOM 1386 C C . LEU A 1 187 ? 14.686 -6.480 -2.669 1.00 98.06 187 LEU A C 1
ATOM 1388 O O . LEU A 1 187 ? 14.518 -6.571 -3.879 1.00 98.06 187 LEU A O 1
ATOM 1392 N N . SER A 1 188 ? 15.159 -5.367 -2.098 1.00 97.31 188 SER A N 1
ATOM 1393 C CA . SER A 1 188 ? 15.593 -4.205 -2.883 1.00 97.31 188 SER A CA 1
ATOM 1394 C C . SER A 1 188 ? 16.752 -4.525 -3.825 1.00 97.31 188 SER A C 1
ATOM 1396 O O . SER A 1 188 ? 16.685 -4.163 -4.991 1.00 97.31 188 SER A O 1
ATOM 1398 N N . GLU A 1 189 ? 17.775 -5.244 -3.353 1.00 96.88 189 GLU A N 1
ATOM 1399 C CA . GLU A 1 189 ? 18.916 -5.645 -4.191 1.00 96.88 189 GLU A CA 1
ATOM 1400 C C . GLU A 1 189 ? 18.479 -6.610 -5.299 1.00 96.88 189 GLU A C 1
ATOM 1402 O O . GLU A 1 189 ? 18.892 -6.460 -6.446 1.00 96.88 189 GLU A O 1
ATOM 1407 N N . ALA A 1 190 ? 17.569 -7.540 -4.988 1.00 97.69 190 ALA A N 1
ATOM 1408 C CA . ALA A 1 190 ? 16.985 -8.416 -5.996 1.00 97.69 190 ALA A CA 1
ATOM 1409 C C . ALA A 1 190 ? 16.189 -7.630 -7.051 1.00 97.69 190 ALA A C 1
ATOM 1411 O O . ALA A 1 190 ? 16.272 -7.932 -8.234 1.00 97.69 190 ALA A O 1
ATOM 1412 N N . LEU A 1 191 ? 15.402 -6.628 -6.654 1.00 98.38 191 LEU A N 1
ATOM 1413 C CA . LEU A 1 191 ? 14.623 -5.822 -7.598 1.00 98.38 191 LEU A CA 1
ATOM 1414 C C . LEU A 1 191 ? 15.513 -4.927 -8.468 1.00 98.38 191 LEU A C 1
ATOM 1416 O O . LEU A 1 191 ? 15.185 -4.744 -9.636 1.00 98.38 191 LEU A O 1
ATOM 1420 N N . GLU A 1 192 ? 16.640 -4.445 -7.943 1.00 97.81 192 GLU A N 1
ATOM 1421 C CA . GLU A 1 192 ? 17.638 -3.687 -8.709 1.00 97.81 192 GLU A CA 1
ATOM 1422 C C . GLU A 1 192 ? 18.187 -4.496 -9.888 1.00 97.81 192 GLU A C 1
ATOM 1424 O O . GLU A 1 192 ? 18.111 -4.070 -11.037 1.00 97.81 192 GLU A O 1
ATOM 1429 N N . ARG A 1 193 ? 18.642 -5.728 -9.643 1.00 96.69 193 ARG A N 1
ATOM 1430 C CA . ARG A 1 193 ? 19.154 -6.608 -10.711 1.00 96.69 193 ARG A CA 1
ATOM 1431 C C . ARG A 1 193 ? 18.084 -7.096 -11.697 1.00 96.69 193 ARG A C 1
ATOM 1433 O O . ARG A 1 193 ? 18.426 -7.712 -12.696 1.00 96.69 193 ARG A O 1
ATOM 1440 N N . TYR A 1 194 ? 16.801 -6.830 -11.439 1.00 98.19 194 TYR A N 1
ATOM 1441 C CA . TYR A 1 194 ? 15.717 -7.021 -12.410 1.00 98.19 194 TYR A CA 1
ATOM 1442 C C . TYR A 1 194 ? 15.179 -5.698 -12.974 1.00 98.19 194 TYR A C 1
ATOM 1444 O O . TYR A 1 194 ? 14.172 -5.721 -13.684 1.00 98.19 194 TYR A O 1
ATOM 1452 N N . GLU A 1 195 ? 15.777 -4.543 -12.667 1.00 98.44 195 GLU A N 1
ATOM 1453 C CA . GLU A 1 195 ? 15.228 -3.240 -13.042 1.00 98.44 195 GLU A CA 1
ATOM 1454 C C . GLU A 1 195 ? 14.985 -3.142 -14.556 1.00 98.44 195 GLU A C 1
ATOM 1456 O O . GLU A 1 195 ? 15.858 -3.413 -15.372 1.00 98.44 195 GLU A O 1
ATOM 1461 N N . GLY A 1 196 ? 13.770 -2.772 -14.963 1.00 98.19 196 GLY A N 1
ATOM 1462 C CA . GLY A 1 196 ? 13.381 -2.695 -16.370 1.00 98.19 196 GLY A CA 1
ATOM 1463 C C . GLY A 1 196 ? 13.042 -4.041 -17.025 1.00 98.19 196 GLY A C 1
ATOM 1464 O O . GLY A 1 196 ? 12.515 -4.044 -18.140 1.00 98.19 196 GLY A O 1
ATOM 1465 N N . MET A 1 197 ? 13.273 -5.177 -16.358 1.00 98.50 197 MET A N 1
ATOM 1466 C CA . MET A 1 197 ? 12.921 -6.507 -16.864 1.00 98.50 197 MET A CA 1
ATOM 1467 C C . MET A 1 197 ? 11.453 -6.848 -16.609 1.00 98.50 197 MET A C 1
ATOM 1469 O O . MET A 1 197 ? 10.806 -6.344 -15.684 1.00 98.50 197 MET A O 1
ATOM 1473 N N . LYS A 1 198 ? 10.931 -7.754 -17.440 1.00 98.62 198 LYS A N 1
ATOM 1474 C CA . LYS A 1 198 ? 9.620 -8.370 -17.244 1.00 98.62 198 LYS A CA 1
ATOM 1475 C C . LYS A 1 198 ? 9.779 -9.616 -16.376 1.00 98.62 198 LYS A C 1
ATOM 1477 O O . LYS A 1 198 ? 10.418 -10.580 -16.797 1.00 98.62 198 LYS A O 1
ATOM 1482 N N . VAL A 1 199 ? 9.169 -9.614 -15.196 1.00 98.75 199 VAL A N 1
ATOM 1483 C CA . VAL A 1 199 ? 9.235 -10.723 -14.240 1.00 98.75 199 VAL A CA 1
ATOM 1484 C C . VAL A 1 199 ? 7.886 -11.402 -14.049 1.00 98.75 199 VAL A C 1
ATOM 1486 O O . VAL A 1 199 ? 6.848 -10.792 -14.294 1.00 98.75 199 VAL A O 1
ATOM 1489 N N . VAL A 1 200 ? 7.900 -12.654 -13.593 1.00 98.81 200 VAL A N 1
ATOM 1490 C CA . VAL A 1 200 ? 6.715 -13.383 -13.121 1.00 98.81 200 VAL A CA 1
ATOM 1491 C C . VAL A 1 200 ? 6.895 -13.791 -11.662 1.00 98.81 200 VAL A C 1
ATOM 1493 O O . VAL A 1 200 ? 7.976 -14.227 -11.256 1.00 98.81 200 VAL A O 1
ATOM 1496 N N . LEU A 1 201 ? 5.840 -13.635 -10.864 1.00 98.69 201 LEU A N 1
ATOM 1497 C CA . LEU A 1 201 ? 5.808 -14.119 -9.486 1.00 98.69 201 LEU A CA 1
ATOM 1498 C C . LEU A 1 201 ? 5.414 -15.594 -9.440 1.00 98.69 201 LEU A C 1
ATOM 1500 O O . LEU A 1 201 ? 4.438 -16.004 -10.065 1.00 98.69 201 LEU A O 1
ATOM 1504 N N . ASP A 1 202 ? 6.131 -16.386 -8.653 1.00 97.44 202 ASP A N 1
ATOM 1505 C CA . ASP A 1 202 ? 5.819 -17.796 -8.430 1.00 97.44 202 ASP A CA 1
ATOM 1506 C C . ASP A 1 202 ? 5.969 -18.197 -6.952 1.00 97.44 202 ASP A C 1
ATOM 1508 O O . ASP A 1 202 ? 6.185 -17.370 -6.057 1.00 97.44 202 ASP A O 1
ATOM 1512 N N . ALA A 1 203 ? 5.848 -19.499 -6.677 1.00 95.50 203 ALA A N 1
ATOM 1513 C CA . ALA A 1 203 ? 6.037 -20.048 -5.338 1.00 95.50 203 ALA A CA 1
ATOM 1514 C C . ALA A 1 203 ? 7.411 -19.690 -4.724 1.00 95.50 203 ALA A C 1
ATOM 1516 O O . ALA A 1 203 ? 7.510 -19.504 -3.513 1.00 95.50 203 ALA A O 1
ATOM 1517 N N . GLY A 1 204 ? 8.458 -19.567 -5.547 1.00 95.69 204 GLY A N 1
ATOM 1518 C CA . GLY A 1 204 ? 9.820 -19.249 -5.119 1.00 95.69 204 GLY A CA 1
ATOM 1519 C C . GLY A 1 204 ? 10.130 -17.754 -5.008 1.00 95.69 204 GLY A C 1
ATOM 1520 O O . GLY A 1 204 ? 11.126 -17.414 -4.377 1.00 95.69 204 GLY A O 1
ATOM 1521 N N . SER A 1 205 ? 9.303 -16.864 -5.568 1.00 97.12 205 SER A N 1
ATOM 1522 C CA . SER A 1 205 ? 9.399 -15.420 -5.295 1.00 97.12 205 SER A CA 1
ATOM 1523 C C . SER A 1 205 ? 9.094 -15.099 -3.831 1.00 97.12 205 SER A C 1
ATOM 1525 O O . SER A 1 205 ? 9.605 -14.126 -3.290 1.00 97.12 205 SER A O 1
ATOM 1527 N N . ASP A 1 206 ? 8.247 -15.915 -3.193 1.00 96.44 206 ASP A N 1
ATOM 1528 C CA . ASP A 1 206 ? 7.891 -15.840 -1.770 1.00 96.44 206 ASP A CA 1
ATOM 1529 C C . ASP A 1 206 ? 7.474 -14.434 -1.289 1.00 96.44 206 ASP A C 1
ATOM 1531 O O . ASP A 1 206 ? 7.712 -14.038 -0.146 1.00 96.44 206 ASP A O 1
ATOM 1535 N N . LEU A 1 207 ? 6.836 -13.660 -2.174 1.00 98.19 207 LEU A N 1
ATOM 1536 C CA . LEU A 1 207 ? 6.290 -12.347 -1.848 1.00 98.19 207 LEU A CA 1
ATOM 1537 C C . LEU A 1 207 ? 4.929 -12.496 -1.170 1.00 98.19 207 LEU A C 1
ATOM 1539 O O . LEU A 1 207 ? 3.983 -13.031 -1.754 1.00 98.19 207 LEU A O 1
ATOM 1543 N N . LYS A 1 208 ? 4.831 -11.998 0.062 1.00 97.75 208 LYS A N 1
ATOM 1544 C CA . LYS A 1 208 ? 3.607 -11.981 0.863 1.00 97.75 208 LYS A CA 1
ATOM 1545 C C . LYS A 1 208 ? 2.985 -10.599 0.852 1.00 97.75 208 LYS A C 1
ATOM 1547 O O . LYS A 1 208 ? 3.678 -9.595 0.999 1.00 97.75 208 LYS A O 1
ATOM 1552 N N . VAL A 1 209 ? 1.665 -10.539 0.751 1.00 97.69 209 VAL A N 1
ATOM 1553 C CA . VAL A 1 209 ? 0.920 -9.286 0.870 1.00 97.69 209 VAL A CA 1
ATOM 1554 C C . VAL A 1 209 ? 1.124 -8.693 2.268 1.00 97.69 209 VAL A C 1
ATOM 1556 O O . VAL A 1 209 ? 0.767 -9.302 3.273 1.00 97.69 209 VAL A O 1
ATOM 1559 N N . SER A 1 210 ? 1.639 -7.469 2.320 1.00 97.56 210 SER A N 1
ATOM 1560 C CA . SER A 1 210 ? 1.788 -6.653 3.532 1.00 97.56 210 SER A CA 1
ATOM 1561 C C . SER A 1 210 ? 0.685 -5.614 3.680 1.00 97.56 210 SER A C 1
ATOM 1563 O O . SER A 1 210 ? 0.227 -5.322 4.784 1.00 97.56 210 SER A O 1
ATOM 1565 N N . ARG A 1 211 ? 0.220 -5.064 2.555 1.00 96.38 211 ARG A N 1
ATOM 1566 C CA . ARG A 1 211 ? -0.934 -4.169 2.493 1.00 96.38 211 ARG A CA 1
ATOM 1567 C C . ARG A 1 211 ? -1.791 -4.578 1.312 1.00 96.38 211 ARG A C 1
ATOM 1569 O O . ARG A 1 211 ? -1.386 -4.393 0.172 1.00 96.38 211 ARG A O 1
ATOM 1576 N N . ASN A 1 212 ? -2.968 -5.115 1.604 1.00 93.31 212 ASN A N 1
ATOM 1577 C CA . ASN A 1 212 ? -3.883 -5.687 0.621 1.00 93.31 212 ASN A CA 1
ATOM 1578 C C . ASN A 1 212 ? -4.470 -4.654 -0.352 1.00 93.31 212 ASN A C 1
ATOM 1580 O O . ASN A 1 212 ? -4.736 -4.994 -1.498 1.00 93.31 212 ASN A O 1
ATOM 1584 N N . PHE A 1 213 ? -4.661 -3.406 0.084 1.00 94.56 213 PHE A N 1
ATOM 1585 C CA . PHE A 1 213 ? -5.163 -2.332 -0.770 1.00 94.56 213 PHE A CA 1
ATOM 1586 C C . PHE A 1 213 ? -4.816 -0.945 -0.209 1.00 94.56 213 PHE A C 1
ATOM 1588 O O . PHE A 1 213 ? -4.758 -0.740 1.005 1.00 94.56 213 PHE A O 1
ATOM 1595 N N . SER A 1 214 ? -4.596 0.029 -1.088 1.00 94.69 214 SER A N 1
ATOM 1596 C CA . SER A 1 214 ? -4.641 1.460 -0.784 1.00 94.69 214 SER A CA 1
ATOM 1597 C C . SER A 1 214 ? -4.990 2.249 -2.038 1.00 94.69 214 SER A C 1
ATOM 1599 O O . SER A 1 214 ? -4.643 1.844 -3.149 1.00 94.69 214 SER A O 1
ATOM 1601 N N . PHE A 1 215 ? -5.624 3.400 -1.831 1.00 95.62 215 PHE A N 1
ATOM 1602 C CA . PHE A 1 215 ? -5.828 4.416 -2.847 1.00 95.62 215 PHE A CA 1
ATOM 1603 C C . PHE A 1 215 ? -5.062 5.682 -2.455 1.00 95.62 215 PHE A C 1
ATOM 1605 O O . PHE A 1 215 ? -5.362 6.309 -1.437 1.00 95.62 215 PHE A O 1
ATOM 1612 N N . ASP A 1 216 ? -4.073 6.061 -3.262 1.00 92.75 216 ASP A N 1
ATOM 1613 C CA . ASP A 1 216 ? -3.409 7.356 -3.135 1.00 92.75 216 ASP A CA 1
ATOM 1614 C C . ASP A 1 216 ? -4.312 8.431 -3.749 1.00 92.75 216 ASP A C 1
ATOM 1616 O O . ASP A 1 216 ? -4.488 8.488 -4.968 1.00 92.75 216 ASP A O 1
ATOM 1620 N N . TYR A 1 217 ? -4.882 9.290 -2.903 1.00 91.38 217 TYR A N 1
ATOM 1621 C CA . TYR A 1 217 ? -5.789 10.361 -3.318 1.00 91.38 217 TYR A CA 1
ATOM 1622 C C . TYR A 1 217 ? -5.104 11.474 -4.122 1.00 91.38 217 TYR A C 1
ATOM 1624 O O . TYR A 1 217 ? -5.756 12.090 -4.967 1.00 91.38 217 TYR A O 1
ATOM 1632 N N . SER A 1 218 ? -3.811 11.726 -3.892 1.00 89.38 218 SER A N 1
ATOM 1633 C CA . SER A 1 218 ? -3.051 12.749 -4.619 1.00 89.38 218 SER A CA 1
ATOM 1634 C C . SER A 1 218 ? -2.758 12.276 -6.041 1.00 89.38 218 SER A C 1
ATOM 1636 O O . SER A 1 218 ? -3.074 12.954 -7.022 1.00 89.38 218 SER A O 1
ATOM 1638 N N . ALA A 1 219 ? -2.239 11.052 -6.171 1.00 90.44 219 ALA A N 1
ATOM 1639 C CA . ALA A 1 219 ? -1.927 10.470 -7.473 1.00 90.44 219 ALA A CA 1
ATOM 1640 C C . ALA A 1 219 ? -3.169 9.928 -8.211 1.00 90.44 219 ALA A C 1
ATOM 1642 O O . ALA A 1 219 ? -3.147 9.829 -9.446 1.00 90.44 219 ALA A O 1
ATOM 1643 N N . LYS A 1 220 ? -4.249 9.620 -7.475 1.00 94.56 220 LYS A N 1
ATOM 1644 C CA . LYS A 1 220 ? -5.457 8.887 -7.903 1.00 94.56 220 LYS A CA 1
ATOM 1645 C C . LYS A 1 220 ? -5.129 7.486 -8.423 1.00 94.56 220 LYS A C 1
ATOM 1647 O O . LYS A 1 220 ? -5.403 7.173 -9.583 1.00 94.56 220 LYS A O 1
ATOM 1652 N N . ARG A 1 221 ? -4.468 6.675 -7.590 1.00 94.12 221 ARG A N 1
ATOM 1653 C CA . ARG A 1 221 ? -3.952 5.350 -7.976 1.00 94.12 221 ARG A CA 1
ATOM 1654 C C . ARG A 1 221 ? -4.210 4.300 -6.908 1.00 94.12 221 ARG A C 1
ATOM 1656 O O . ARG A 1 221 ? -4.052 4.579 -5.722 1.00 94.12 221 ARG A O 1
ATOM 1663 N N . ASN A 1 222 ? -4.552 3.094 -7.350 1.00 95.00 222 ASN A N 1
ATOM 1664 C CA . ASN A 1 222 ? -4.672 1.920 -6.494 1.00 95.00 222 ASN A CA 1
ATOM 1665 C C . ASN A 1 222 ? -3.339 1.177 -6.450 1.00 95.00 222 ASN A C 1
ATOM 1667 O O . ASN A 1 222 ? -2.676 1.040 -7.476 1.00 95.00 222 ASN A O 1
ATOM 1671 N N . ASN A 1 223 ? -2.961 0.676 -5.281 1.00 95.31 223 ASN A N 1
ATOM 1672 C CA . ASN A 1 223 ? -1.786 -0.174 -5.141 1.00 95.31 223 ASN A CA 1
ATOM 1673 C C . ASN A 1 223 ? -1.909 -1.120 -3.945 1.00 95.31 223 ASN A C 1
ATOM 1675 O O . ASN A 1 223 ? -2.632 -0.853 -2.980 1.00 95.31 223 ASN A O 1
ATOM 1679 N N . LEU A 1 224 ? -1.135 -2.197 -3.990 1.00 96.50 224 LEU A N 1
ATOM 1680 C CA . LEU A 1 224 ? -0.877 -3.080 -2.857 1.00 96.50 224 LEU A CA 1
ATOM 1681 C C . LEU A 1 224 ? 0.623 -3.061 -2.532 1.00 96.50 224 LEU A C 1
ATOM 1683 O O . LEU A 1 224 ? 1.430 -2.587 -3.332 1.00 96.50 224 LEU A O 1
ATOM 1687 N N . VAL A 1 225 ? 1.000 -3.551 -1.353 1.00 98.25 225 VAL A N 1
ATOM 1688 C CA . VAL A 1 225 ? 2.412 -3.747 -0.984 1.00 98.25 225 VAL A CA 1
ATOM 1689 C C . VAL A 1 225 ? 2.632 -5.205 -0.650 1.00 98.25 225 VAL A C 1
ATOM 1691 O O . VAL A 1 225 ? 1.859 -5.777 0.125 1.00 98.25 225 VAL A O 1
ATOM 1694 N N . ALA A 1 226 ? 3.704 -5.769 -1.192 1.00 98.44 226 ALA A N 1
ATOM 1695 C CA . ALA A 1 226 ? 4.209 -7.082 -0.840 1.00 98.44 226 ALA A CA 1
ATOM 1696 C C . ALA A 1 226 ? 5.619 -6.984 -0.241 1.00 98.44 226 ALA A C 1
ATOM 1698 O O . ALA A 1 226 ? 6.303 -5.972 -0.391 1.00 98.44 226 ALA A O 1
ATOM 1699 N N . SER A 1 227 ? 6.030 -8.032 0.459 1.00 98.50 227 SER A N 1
ATOM 1700 C CA . SER A 1 227 ? 7.332 -8.154 1.116 1.00 98.50 227 SER A CA 1
ATOM 1701 C C . SER A 1 227 ? 7.827 -9.590 1.049 1.00 98.50 227 SER A C 1
ATOM 1703 O O . SER A 1 227 ? 7.028 -10.525 0.971 1.00 98.50 227 SER A O 1
ATOM 1705 N N . TYR A 1 228 ? 9.141 -9.787 1.081 1.00 98.12 228 TYR A N 1
ATOM 1706 C CA . TYR A 1 228 ? 9.718 -11.123 0.988 1.00 98.12 228 TYR A CA 1
ATOM 1707 C C . TYR A 1 228 ? 9.519 -11.898 2.301 1.00 98.12 228 TYR A C 1
ATOM 1709 O O . TYR A 1 228 ? 9.737 -11.360 3.393 1.00 98.12 228 TYR A O 1
ATOM 1717 N N . ARG A 1 229 ? 9.105 -13.169 2.181 1.00 96.00 229 ARG A N 1
ATOM 1718 C CA . ARG A 1 229 ? 8.875 -14.189 3.229 1.00 96.00 229 ARG A CA 1
ATOM 1719 C C . ARG A 1 229 ? 7.714 -13.950 4.192 1.00 96.00 229 ARG A C 1
ATOM 1721 O O . ARG A 1 229 ? 7.004 -14.898 4.525 1.00 96.00 229 ARG A O 1
ATOM 1728 N N . ALA A 1 230 ? 7.501 -12.724 4.661 1.00 95.75 230 ALA A N 1
ATOM 1729 C CA . ALA A 1 230 ? 6.478 -12.425 5.664 1.00 95.75 230 ALA A CA 1
ATOM 1730 C C . ALA A 1 230 ? 5.919 -11.001 5.529 1.00 95.75 230 ALA A C 1
ATOM 1732 O O . ALA A 1 230 ? 6.645 -10.110 5.081 1.00 95.75 230 ALA A O 1
ATOM 1733 N N . PRO A 1 231 ? 4.663 -10.757 5.953 1.00 96.62 231 PRO A N 1
ATOM 1734 C CA . PRO A 1 231 ? 4.122 -9.409 6.068 1.00 96.62 231 PRO A CA 1
ATOM 1735 C C . PRO A 1 231 ? 4.942 -8.511 6.998 1.00 96.62 231 PRO A C 1
ATOM 1737 O O . PRO A 1 231 ? 5.425 -8.947 8.044 1.00 96.62 231 PRO A O 1
ATOM 1740 N N . LEU A 1 232 ? 5.045 -7.234 6.644 1.00 97.25 232 LEU A N 1
ATOM 1741 C CA . LEU A 1 232 ? 5.774 -6.237 7.414 1.00 97.25 232 LEU A CA 1
ATOM 1742 C C . LEU A 1 232 ? 4.991 -5.830 8.660 1.00 97.25 232 LEU A C 1
ATOM 1744 O O . LEU A 1 232 ? 3.841 -5.387 8.593 1.00 97.25 232 LEU A O 1
ATOM 1748 N N . MET A 1 233 ? 5.654 -5.920 9.808 1.00 97.00 233 MET A N 1
ATOM 1749 C CA . MET A 1 233 ? 5.107 -5.460 11.078 1.00 97.00 233 MET A CA 1
ATOM 1750 C C . MET A 1 233 ? 5.341 -3.962 11.243 1.00 97.00 233 MET A C 1
ATOM 1752 O O . MET A 1 233 ? 6.422 -3.448 10.940 1.00 97.00 233 MET A O 1
ATOM 1756 N N . LYS A 1 234 ? 4.348 -3.247 11.784 1.00 95.12 234 LYS A N 1
ATOM 1757 C CA . LYS A 1 234 ? 4.561 -1.861 12.216 1.00 95.12 234 LYS A CA 1
ATOM 1758 C C . LYS A 1 234 ? 5.608 -1.862 13.335 1.00 95.12 234 LYS A C 1
ATOM 1760 O O . LYS A 1 234 ? 5.386 -2.550 14.330 1.00 95.12 234 LYS A O 1
ATOM 1765 N N . PRO A 1 235 ? 6.702 -1.085 13.242 1.00 96.56 235 PRO A N 1
ATOM 1766 C CA . PRO A 1 235 ? 7.771 -1.162 14.236 1.00 96.56 235 PRO A CA 1
ATOM 1767 C C . PRO A 1 235 ? 7.297 -0.919 15.672 1.00 96.56 235 PRO A C 1
ATOM 1769 O O . PRO A 1 235 ? 7.682 -1.641 16.587 1.00 96.56 235 PRO A O 1
ATOM 1772 N N . THR A 1 236 ? 6.372 0.025 15.855 1.00 94.56 236 THR A N 1
ATOM 1773 C CA . THR A 1 236 ? 5.803 0.372 17.165 1.00 94.56 236 THR A CA 1
ATOM 1774 C C . THR A 1 236 ? 4.850 -0.671 17.747 1.00 94.56 236 THR A C 1
ATOM 1776 O O . THR A 1 236 ? 4.404 -0.532 18.882 1.00 94.56 236 THR A O 1
ATOM 1779 N N . GLN A 1 237 ? 4.523 -1.716 16.985 1.00 95.25 237 GLN A N 1
ATOM 1780 C CA . GLN A 1 237 ? 3.798 -2.878 17.491 1.00 95.25 237 GLN A CA 1
ATOM 1781 C C . GLN A 1 237 ? 4.720 -3.842 18.250 1.00 95.25 237 GLN A C 1
ATOM 1783 O O . GLN A 1 237 ? 4.234 -4.622 19.063 1.00 95.25 237 GLN A O 1
ATOM 1788 N N . LEU A 1 238 ? 6.031 -3.797 17.984 1.00 96.31 238 LEU A N 1
ATOM 1789 C CA . LEU A 1 238 ? 7.026 -4.688 18.587 1.00 96.31 238 LEU A CA 1
ATOM 1790 C C . LEU A 1 238 ? 7.977 -3.952 19.536 1.00 96.31 238 LEU A C 1
ATOM 1792 O O . LEU A 1 238 ? 8.448 -4.541 20.506 1.00 96.31 238 LEU A O 1
ATOM 1796 N N . TYR A 1 239 ? 8.239 -2.669 19.278 1.00 96.06 239 TYR A N 1
ATOM 1797 C CA . TYR A 1 239 ? 9.222 -1.874 20.009 1.00 96.06 239 TYR A CA 1
ATOM 1798 C C . TYR A 1 239 ? 8.647 -0.515 20.433 1.00 96.06 239 TYR A C 1
ATOM 1800 O O . TYR A 1 239 ? 7.771 0.019 19.750 1.00 96.06 239 TYR A O 1
ATOM 1808 N N . PRO A 1 240 ? 9.127 0.092 21.533 1.00 92.94 240 PRO A N 1
ATOM 1809 C CA . PRO A 1 240 ? 8.748 1.454 21.898 1.00 92.94 240 PRO A CA 1
ATOM 1810 C C . PRO A 1 240 ? 9.023 2.455 20.770 1.00 92.94 240 PRO A C 1
ATOM 1812 O O . PRO A 1 240 ? 10.007 2.348 20.037 1.00 92.94 240 PRO A O 1
ATOM 1815 N N . ALA A 1 241 ? 8.161 3.462 20.634 1.00 86.75 241 ALA A N 1
ATOM 1816 C CA . ALA A 1 241 ? 8.350 4.503 19.631 1.00 86.75 241 ALA A CA 1
ATOM 1817 C C . ALA A 1 241 ? 9.707 5.208 19.801 1.00 86.75 241 ALA A C 1
ATOM 1819 O O . ALA A 1 241 ? 10.120 5.502 20.921 1.00 86.75 241 ALA A O 1
ATOM 1820 N N . LEU A 1 242 ? 10.366 5.499 18.673 1.00 85.69 242 LEU A N 1
ATOM 1821 C CA . LEU A 1 242 ? 11.685 6.146 18.591 1.00 85.69 242 LEU A CA 1
ATOM 1822 C C . LEU A 1 242 ? 12.852 5.352 19.209 1.00 85.69 242 LEU A C 1
ATOM 1824 O O . LEU A 1 242 ? 13.953 5.891 19.302 1.00 85.69 242 LEU A O 1
ATOM 1828 N N . SER A 1 243 ? 12.653 4.087 19.600 1.00 93.69 243 SER A N 1
ATOM 1829 C CA . SER A 1 243 ? 13.767 3.228 20.008 1.00 93.69 243 SER A CA 1
ATOM 1830 C C . SER A 1 243 ? 14.660 2.870 18.813 1.00 93.69 243 SER A C 1
ATOM 1832 O O . SER A 1 243 ? 14.224 2.906 17.656 1.00 93.69 243 SER A O 1
ATOM 1834 N N . ASN A 1 244 ? 15.912 2.490 19.081 1.00 96.56 244 ASN A N 1
ATOM 1835 C CA . ASN A 1 244 ? 16.848 2.069 18.034 1.00 96.56 244 ASN A CA 1
ATOM 1836 C C . ASN A 1 244 ? 16.315 0.858 17.254 1.00 96.56 244 ASN A C 1
ATOM 1838 O O . ASN A 1 244 ? 16.467 0.793 16.038 1.00 96.56 244 ASN A O 1
ATOM 1842 N N . GLU A 1 245 ? 15.639 -0.068 17.934 1.00 97.88 245 GLU A N 1
ATOM 1843 C CA . GLU A 1 245 ? 15.013 -1.251 17.342 1.00 97.88 245 GLU A CA 1
ATOM 1844 C C . GLU A 1 245 ? 13.844 -0.867 16.428 1.00 97.88 245 GLU A C 1
ATOM 1846 O O . GLU A 1 245 ? 13.723 -1.401 15.326 1.00 97.88 245 GLU A O 1
ATOM 1851 N N . ALA A 1 246 ? 13.014 0.102 16.836 1.00 95.75 246 ALA A N 1
ATOM 1852 C CA . ALA A 1 246 ? 11.925 0.603 16.002 1.00 95.75 246 ALA A CA 1
ATOM 1853 C C . ALA A 1 246 ? 12.449 1.279 14.723 1.00 95.75 246 ALA A C 1
ATOM 1855 O O . ALA A 1 246 ? 11.897 1.066 13.643 1.00 95.75 246 ALA A O 1
ATOM 1856 N N . LEU A 1 247 ? 13.524 2.070 14.827 1.00 95.38 247 LEU A N 1
ATOM 1857 C CA . LEU A 1 247 ? 14.171 2.718 13.681 1.00 95.38 247 LEU A CA 1
ATOM 1858 C C . LEU A 1 247 ? 14.859 1.700 12.760 1.00 95.38 247 LEU A C 1
ATOM 1860 O O . LEU A 1 247 ? 14.728 1.790 11.539 1.00 95.38 247 LEU A O 1
ATOM 1864 N N . ALA A 1 248 ? 15.539 0.705 13.333 1.00 97.19 248 ALA A N 1
ATOM 1865 C CA . ALA A 1 248 ? 16.179 -0.367 12.579 1.00 97.19 248 ALA A CA 1
ATOM 1866 C C . ALA A 1 248 ? 15.150 -1.213 11.815 1.00 97.19 248 ALA A C 1
ATOM 1868 O O . ALA A 1 248 ? 15.325 -1.455 10.622 1.00 97.19 248 ALA A O 1
ATOM 1869 N N . LEU A 1 249 ? 14.041 -1.596 12.459 1.00 97.69 249 LEU A N 1
ATOM 1870 C CA . LEU A 1 249 ? 12.959 -2.325 11.797 1.00 97.69 249 LEU A CA 1
ATOM 1871 C C . LEU A 1 249 ? 12.257 -1.464 10.738 1.00 97.69 249 LEU A C 1
ATOM 1873 O O . LEU A 1 249 ? 11.897 -1.975 9.683 1.00 97.69 249 LEU A O 1
ATOM 1877 N N . ALA A 1 250 ? 12.100 -0.156 10.967 1.00 96.00 250 ALA A N 1
ATOM 1878 C CA . ALA A 1 250 ? 11.578 0.745 9.942 1.00 96.00 250 ALA A CA 1
ATOM 1879 C C . ALA A 1 250 ? 12.465 0.751 8.686 1.00 96.00 250 ALA A C 1
ATOM 1881 O O . ALA A 1 250 ? 11.936 0.661 7.581 1.00 96.00 250 ALA A O 1
ATOM 1882 N N . LYS A 1 251 ? 13.797 0.795 8.846 1.00 95.06 251 LYS A N 1
ATOM 1883 C CA . LYS A 1 251 ? 14.731 0.684 7.716 1.00 95.06 251 LYS A CA 1
ATOM 1884 C C . LYS A 1 251 ? 14.628 -0.686 7.036 1.00 95.06 251 LYS A C 1
ATOM 1886 O O . LYS A 1 251 ? 14.470 -0.738 5.823 1.00 95.06 251 LYS A O 1
ATOM 1891 N N . ALA A 1 252 ? 14.656 -1.773 7.806 1.00 96.38 252 ALA A N 1
ATOM 1892 C CA . ALA A 1 252 ? 14.563 -3.128 7.262 1.00 96.38 252 ALA A CA 1
ATOM 1893 C C . ALA A 1 252 ? 13.254 -3.362 6.484 1.00 96.38 252 ALA A C 1
ATOM 1895 O O . ALA A 1 252 ? 13.253 -4.032 5.458 1.00 96.38 252 ALA A O 1
ATOM 1896 N N . ASN A 1 253 ? 12.143 -2.771 6.935 1.00 97.19 253 ASN A N 1
ATOM 1897 C CA . ASN A 1 253 ? 10.870 -2.818 6.220 1.00 97.19 253 ASN A CA 1
ATOM 1898 C C . ASN A 1 253 ? 10.930 -2.090 4.867 1.00 97.19 253 ASN A C 1
ATOM 1900 O O . ASN A 1 253 ? 10.336 -2.573 3.908 1.00 97.19 253 ASN A O 1
ATOM 1904 N N . LEU A 1 254 ? 11.628 -0.950 4.781 1.00 93.94 254 LEU A N 1
ATOM 1905 C CA . LEU A 1 254 ? 11.800 -0.214 3.521 1.00 93.94 254 LEU A CA 1
ATOM 1906 C C . LEU A 1 254 ? 12.639 -1.003 2.508 1.00 93.94 254 LEU A C 1
ATOM 1908 O O . LEU A 1 254 ? 12.296 -1.015 1.330 1.00 93.94 254 LEU A O 1
ATOM 1912 N N . ASP A 1 255 ? 13.678 -1.698 2.973 1.00 95.56 255 ASP A N 1
ATOM 1913 C CA . ASP A 1 255 ? 14.520 -2.565 2.134 1.00 95.56 255 ASP A CA 1
ATOM 1914 C C . ASP A 1 255 ? 13.789 -3.876 1.735 1.00 95.56 255 ASP A C 1
ATOM 1916 O O . ASP A 1 255 ? 14.191 -4.575 0.805 1.00 95.56 255 ASP A O 1
ATOM 1920 N N . ASN A 1 256 ? 12.691 -4.220 2.426 1.00 97.88 256 ASN A N 1
ATOM 1921 C CA . ASN A 1 256 ? 11.922 -5.453 2.225 1.00 97.88 256 ASN A CA 1
ATOM 1922 C C . ASN A 1 256 ? 10.482 -5.223 1.728 1.00 97.88 256 ASN A C 1
ATOM 1924 O O . ASN A 1 256 ? 9.584 -6.011 2.033 1.00 97.88 256 ASN A O 1
ATOM 1928 N N . GLN A 1 257 ? 10.228 -4.153 0.974 1.00 97.62 257 GLN A N 1
ATOM 1929 C CA . GLN A 1 257 ? 8.909 -3.895 0.389 1.00 97.62 257 GLN A CA 1
ATOM 1930 C C . GLN A 1 257 ? 8.964 -3.638 -1.114 1.00 97.62 257 GLN A C 1
ATOM 1932 O O . GLN A 1 257 ? 9.890 -3.016 -1.627 1.00 97.62 257 GLN A O 1
ATOM 1937 N N . VAL A 1 258 ? 7.897 -4.036 -1.801 1.00 98.69 258 VAL A N 1
ATOM 1938 C CA . VAL A 1 258 ? 7.640 -3.694 -3.199 1.00 98.69 258 VAL A CA 1
ATOM 1939 C C . VAL A 1 258 ? 6.179 -3.307 -3.383 1.00 98.69 258 VAL A C 1
ATOM 1941 O O . VAL A 1 258 ? 5.271 -3.931 -2.823 1.00 98.69 258 VAL A O 1
ATOM 1944 N N . VAL A 1 259 ? 5.937 -2.245 -4.149 1.00 98.44 259 VAL A N 1
ATOM 1945 C CA . VAL A 1 259 ? 4.581 -1.805 -4.494 1.00 98.44 259 VAL A CA 1
ATOM 1946 C C . VAL A 1 259 ? 4.120 -2.549 -5.743 1.00 98.44 259 VAL A C 1
ATOM 1948 O O . VAL A 1 259 ? 4.875 -2.666 -6.699 1.00 98.44 259 VAL A O 1
ATOM 1951 N N . ILE A 1 260 ? 2.877 -3.022 -5.774 1.00 98.50 260 ILE A N 1
ATOM 1952 C CA . ILE A 1 260 ? 2.289 -3.632 -6.973 1.00 98.50 260 ILE A CA 1
ATOM 1953 C C . ILE A 1 260 ? 1.091 -2.801 -7.427 1.00 98.50 260 ILE A C 1
ATOM 1955 O O . ILE A 1 260 ? 0.166 -2.528 -6.651 1.00 98.50 260 ILE A O 1
ATOM 1959 N N . GLU A 1 261 ? 1.103 -2.387 -8.692 1.00 97.19 261 GLU A N 1
ATOM 1960 C CA . GLU A 1 261 ? 0.059 -1.557 -9.294 1.00 97.19 261 GLU A CA 1
ATOM 1961 C C . GLU A 1 261 ? -0.050 -1.756 -10.815 1.00 97.19 261 GLU A C 1
ATOM 1963 O O . GLU A 1 261 ? 0.804 -2.378 -11.436 1.00 97.19 261 GLU A O 1
ATOM 1968 N N . SER A 1 262 ? -1.105 -1.225 -11.433 1.00 96.69 262 SER A N 1
ATOM 1969 C CA . SER A 1 262 ? -1.204 -1.096 -12.895 1.00 96.69 262 SER A CA 1
ATOM 1970 C C . SER A 1 262 ? -0.409 0.112 -13.383 1.00 96.69 262 S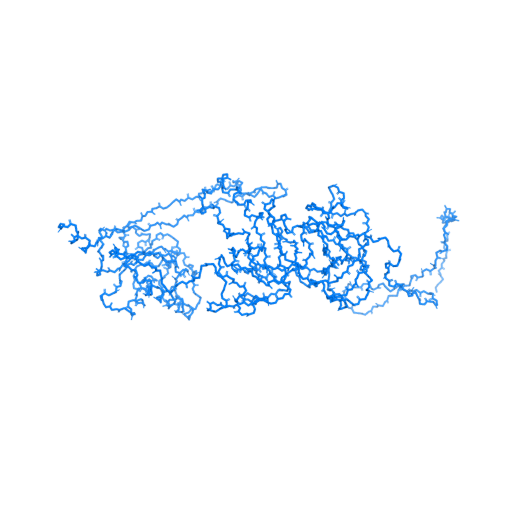ER A C 1
ATOM 1972 O O . SER A 1 262 ? -0.189 1.021 -12.603 1.00 96.69 262 SER A O 1
ATOM 1974 N N . ASP A 1 263 ? -0.048 0.222 -14.662 1.00 95.62 263 ASP A N 1
ATOM 1975 C CA . ASP A 1 263 ? 0.508 1.487 -15.180 1.00 95.62 263 ASP A CA 1
ATOM 1976 C C . ASP A 1 263 ? -0.565 2.593 -15.225 1.00 95.62 263 ASP A C 1
ATOM 1978 O O . ASP A 1 263 ? -0.364 3.708 -14.737 1.00 95.62 263 ASP A O 1
ATOM 1982 N N . LEU A 1 264 ? -1.759 2.264 -15.719 1.00 94.44 264 LEU A N 1
ATOM 1983 C CA . LEU A 1 264 ? -2.879 3.197 -15.835 1.00 94.44 264 LEU A CA 1
ATOM 1984 C C . LEU A 1 264 ? -3.542 3.496 -14.486 1.00 94.44 264 LEU A C 1
ATOM 1986 O O . LEU A 1 264 ? -3.585 2.657 -13.583 1.00 94.44 264 LEU A O 1
ATOM 1990 N N . LYS A 1 265 ? -4.098 4.707 -14.373 1.00 94.94 265 LYS A N 1
ATOM 1991 C CA . LYS A 1 265 ? -4.930 5.114 -13.234 1.00 94.94 265 LYS A CA 1
ATOM 1992 C C . LYS A 1 265 ? -6.290 4.425 -13.292 1.00 94.94 265 LYS A C 1
ATOM 1994 O O . LYS A 1 265 ? -6.848 4.242 -14.371 1.00 94.94 265 LYS A O 1
ATOM 1999 N N . ALA A 1 266 ? -6.853 4.142 -12.124 1.00 94.81 266 ALA A N 1
ATOM 2000 C CA . ALA A 1 266 ? -8.192 3.586 -11.984 1.00 94.81 266 ALA A CA 1
ATOM 2001 C C . ALA A 1 266 ? -8.940 4.252 -10.816 1.00 94.81 266 ALA A C 1
ATOM 2003 O O . ALA A 1 266 ? -8.297 4.781 -9.902 1.00 94.81 266 ALA A O 1
ATOM 2004 N N . PRO A 1 267 ? -10.286 4.257 -10.829 1.00 95.25 267 PRO A N 1
ATOM 2005 C CA . PRO A 1 267 ? -11.085 4.728 -9.700 1.00 95.25 267 PRO A CA 1
ATOM 2006 C C . PRO A 1 267 ? -10.774 3.972 -8.402 1.00 95.25 267 PRO A C 1
ATOM 2008 O O . PRO A 1 267 ? -10.306 2.834 -8.429 1.00 95.25 267 PRO A O 1
ATOM 2011 N N . ASN A 1 268 ? -11.067 4.595 -7.260 1.00 94.56 268 ASN A N 1
ATOM 2012 C CA . ASN A 1 268 ? -10.933 3.949 -5.955 1.00 94.56 268 ASN A CA 1
ATOM 2013 C C . ASN A 1 268 ? -11.759 2.649 -5.911 1.00 94.56 268 ASN A C 1
ATOM 2015 O O . ASN A 1 268 ? -12.936 2.653 -6.266 1.00 94.56 268 ASN A O 1
ATOM 2019 N N . GLY A 1 269 ? -11.127 1.556 -5.486 1.00 90.88 269 GLY A N 1
ATOM 2020 C CA . GLY A 1 269 ? -11.735 0.226 -5.385 1.00 90.88 269 GLY A CA 1
ATOM 2021 C C . GLY A 1 269 ? -11.615 -0.626 -6.651 1.00 90.88 269 GLY A C 1
ATOM 2022 O O . GLY A 1 269 ? -12.024 -1.780 -6.629 1.00 90.88 269 GLY A O 1
ATOM 2023 N N . VAL A 1 270 ? -11.031 -0.097 -7.733 1.00 93.00 270 VAL A N 1
ATOM 2024 C CA . VAL A 1 270 ? -10.820 -0.833 -8.989 1.00 93.00 270 VAL A CA 1
ATOM 2025 C C . VAL A 1 270 ? -9.347 -1.206 -9.137 1.00 93.00 270 VAL A C 1
ATOM 2027 O O . VAL A 1 270 ? -8.493 -0.328 -9.258 1.00 93.00 270 VAL A O 1
ATOM 2030 N N . ILE A 1 271 ? -9.036 -2.504 -9.172 1.00 94.88 271 ILE A N 1
ATOM 2031 C CA . ILE A 1 271 ? -7.677 -3.021 -9.391 1.00 94.88 271 ILE A CA 1
ATOM 2032 C C . ILE A 1 271 ? -7.599 -3.584 -10.821 1.00 94.88 271 ILE A C 1
ATOM 2034 O O . ILE A 1 271 ? -8.085 -4.686 -11.051 1.00 94.88 271 ILE A O 1
ATOM 2038 N N . PRO A 1 272 ? -7.014 -2.875 -11.809 1.00 95.06 272 PRO A N 1
ATOM 2039 C CA . PRO A 1 272 ? -7.112 -3.285 -13.218 1.00 95.06 272 PRO A CA 1
ATOM 2040 C C . PRO A 1 272 ? -6.520 -4.661 -13.531 1.00 95.06 272 PRO A C 1
ATOM 2042 O O . PRO A 1 272 ? -7.035 -5.369 -14.389 1.00 95.06 272 PRO A O 1
ATOM 2045 N N . TYR A 1 273 ? -5.455 -5.046 -12.826 1.00 96.50 273 TYR A N 1
ATOM 2046 C CA . TYR A 1 273 ? -4.826 -6.359 -12.972 1.00 96.50 273 TYR A CA 1
ATOM 2047 C C . TYR A 1 273 ? -5.522 -7.456 -12.156 1.00 96.50 273 TYR A C 1
ATOM 2049 O O . TYR A 1 273 ? -5.120 -8.606 -12.241 1.00 96.50 273 TYR A O 1
ATOM 2057 N N . PHE A 1 274 ? -6.553 -7.137 -11.370 1.00 96.94 274 PHE A N 1
ATOM 2058 C CA . PHE A 1 274 ? -7.353 -8.118 -10.640 1.00 96.94 274 PHE A CA 1
ATOM 2059 C C . PHE A 1 274 ? -8.843 -7.735 -10.710 1.00 96.94 274 PHE A C 1
ATOM 2061 O O . PHE A 1 274 ? -9.399 -7.193 -9.750 1.00 96.94 274 PHE A O 1
ATOM 2068 N N . PRO A 1 275 ? -9.496 -7.965 -11.864 1.00 94.81 275 PRO A N 1
ATOM 2069 C CA . PRO A 1 275 ? -10.854 -7.482 -12.125 1.00 94.81 275 PRO A CA 1
ATOM 2070 C C . PRO A 1 275 ? -11.920 -8.108 -11.215 1.00 94.81 275 PRO A C 1
ATOM 2072 O O . PRO A 1 275 ? -12.938 -7.471 -10.959 1.00 94.81 275 PRO A O 1
ATOM 2075 N N . ASP A 1 276 ? -11.670 -9.307 -10.684 1.00 91.94 276 ASP A N 1
ATOM 2076 C CA . ASP A 1 276 ? -12.600 -10.004 -9.787 1.00 91.94 276 ASP A CA 1
ATOM 2077 C C . ASP A 1 276 ? -12.511 -9.522 -8.328 1.00 91.94 276 ASP A C 1
ATOM 2079 O O . ASP A 1 276 ? -13.171 -10.089 -7.454 1.00 91.94 276 ASP A O 1
ATOM 2083 N N . PHE A 1 277 ? -11.708 -8.492 -8.033 1.00 93.50 277 PHE A N 1
ATOM 2084 C CA . PHE A 1 277 ? -11.512 -7.981 -6.678 1.00 93.50 277 PHE A CA 1
ATOM 2085 C C . PHE A 1 277 ? -12.836 -7.581 -6.010 1.00 93.50 277 PHE A C 1
ATOM 2087 O O . PHE A 1 277 ? -13.525 -6.653 -6.438 1.00 93.50 277 PHE A O 1
ATOM 2094 N N . ASN A 1 278 ? -13.185 -8.271 -4.924 1.00 90.94 278 ASN A N 1
ATOM 2095 C CA . ASN A 1 278 ? -14.383 -7.999 -4.134 1.00 90.94 278 ASN A CA 1
ATOM 2096 C C . ASN A 1 278 ? -14.242 -8.550 -2.704 1.00 90.94 278 ASN A C 1
ATOM 2098 O O . ASN A 1 278 ? -13.324 -9.307 -2.404 1.00 90.94 278 ASN A O 1
ATOM 2102 N N . ALA A 1 279 ? -15.149 -8.175 -1.802 1.00 85.38 279 ALA A N 1
ATOM 2103 C CA . ALA A 1 279 ? -15.057 -8.555 -0.390 1.00 85.38 279 ALA A CA 1
ATOM 2104 C C . ALA A 1 279 ? -15.485 -10.006 -0.076 1.00 85.38 279 ALA A C 1
ATOM 2106 O O . ALA A 1 279 ? -15.222 -10.477 1.029 1.00 85.38 279 ALA A O 1
ATOM 2107 N N . GLU A 1 280 ? -16.148 -10.702 -1.002 1.00 86.12 280 GLU A N 1
ATOM 2108 C CA . GLU A 1 280 ? -16.778 -12.008 -0.765 1.00 86.12 280 GLU A CA 1
ATOM 2109 C C . GLU A 1 280 ? -15.927 -13.167 -1.293 1.00 86.12 280 GLU A C 1
ATOM 2111 O O . GLU A 1 280 ? -15.588 -14.081 -0.545 1.00 86.12 280 GLU A O 1
ATOM 2116 N N . THR A 1 281 ? -15.549 -13.120 -2.570 1.00 89.12 281 THR A N 1
ATOM 2117 C CA . THR A 1 281 ? -14.875 -14.220 -3.284 1.00 89.12 281 THR A CA 1
ATOM 2118 C C . THR A 1 281 ? -13.513 -13.821 -3.848 1.00 89.12 281 THR A C 1
ATOM 2120 O O . THR A 1 281 ? -12.626 -14.663 -3.972 1.00 89.12 281 THR A O 1
ATOM 2123 N N . GLY A 1 282 ? -13.323 -12.535 -4.146 1.00 91.12 282 GLY A N 1
ATOM 2124 C CA . GLY A 1 282 ? -12.108 -11.976 -4.741 1.00 91.12 282 GLY A CA 1
ATOM 2125 C C . GLY A 1 282 ? -11.281 -11.144 -3.767 1.00 91.12 282 GLY A C 1
ATOM 2126 O O . GLY A 1 282 ? -10.692 -10.143 -4.164 1.00 91.12 282 GLY A O 1
ATOM 2127 N N . TYR A 1 283 ? -11.288 -11.484 -2.479 1.00 91.50 283 TYR A N 1
ATOM 2128 C CA . TYR A 1 283 ? -10.595 -10.691 -1.465 1.00 91.50 283 TYR A CA 1
ATOM 2129 C C . TYR A 1 283 ? -9.095 -11.006 -1.425 1.00 91.50 283 TYR A C 1
ATOM 2131 O O . TYR A 1 283 ? -8.662 -12.111 -1.744 1.00 91.50 283 TYR A O 1
ATOM 2139 N N . ILE A 1 284 ? -8.302 -10.036 -0.972 1.00 93.81 284 ILE A N 1
ATOM 2140 C CA . ILE A 1 284 ? -6.862 -10.184 -0.727 1.00 93.81 284 ILE A CA 1
ATOM 2141 C C . ILE A 1 284 ? -6.627 -10.091 0.779 1.00 93.81 284 ILE A C 1
ATOM 2143 O O . ILE A 1 284 ? -7.100 -9.142 1.421 1.00 93.81 284 ILE A O 1
ATOM 2147 N N . ARG A 1 285 ? -5.869 -11.031 1.350 1.00 92.88 285 ARG A N 1
ATOM 2148 C CA . ARG A 1 285 ? -5.469 -10.994 2.760 1.00 92.88 285 ARG A CA 1
ATOM 2149 C C . ARG A 1 285 ? -4.008 -10.607 2.909 1.00 92.88 285 ARG A C 1
ATOM 2151 O O . ARG A 1 285 ? -3.166 -10.912 2.073 1.00 92.88 285 ARG A O 1
ATOM 2158 N N . VAL A 1 286 ? -3.702 -9.990 4.043 1.00 94.94 286 VAL A N 1
ATOM 2159 C CA . VAL A 1 286 ? -2.319 -9.880 4.513 1.00 94.94 286 VAL A CA 1
ATOM 2160 C C . VAL A 1 286 ? -1.779 -11.292 4.763 1.00 94.94 286 VAL A C 1
ATOM 2162 O O . VAL A 1 286 ? -2.442 -12.096 5.417 1.00 94.94 286 VAL A O 1
ATOM 2165 N N . GLY A 1 287 ? -0.592 -11.586 4.236 1.00 95.56 287 GLY A N 1
ATOM 2166 C CA . GLY A 1 287 ? 0.039 -12.906 4.290 1.00 95.56 287 GLY A CA 1
ATOM 2167 C C . GLY A 1 287 ? -0.215 -13.800 3.078 1.00 95.56 287 GLY A C 1
ATOM 2168 O O . GLY A 1 287 ? 0.487 -14.800 2.943 1.00 95.56 287 GLY A O 1
ATOM 2169 N N . ASP A 1 288 ? -1.148 -13.449 2.188 1.00 96.44 288 ASP A N 1
ATOM 2170 C CA . ASP A 1 288 ? -1.335 -14.188 0.935 1.00 96.44 288 ASP A CA 1
ATOM 2171 C C . ASP A 1 288 ? -0.068 -14.111 0.083 1.00 96.44 288 ASP A C 1
ATOM 2173 O O . ASP A 1 288 ? 0.577 -13.061 0.016 1.00 96.44 288 ASP A O 1
ATOM 2177 N N . GLN A 1 289 ? 0.282 -15.214 -0.575 1.00 97.25 289 GLN A N 1
ATOM 2178 C CA . GLN A 1 289 ? 1.355 -15.227 -1.560 1.00 97.25 289 GLN A CA 1
ATOM 2179 C C . GLN A 1 289 ? 0.794 -14.996 -2.956 1.00 97.25 289 GLN A C 1
ATOM 2181 O O . GLN A 1 289 ? -0.141 -15.675 -3.366 1.00 97.25 289 GLN A O 1
ATOM 2186 N N . ILE A 1 290 ? 1.401 -14.074 -3.695 1.00 96.06 290 ILE A N 1
ATOM 2187 C CA . ILE A 1 290 ? 0.995 -13.754 -5.064 1.00 96.06 290 ILE A CA 1
ATOM 2188 C C . ILE A 1 290 ? 1.778 -14.643 -6.035 1.00 96.06 290 ILE A C 1
ATOM 2190 O O . ILE A 1 290 ? 3.001 -14.741 -5.927 1.00 96.06 290 ILE A O 1
ATOM 2194 N N . GLN A 1 291 ? 1.086 -15.277 -6.979 1.00 97.38 291 GLN A N 1
ATOM 2195 C CA . GLN A 1 291 ? 1.668 -16.076 -8.062 1.00 97.38 291 GLN A CA 1
ATOM 2196 C C . GLN A 1 291 ? 1.096 -15.642 -9.420 1.00 97.38 291 GLN A C 1
ATOM 2198 O O . GLN A 1 291 ? 0.136 -14.882 -9.470 1.00 97.38 291 GLN A O 1
ATOM 2203 N N . ASN A 1 292 ? 1.712 -16.078 -10.520 1.00 98.19 292 ASN A N 1
ATOM 2204 C CA . ASN A 1 292 ? 1.300 -15.855 -11.916 1.00 98.19 292 ASN A CA 1
ATOM 2205 C C . ASN A 1 292 ? 1.174 -14.385 -12.364 1.00 98.19 292 ASN A C 1
ATOM 2207 O O . ASN A 1 292 ? 0.850 -14.115 -13.521 1.00 98.1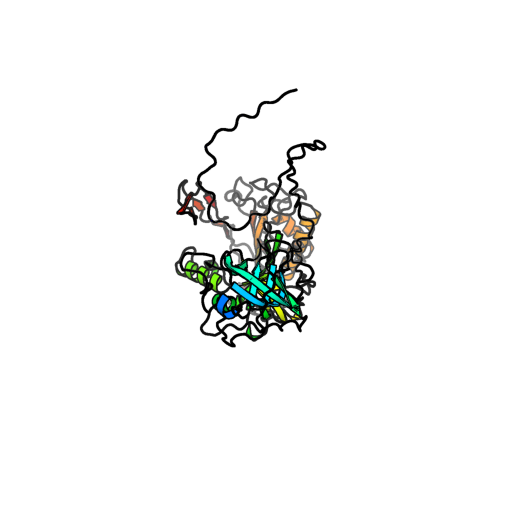9 292 ASN A O 1
ATOM 2211 N N . LEU A 1 293 ? 1.452 -13.423 -11.484 1.00 98.62 293 LEU A N 1
ATOM 2212 C CA . LEU A 1 293 ? 1.515 -12.012 -11.829 1.00 98.62 293 LEU A CA 1
ATOM 2213 C C . LEU A 1 293 ? 2.775 -11.751 -12.653 1.00 98.62 293 LEU A C 1
ATOM 2215 O O . LEU A 1 293 ? 3.885 -11.903 -12.145 1.00 98.62 293 LEU A O 1
ATOM 2219 N N . GLU A 1 294 ? 2.594 -11.307 -13.891 1.00 98.75 294 GLU A N 1
ATOM 2220 C CA . GLU A 1 294 ? 3.657 -10.772 -14.731 1.00 98.75 294 GLU A CA 1
ATOM 2221 C C . GLU A 1 294 ? 3.717 -9.252 -14.591 1.00 98.75 294 GLU A C 1
ATOM 2223 O O . GLU A 1 294 ? 2.704 -8.559 -14.736 1.00 98.75 294 GLU A O 1
ATOM 2228 N N . ALA A 1 295 ? 4.903 -8.700 -14.376 1.00 98.69 295 ALA A N 1
ATOM 2229 C CA . ALA A 1 295 ? 5.075 -7.272 -14.162 1.00 98.69 295 ALA A CA 1
ATOM 2230 C C . ALA A 1 295 ? 6.411 -6.757 -14.692 1.00 98.69 295 ALA A C 1
ATOM 2232 O O . ALA A 1 295 ? 7.396 -7.489 -14.733 1.00 98.69 295 ALA A O 1
ATOM 2233 N N . MET A 1 296 ? 6.451 -5.476 -15.048 1.00 98.75 296 MET A N 1
ATOM 2234 C CA . MET A 1 296 ? 7.717 -4.773 -15.242 1.00 98.75 296 MET A CA 1
ATOM 2235 C C . MET A 1 296 ? 8.250 -4.305 -13.895 1.00 98.75 296 MET A C 1
ATOM 2237 O O . MET A 1 296 ? 7.492 -3.733 -13.104 1.00 98.75 296 MET A O 1
ATOM 2241 N N . VAL A 1 297 ? 9.541 -4.507 -13.652 1.00 98.75 297 VAL A N 1
ATOM 2242 C CA . VAL A 1 297 ? 10.217 -3.928 -12.490 1.00 98.75 297 VAL A CA 1
ATOM 2243 C C . VAL A 1 297 ? 10.611 -2.491 -12.812 1.00 98.75 297 VAL A C 1
ATOM 2245 O O . VAL A 1 297 ? 11.176 -2.207 -13.867 1.00 98.75 297 VAL A O 1
ATOM 2248 N N . GLY A 1 298 ? 10.310 -1.566 -11.912 1.00 97.69 298 GLY A N 1
ATOM 2249 C CA . GLY A 1 298 ? 10.795 -0.195 -12.013 1.00 97.69 298 GLY A CA 1
ATOM 2250 C C . GLY A 1 298 ? 10.826 0.494 -10.662 1.00 97.69 298 GLY A C 1
ATOM 2251 O O . GLY A 1 298 ? 10.366 -0.053 -9.660 1.00 97.69 298 GLY A O 1
ATOM 2252 N N . TYR A 1 299 ? 11.314 1.726 -10.646 1.00 97.31 299 TYR A N 1
ATOM 2253 C CA . TYR A 1 299 ? 11.440 2.527 -9.440 1.00 97.31 299 TYR A CA 1
ATOM 2254 C C . TYR A 1 299 ? 10.754 3.882 -9.616 1.00 97.31 299 TYR A C 1
ATOM 2256 O O . TYR A 1 299 ? 10.944 4.573 -10.618 1.00 97.31 299 TYR A O 1
ATOM 2264 N N . SER A 1 300 ? 9.912 4.283 -8.658 1.00 94.81 300 SER A N 1
ATOM 2265 C CA . SER A 1 300 ? 9.411 5.663 -8.611 1.00 94.81 300 SER A CA 1
ATOM 2266 C C . SER A 1 300 ? 8.873 6.057 -7.241 1.00 94.81 300 SER A C 1
ATOM 2268 O O . SER A 1 300 ? 8.323 5.242 -6.495 1.00 94.81 300 SER A O 1
ATOM 2270 N N . TYR A 1 301 ? 8.993 7.349 -6.921 1.00 91.62 301 TYR A N 1
ATOM 2271 C CA . TYR A 1 301 ? 8.581 7.931 -5.638 1.00 91.62 301 TYR A CA 1
ATOM 2272 C C . TYR A 1 301 ? 9.214 7.233 -4.417 1.00 91.62 301 TYR A C 1
ATOM 2274 O O . TYR A 1 301 ? 8.561 7.074 -3.389 1.00 91.62 301 TYR A O 1
ATOM 2282 N N . GLY A 1 302 ? 10.481 6.818 -4.534 1.00 92.94 302 GLY A N 1
ATOM 2283 C CA . GLY A 1 302 ? 11.233 6.205 -3.434 1.00 92.94 302 GLY A CA 1
ATOM 2284 C C . GLY A 1 302 ? 10.848 4.752 -3.143 1.00 92.94 302 GLY A C 1
ATOM 2285 O O . GLY A 1 302 ? 10.902 4.321 -1.993 1.00 92.94 302 GLY A O 1
ATOM 2286 N N . SER A 1 303 ? 10.351 4.009 -4.134 1.00 95.19 303 SER A N 1
ATOM 2287 C CA . SER A 1 303 ? 9.960 2.607 -3.967 1.00 95.19 303 SER A CA 1
ATOM 2288 C C . SER A 1 303 ? 10.118 1.831 -5.268 1.00 95.19 303 SER A C 1
ATOM 2290 O O . SER A 1 303 ? 9.738 2.334 -6.330 1.00 95.19 303 SER A O 1
ATOM 2292 N N . TYR A 1 304 ? 10.582 0.585 -5.156 1.00 98.12 304 TYR A N 1
ATOM 2293 C CA . TYR A 1 304 ? 10.462 -0.391 -6.234 1.00 98.12 304 TYR A CA 1
ATOM 2294 C C . TYR A 1 304 ? 8.999 -0.753 -6.471 1.00 98.12 304 TYR A C 1
ATOM 2296 O O . TYR A 1 304 ? 8.168 -0.782 -5.548 1.00 98.12 304 TYR A O 1
ATOM 2304 N N . ARG A 1 305 ? 8.692 -1.040 -7.732 1.00 98.25 305 ARG A N 1
ATOM 2305 C CA . ARG A 1 305 ? 7.349 -1.295 -8.228 1.00 98.25 305 ARG A CA 1
ATOM 2306 C C . ARG A 1 305 ? 7.343 -2.477 -9.176 1.00 98.25 305 ARG A C 1
ATOM 2308 O O . ARG A 1 305 ? 8.181 -2.567 -10.066 1.00 98.25 305 ARG A O 1
ATOM 2315 N N . LEU A 1 306 ? 6.336 -3.322 -9.015 1.00 98.75 306 LEU A N 1
ATOM 2316 C CA . LEU A 1 306 ? 5.909 -4.292 -10.010 1.00 98.75 306 LEU A CA 1
ATOM 2317 C C . LEU A 1 306 ? 4.691 -3.709 -10.724 1.00 98.75 306 LEU A C 1
ATOM 2319 O O . LEU A 1 306 ? 3.595 -3.635 -10.161 1.00 98.75 306 LEU A O 1
ATOM 2323 N N . VAL A 1 307 ? 4.901 -3.256 -11.957 1.00 98.50 307 VAL A N 1
ATOM 2324 C CA . VAL A 1 307 ? 3.844 -2.716 -12.813 1.00 98.50 307 VAL A CA 1
ATOM 2325 C C . VAL A 1 307 ? 3.212 -3.866 -13.583 1.00 98.50 307 VAL A C 1
ATOM 2327 O O . VAL A 1 307 ? 3.811 -4.386 -14.522 1.00 98.50 307 VAL A O 1
ATOM 2330 N N . ALA A 1 308 ? 2.020 -4.282 -13.166 1.00 98.31 308 ALA A N 1
ATOM 2331 C CA . ALA A 1 308 ? 1.336 -5.448 -13.707 1.00 98.31 308 ALA A CA 1
ATOM 2332 C C . ALA A 1 308 ? 1.086 -5.325 -15.220 1.00 98.31 308 ALA A C 1
ATOM 2334 O O . ALA A 1 308 ? 0.616 -4.294 -15.709 1.00 98.31 308 ALA A O 1
ATOM 2335 N N . THR A 1 309 ? 1.372 -6.407 -15.944 1.00 97.75 309 THR A N 1
ATOM 2336 C CA . THR A 1 309 ? 1.239 -6.513 -17.409 1.00 97.75 309 THR A CA 1
ATOM 2337 C C . THR A 1 309 ? 0.230 -7.573 -17.849 1.00 97.75 309 THR A C 1
ATOM 2339 O O . THR A 1 309 ? -0.136 -7.618 -19.022 1.00 97.75 309 THR A O 1
ATOM 2342 N N . ASN A 1 310 ? -0.257 -8.390 -16.915 1.00 97.81 310 ASN A N 1
ATOM 2343 C CA . ASN A 1 310 ? -1.349 -9.333 -17.110 1.00 97.81 310 ASN A CA 1
ATOM 2344 C C . ASN A 1 310 ? -2.432 -9.149 -16.035 1.00 97.81 310 ASN A C 1
ATOM 2346 O O . ASN A 1 310 ? -2.301 -8.344 -15.111 1.00 97.81 310 ASN A O 1
ATOM 2350 N N . THR A 1 311 ? -3.520 -9.899 -16.180 1.00 97.88 311 THR A N 1
ATOM 2351 C CA . THR A 1 311 ? -4.557 -10.026 -15.156 1.00 97.88 311 THR A CA 1
ATOM 2352 C C . THR A 1 311 ? -4.355 -11.305 -14.355 1.00 97.88 311 THR A C 1
ATOM 2354 O O . THR A 1 311 ? -4.092 -12.355 -14.940 1.00 97.88 311 THR A O 1
ATOM 2357 N N . VAL A 1 312 ? -4.559 -11.220 -13.046 1.00 97.31 312 VAL A N 1
ATOM 2358 C CA . VAL A 1 312 ? -4.627 -12.346 -12.112 1.00 97.31 312 VAL A CA 1
ATOM 2359 C C . VAL A 1 312 ? -6.052 -12.521 -11.586 1.00 97.31 312 VAL A C 1
ATOM 2361 O O . VAL A 1 312 ? -6.913 -11.653 -11.751 1.00 97.31 312 VAL A O 1
ATOM 2364 N N . THR A 1 313 ? -6.290 -13.652 -10.940 1.00 96.25 313 THR A N 1
ATOM 2365 C CA . THR A 1 313 ? -7.560 -14.081 -10.351 1.00 96.25 313 THR A CA 1
ATOM 2366 C C . THR A 1 313 ? -7.383 -14.387 -8.861 1.00 96.25 313 THR A C 1
ATOM 2368 O O . THR A 1 313 ? -6.275 -14.357 -8.326 1.00 96.25 313 THR A O 1
ATOM 2371 N N . SER A 1 314 ? -8.466 -14.716 -8.154 1.00 93.69 314 SER A N 1
ATOM 2372 C CA . SER A 1 314 ? -8.385 -15.049 -6.726 1.00 93.69 314 SER A CA 1
ATOM 2373 C C . SER A 1 314 ? -7.556 -16.307 -6.437 1.00 93.69 314 SER A C 1
ATOM 2375 O O . SER A 1 314 ? -6.988 -16.409 -5.351 1.00 93.69 314 SER A O 1
ATOM 2377 N N . THR A 1 315 ? -7.428 -17.238 -7.392 1.00 94.12 315 THR A N 1
ATOM 2378 C CA . THR A 1 315 ? -6.612 -18.455 -7.229 1.00 94.12 315 THR A CA 1
ATOM 2379 C C . THR A 1 315 ? -5.112 -18.179 -7.248 1.00 94.12 315 THR A C 1
ATOM 2381 O O . THR A 1 315 ? -4.335 -19.002 -6.773 1.00 94.12 315 THR A O 1
ATOM 2384 N N . ASP A 1 316 ? -4.711 -17.015 -7.758 1.00 96.56 316 ASP A N 1
ATOM 2385 C CA . ASP A 1 316 ? -3.318 -16.572 -7.807 1.00 96.56 316 ASP A CA 1
ATOM 2386 C C . ASP A 1 316 ? -2.844 -15.971 -6.471 1.00 96.56 316 ASP A C 1
ATOM 2388 O O . ASP A 1 316 ? -1.647 -15.770 -6.261 1.00 96.56 316 ASP A O 1
ATOM 2392 N N . PHE A 1 317 ? -3.773 -15.725 -5.540 1.00 95.50 317 PHE A N 1
ATOM 2393 C CA . PHE A 1 317 ? -3.488 -15.349 -4.157 1.00 95.50 317 PHE A CA 1
ATOM 2394 C C . PHE A 1 317 ? -3.533 -16.595 -3.268 1.00 95.50 317 PHE A C 1
ATOM 2396 O O . PHE A 1 317 ? -4.561 -16.951 -2.687 1.00 95.50 317 PHE A O 1
ATOM 2403 N N . VAL A 1 318 ? -2.392 -17.273 -3.151 1.00 95.25 318 VAL A N 1
ATOM 2404 C CA . VAL A 1 318 ? -2.259 -18.502 -2.369 1.00 95.25 318 VAL A CA 1
ATOM 2405 C C . VAL A 1 318 ? -2.351 -18.193 -0.879 1.00 95.25 318 VAL A C 1
ATOM 2407 O O . VAL A 1 318 ? -1.495 -17.528 -0.287 1.00 95.25 318 VAL A O 1
ATOM 2410 N N . ARG A 1 319 ? -3.412 -18.715 -0.265 1.00 92.12 319 ARG A N 1
ATOM 2411 C CA . ARG A 1 319 ? -3.759 -18.509 1.140 1.00 92.12 319 ARG A CA 1
ATOM 2412 C C . ARG A 1 319 ? -2.919 -19.409 2.037 1.00 92.12 319 ARG A C 1
ATOM 2414 O O . ARG A 1 319 ? -3.063 -20.626 2.002 1.00 92.12 319 ARG A O 1
ATOM 2421 N N . LEU A 1 320 ? -2.084 -18.815 2.888 1.00 82.38 320 LEU A N 1
ATOM 2422 C CA . LEU A 1 320 ? -1.356 -19.572 3.917 1.00 82.38 320 LEU A CA 1
ATOM 2423 C C . LEU A 1 320 ? -2.228 -19.873 5.142 1.00 82.38 320 LEU A C 1
ATOM 2425 O O . LEU A 1 320 ? -2.091 -20.925 5.758 1.00 82.38 320 LEU A O 1
ATOM 2429 N N . GLN A 1 321 ? -3.100 -18.931 5.507 1.00 81.62 321 GLN A N 1
ATOM 2430 C CA . GLN A 1 321 ? -4.013 -19.013 6.650 1.00 81.62 321 GLN A CA 1
ATOM 2431 C C . GLN A 1 321 ? -5.333 -18.335 6.272 1.00 81.62 321 GLN A C 1
ATOM 2433 O O . GLN A 1 321 ? -5.474 -17.111 6.381 1.00 81.62 321 GLN A O 1
ATOM 2438 N N . ASP A 1 322 ? -6.295 -19.115 5.775 1.00 84.38 322 ASP A N 1
ATOM 2439 C CA . ASP A 1 322 ? -7.599 -18.561 5.409 1.00 84.38 322 ASP A CA 1
ATOM 2440 C C . ASP A 1 322 ? -8.527 -18.398 6.624 1.00 84.38 322 ASP A C 1
ATOM 2442 O O . ASP A 1 322 ? -8.288 -18.906 7.720 1.00 84.38 322 ASP A O 1
ATOM 2446 N N . ARG A 1 323 ? -9.601 -17.630 6.439 1.00 80.19 323 ARG A N 1
ATOM 2447 C CA . ARG A 1 323 ? -10.590 -17.347 7.478 1.00 80.19 323 ARG A CA 1
ATOM 2448 C C . ARG A 1 323 ? -11.398 -18.609 7.716 1.00 80.19 323 ARG A C 1
ATOM 2450 O O . ARG A 1 323 ? -12.095 -19.084 6.829 1.00 80.19 323 ARG A O 1
ATOM 2457 N N . VAL A 1 324 ? -11.360 -19.078 8.952 1.00 84.12 324 VAL A N 1
ATOM 2458 C CA . VAL A 1 324 ? -12.338 -20.030 9.470 1.00 84.12 324 VAL A CA 1
ATOM 2459 C C . VAL A 1 324 ? -13.646 -19.310 9.804 1.00 84.12 324 VAL A C 1
ATOM 2461 O O . VAL A 1 324 ? -13.655 -18.108 10.083 1.00 84.12 324 VAL A O 1
ATOM 2464 N N . THR A 1 325 ? -14.760 -20.039 9.772 1.00 82.19 325 THR A N 1
ATOM 2465 C CA . THR A 1 325 ? -16.096 -19.494 10.071 1.00 82.19 325 THR A CA 1
ATOM 2466 C C . THR A 1 325 ? -16.219 -19.009 11.516 1.00 82.19 325 THR A C 1
ATOM 2468 O O . THR A 1 325 ? -16.899 -18.017 11.758 1.00 82.19 325 THR A O 1
ATOM 2471 N N . ALA A 1 326 ? -15.515 -19.651 12.452 1.00 81.06 326 ALA A N 1
ATOM 2472 C CA . ALA A 1 326 ? -15.372 -19.221 13.838 1.00 81.06 326 ALA A CA 1
ATOM 2473 C C . ALA A 1 326 ? -14.017 -19.680 14.416 1.00 81.06 326 ALA A C 1
ATOM 2475 O O . ALA A 1 326 ? -13.479 -20.697 13.966 1.00 81.06 326 ALA A O 1
ATOM 2476 N N . PRO A 1 327 ? -13.452 -18.966 15.407 1.00 77.00 327 PRO A N 1
ATOM 2477 C CA . PRO A 1 327 ? -12.291 -19.444 16.153 1.00 77.00 327 PRO A CA 1
ATOM 2478 C C . PRO A 1 327 ? -12.597 -20.741 16.914 1.00 77.00 327 PRO A C 1
ATOM 2480 O O . PRO A 1 327 ? -13.723 -20.955 17.363 1.00 77.00 327 PRO A O 1
ATOM 2483 N N . ALA A 1 328 ? -11.580 -21.575 17.135 1.00 80.50 328 ALA A N 1
ATOM 2484 C CA . ALA A 1 328 ? -11.689 -22.668 18.095 1.00 80.50 328 ALA A CA 1
ATOM 2485 C C . ALA A 1 328 ? -11.744 -22.087 19.519 1.00 80.50 328 ALA A C 1
ATOM 2487 O O . ALA A 1 328 ? -10.794 -21.443 19.965 1.00 80.50 328 ALA A O 1
ATOM 2488 N N . ILE A 1 329 ? -12.857 -22.299 20.224 1.00 73.94 329 ILE A N 1
ATOM 2489 C CA . ILE A 1 329 ? -13.036 -21.858 21.612 1.00 73.94 329 ILE A CA 1
ATOM 2490 C C . ILE A 1 329 ? -12.605 -22.996 22.543 1.00 73.94 329 ILE A C 1
ATOM 2492 O O . ILE A 1 329 ? -12.986 -24.150 22.344 1.00 73.94 329 ILE A O 1
ATOM 2496 N N . ALA A 1 330 ? -11.804 -22.681 23.562 1.00 72.3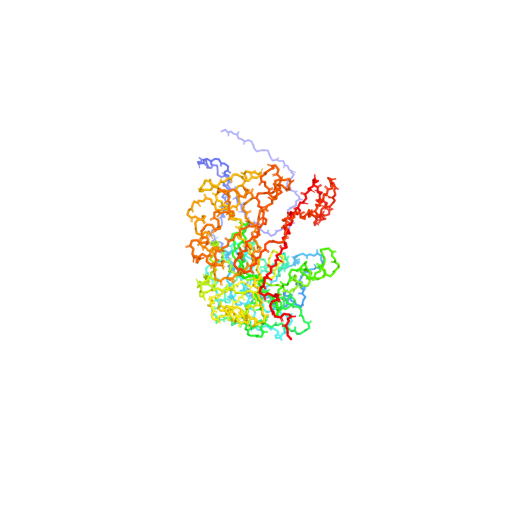1 330 ALA A N 1
ATOM 2497 C CA . ALA A 1 330 ? -11.434 -23.652 24.586 1.00 72.31 330 ALA A CA 1
ATOM 2498 C C . ALA A 1 330 ? -12.676 -24.084 25.383 1.00 72.31 330 ALA A C 1
ATOM 2500 O O . ALA A 1 330 ? -13.449 -23.246 25.838 1.00 72.31 330 ALA A O 1
ATOM 2501 N N . SER A 1 331 ? -12.836 -25.384 25.630 1.00 70.94 331 SER A N 1
ATOM 2502 C CA . SER A 1 331 ? -13.983 -25.943 26.367 1.00 70.94 331 SER A CA 1
ATOM 2503 C C . SER A 1 331 ? -13.980 -25.649 27.877 1.00 70.94 331 SER A C 1
ATOM 2505 O O . SER A 1 331 ? -14.793 -26.210 28.601 1.00 70.94 331 SER A O 1
ATOM 2507 N N . GLN A 1 332 ? -13.036 -24.837 28.363 1.00 68.94 332 GLN A N 1
ATOM 2508 C CA . GLN A 1 332 ? -12.810 -24.554 29.787 1.00 68.94 332 GLN A CA 1
ATOM 2509 C C . GLN A 1 332 ? -13.036 -23.075 30.155 1.00 68.94 332 GLN A C 1
ATOM 2511 O O . GLN A 1 332 ? -12.689 -22.664 31.256 1.00 68.94 332 GLN A O 1
ATOM 2516 N N . GLY A 1 333 ? -13.548 -22.249 29.235 1.00 72.62 333 GLY A N 1
ATOM 2517 C CA . GLY A 1 333 ? -13.822 -20.835 29.507 1.00 72.62 333 GLY A CA 1
ATOM 2518 C C . GLY A 1 333 ? -15.249 -20.602 30.002 1.00 72.62 333 GLY A C 1
ATOM 2519 O O . GLY A 1 333 ? -16.193 -20.976 29.314 1.00 72.62 333 GLY A O 1
ATOM 2520 N N . ASP A 1 334 ? -15.402 -19.932 31.147 1.00 82.62 334 ASP A N 1
ATOM 2521 C CA . ASP A 1 334 ? -16.714 -19.566 31.712 1.00 82.62 334 ASP A CA 1
ATOM 2522 C C . ASP A 1 334 ? -17.290 -18.258 31.137 1.00 82.62 334 ASP A C 1
ATOM 2524 O O . ASP A 1 334 ? -18.473 -17.970 31.313 1.00 82.62 334 ASP A O 1
ATOM 2528 N N . ILE A 1 335 ? -16.443 -17.431 30.509 1.00 89.81 335 ILE A N 1
ATOM 2529 C CA . ILE A 1 335 ? -16.782 -16.084 30.028 1.00 89.81 335 ILE A CA 1
ATOM 2530 C C . ILE A 1 335 ? -16.057 -15.817 28.708 1.00 89.81 335 ILE A C 1
ATOM 2532 O O . ILE A 1 335 ? -14.852 -16.056 28.579 1.00 89.81 335 ILE A O 1
ATOM 2536 N N . ARG A 1 336 ? -16.775 -15.244 27.745 1.00 90.62 336 ARG A N 1
ATOM 2537 C CA . ARG A 1 336 ? -16.246 -14.731 26.480 1.00 90.62 336 ARG A CA 1
ATOM 2538 C C . ARG A 1 336 ? -16.085 -13.221 26.568 1.00 90.62 336 ARG A C 1
ATOM 2540 O O . ARG A 1 336 ? -17.042 -12.497 26.828 1.00 90.62 336 ARG A O 1
ATOM 2547 N N . VAL A 1 337 ? -14.871 -12.736 26.336 1.00 94.12 337 VAL A N 1
ATOM 2548 C CA . VAL A 1 337 ? -14.556 -11.304 26.356 1.00 94.12 337 VAL A CA 1
ATOM 2549 C C . VAL A 1 337 ? -14.029 -10.897 24.992 1.00 94.12 337 VAL A C 1
ATOM 2551 O O . VAL A 1 337 ? -13.148 -11.559 24.445 1.00 94.12 337 VAL A O 1
ATOM 2554 N N . ALA A 1 338 ? -14.544 -9.795 24.459 1.00 95.06 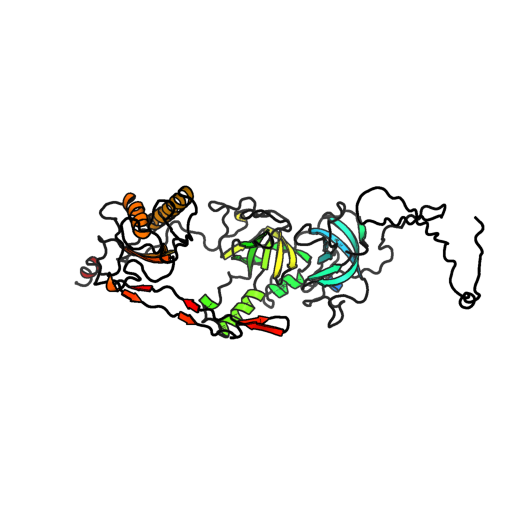338 ALA A N 1
ATOM 2555 C CA . ALA A 1 338 ? -14.111 -9.258 23.182 1.00 95.06 338 ALA A CA 1
ATOM 2556 C C . ALA A 1 338 ? -13.927 -7.741 23.223 1.00 95.06 338 ALA A C 1
ATOM 2558 O O . ALA A 1 338 ? -14.425 -7.042 24.107 1.00 95.06 338 ALA A O 1
ATOM 2559 N N . SER A 1 339 ? -13.217 -7.223 22.228 1.00 96.56 339 SER A N 1
ATOM 2560 C CA . SER A 1 339 ? -13.155 -5.797 21.942 1.00 96.56 339 SER A CA 1
ATOM 2561 C C . SER A 1 339 ? -13.516 -5.560 20.478 1.00 96.56 339 SER A C 1
ATOM 2563 O O . SER A 1 339 ? -13.175 -6.361 19.606 1.00 96.56 339 SER A O 1
ATOM 2565 N N . PHE A 1 340 ? -14.244 -4.480 20.198 1.00 97.62 340 PHE A N 1
ATOM 2566 C CA . PHE A 1 340 ? -14.717 -4.176 18.855 1.00 97.62 340 PHE A CA 1
ATOM 2567 C C . PHE A 1 340 ? -14.694 -2.673 18.573 1.00 97.62 340 PHE A C 1
ATOM 2569 O O . PHE A 1 340 ? -15.408 -1.886 19.196 1.00 97.62 340 PHE A O 1
ATOM 2576 N N . ASN A 1 341 ? -13.831 -2.260 17.642 1.00 97.44 341 ASN A N 1
ATOM 2577 C CA . ASN A 1 341 ? -13.847 -0.899 17.119 1.00 97.44 341 ASN A CA 1
ATOM 2578 C C . ASN A 1 341 ? -14.973 -0.791 16.086 1.00 97.44 341 ASN A C 1
ATOM 2580 O O . ASN A 1 341 ? -14.944 -1.480 15.067 1.00 97.44 341 ASN A O 1
ATOM 2584 N N . VAL A 1 342 ? -15.959 0.062 16.365 1.00 97.56 342 VAL A N 1
ATOM 2585 C CA . VAL A 1 342 ? -17.170 0.212 15.545 1.00 97.56 342 VAL A CA 1
ATOM 2586 C C . VAL A 1 342 ? -17.035 1.264 14.433 1.00 97.56 342 VAL A C 1
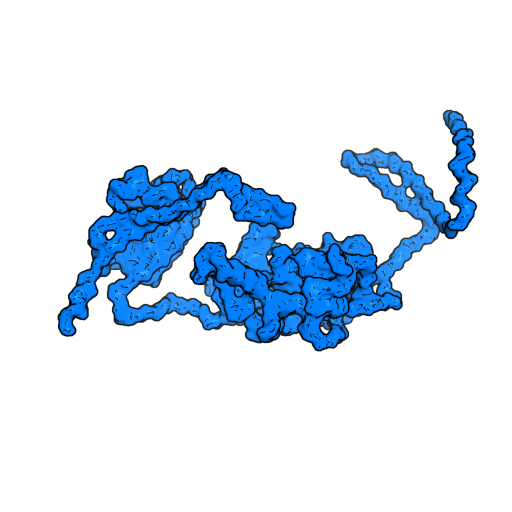ATOM 2588 O O . VAL A 1 342 ? -18.005 1.546 13.729 1.00 97.56 342 VAL A O 1
ATOM 2591 N N . LEU A 1 343 ? -15.826 1.808 14.250 1.00 95.62 343 LEU A N 1
ATOM 2592 C CA . LEU A 1 343 ? -15.432 2.721 13.177 1.00 95.62 343 LEU A CA 1
ATOM 2593 C C . LEU A 1 343 ? -16.284 4.000 13.134 1.00 95.62 343 LEU A C 1
ATOM 2595 O O . LEU A 1 343 ? -16.997 4.251 12.166 1.00 95.62 343 LEU A O 1
ATOM 2599 N N . ASN A 1 344 ? -16.200 4.815 14.188 1.00 97.00 344 ASN A N 1
ATOM 2600 C CA . ASN A 1 344 ? -16.985 6.042 14.375 1.00 97.00 344 ASN A CA 1
ATOM 2601 C C . ASN A 1 344 ? -18.498 5.815 14.188 1.00 97.00 344 ASN A C 1
ATOM 2603 O O . ASN A 1 344 ? -19.098 6.295 13.225 1.00 97.00 344 ASN A O 1
ATOM 2607 N N . PHE A 1 345 ? -19.138 5.102 15.117 1.00 98.38 345 PHE A N 1
ATOM 2608 C CA . PHE A 1 345 ? -20.594 4.928 15.100 1.00 98.38 345 PHE A CA 1
ATOM 2609 C C . PHE A 1 345 ? -21.303 6.147 15.711 1.00 98.38 345 PHE A C 1
ATOM 2611 O O . PHE A 1 345 ? -21.269 6.348 16.928 1.00 98.38 345 PHE A O 1
ATOM 2618 N N . PHE A 1 346 ? -21.948 6.949 14.860 1.00 98.50 346 PHE A N 1
ATOM 2619 C CA . PHE A 1 346 ? -22.703 8.154 15.223 1.00 98.50 346 PHE A CA 1
ATOM 2620 C C . PHE A 1 346 ? -24.169 8.002 14.815 1.00 98.50 346 PHE A C 1
ATOM 2622 O O . PHE A 1 346 ? -24.471 7.441 13.765 1.00 98.50 346 PHE A O 1
ATOM 2629 N N . ASN A 1 347 ? -25.079 8.543 15.626 1.00 97.81 347 ASN A N 1
ATOM 2630 C CA . ASN A 1 347 ? -26.525 8.498 15.392 1.00 97.81 347 ASN A CA 1
ATOM 2631 C C . ASN A 1 347 ? -27.161 9.893 15.214 1.00 97.81 347 ASN A C 1
ATOM 2633 O O . ASN A 1 347 ? -28.383 10.006 15.210 1.00 97.81 347 ASN A O 1
ATOM 2637 N N . GLU A 1 348 ? -26.364 10.953 15.029 1.00 96.38 348 GLU A N 1
ATOM 2638 C CA . GLU A 1 348 ? -26.865 12.332 14.854 1.00 96.38 348 GLU A CA 1
ATOM 2639 C C . GLU A 1 348 ? -27.841 12.452 13.666 1.00 96.38 348 GLU A C 1
ATOM 2641 O O . GLU A 1 348 ? -28.867 13.119 13.767 1.00 96.38 348 GLU A O 1
ATOM 2646 N N . VAL A 1 349 ? -27.582 11.734 12.564 1.00 97.12 349 VAL A N 1
ATOM 2647 C CA . VAL A 1 349 ? -28.429 11.727 11.351 1.00 97.12 349 VAL A CA 1
ATOM 2648 C C . VAL A 1 349 ? -29.836 11.155 11.564 1.00 97.12 349 VAL A C 1
ATOM 2650 O O . VAL A 1 349 ? -30.696 11.343 10.712 1.00 97.12 349 VAL A O 1
ATOM 2653 N N . VAL A 1 350 ? -30.075 10.478 12.691 1.00 97.00 350 VAL A N 1
ATOM 2654 C CA . VAL A 1 350 ? -31.393 9.965 13.104 1.00 97.00 350 VAL A CA 1
ATOM 2655 C C . VAL A 1 350 ? -31.876 10.595 14.415 1.00 97.00 350 VAL A C 1
ATOM 2657 O O . VAL A 1 350 ? -32.676 10.005 15.134 1.00 97.00 350 VAL A O 1
ATOM 2660 N N . GLY A 1 351 ? -31.393 11.798 14.739 1.00 96.75 351 GLY A N 1
ATOM 2661 C CA . GLY A 1 351 ? -31.846 12.563 15.905 1.00 96.75 351 GLY A CA 1
ATOM 2662 C C . GLY A 1 351 ? -31.137 12.219 17.216 1.00 96.75 351 GLY A C 1
ATOM 2663 O O . GLY A 1 351 ? -31.648 12.549 18.283 1.00 96.75 351 GLY A O 1
ATOM 2664 N N . GLY A 1 352 ? -29.977 11.561 17.151 1.00 97.62 352 GLY A N 1
ATOM 2665 C CA . GLY A 1 352 ? -29.132 11.332 18.318 1.00 97.62 352 GLY A CA 1
ATOM 2666 C C . GLY A 1 352 ? -28.617 12.626 18.949 1.00 97.62 352 GLY A C 1
ATOM 2667 O O . GLY A 1 352 ? -28.461 13.650 18.282 1.00 97.62 352 GLY A O 1
ATOM 2668 N N . ASP A 1 353 ? -28.309 12.553 20.241 1.00 97.81 353 ASP A N 1
ATOM 2669 C CA . ASP A 1 353 ? -27.766 13.680 20.997 1.00 97.81 353 ASP A CA 1
ATOM 2670 C C . ASP A 1 353 ? -26.427 14.177 20.425 1.00 97.81 353 ASP A C 1
ATOM 2672 O O . ASP A 1 353 ? -25.645 13.411 19.854 1.00 97.81 353 ASP A O 1
ATOM 2676 N N . THR A 1 354 ? -26.118 15.456 20.647 1.00 96.69 354 THR A N 1
ATOM 2677 C CA . THR A 1 354 ? -24.836 16.048 20.245 1.00 96.69 354 THR A CA 1
ATOM 2678 C C . THR A 1 354 ? -23.677 15.570 21.120 1.00 96.69 354 THR A C 1
ATOM 2680 O O . THR A 1 354 ? -23.820 15.345 22.325 1.00 96.69 354 THR A O 1
ATOM 2683 N N . ASN A 1 355 ? -22.500 15.441 20.505 1.00 96.75 355 ASN A N 1
ATOM 2684 C CA . ASN A 1 355 ? -21.235 15.171 21.191 1.00 96.75 355 ASN A CA 1
ATOM 2685 C C . ASN A 1 355 ? -20.529 16.481 21.632 1.00 96.75 355 ASN A C 1
ATOM 2687 O O . ASN A 1 355 ? -20.837 17.538 21.074 1.00 96.75 355 ASN A O 1
ATOM 2691 N N . PRO A 1 356 ? -19.538 16.450 22.556 1.00 95.69 356 PRO A N 1
ATOM 2692 C CA . PRO A 1 356 ? -18.875 17.648 23.089 1.00 95.69 356 PRO A CA 1
ATOM 2693 C C . PRO A 1 356 ? -18.286 18.590 22.041 1.00 95.69 356 PRO A C 1
ATOM 2695 O O . PRO A 1 356 ? -18.116 19.779 22.297 1.00 95.69 356 PRO A O 1
ATOM 2698 N N . THR A 1 357 ? -17.920 18.053 20.876 1.00 94.88 357 THR A N 1
ATOM 2699 C CA . THR A 1 357 ? -17.259 18.820 19.818 1.00 94.88 357 THR A CA 1
ATOM 2700 C C . THR A 1 357 ? -18.230 19.331 18.756 1.00 94.88 357 THR A C 1
ATOM 2702 O O . THR A 1 357 ? -17.830 20.149 17.928 1.00 94.88 357 THR A O 1
ATOM 2705 N N . GLY A 1 358 ? -19.469 18.824 18.734 1.00 94.75 358 GLY A N 1
ATOM 2706 C CA . GLY A 1 358 ? -20.454 19.091 17.682 1.00 94.75 358 GLY A CA 1
ATOM 2707 C C . GLY A 1 358 ? -20.039 18.606 16.286 1.00 94.75 358 GLY A C 1
ATOM 2708 O O . GLY A 1 358 ? -20.620 19.038 15.295 1.00 94.75 358 GLY A O 1
ATOM 2709 N N . LYS A 1 359 ? -19.004 17.762 16.179 1.00 94.19 359 LYS A N 1
ATOM 2710 C CA . LYS A 1 359 ? -18.506 17.235 14.902 1.00 94.19 359 LYS A CA 1
ATOM 2711 C C . LYS A 1 359 ? -18.983 15.805 14.698 1.00 94.19 359 LYS A C 1
ATOM 2713 O O . LYS A 1 359 ? -18.696 14.950 15.534 1.00 94.19 359 LYS A O 1
ATOM 2718 N N . ASN A 1 360 ? -19.602 15.540 13.554 1.00 93.88 360 ASN A N 1
ATOM 2719 C CA . ASN A 1 360 ? -19.888 14.184 13.106 1.00 93.88 360 ASN A CA 1
ATOM 2720 C C . ASN A 1 360 ? -18.634 13.563 12.461 1.00 93.88 360 ASN A C 1
ATOM 2722 O O . ASN A 1 360 ? -17.991 14.194 11.619 1.00 93.88 360 ASN A O 1
ATOM 2726 N N . ARG A 1 361 ? -18.282 12.333 12.857 1.00 95.56 361 ARG A N 1
ATOM 2727 C CA . ARG A 1 361 ? -17.221 11.519 12.224 1.00 95.56 361 ARG A CA 1
ATOM 2728 C C . ARG A 1 361 ? -17.746 10.202 11.640 1.00 95.56 361 ARG A C 1
ATOM 2730 O O . ARG A 1 361 ? -16.945 9.410 11.153 1.00 95.56 361 ARG A O 1
ATOM 2737 N N . GLY A 1 362 ? -19.050 9.953 11.745 1.00 95.56 362 GLY A N 1
ATOM 2738 C CA . GLY A 1 362 ? -19.698 8.743 11.255 1.00 95.56 362 GLY A CA 1
ATOM 2739 C C . GLY A 1 362 ? -20.414 8.957 9.924 1.00 95.56 362 GLY A C 1
ATOM 2740 O O . GLY A 1 362 ? -20.028 9.797 9.111 1.00 95.56 362 GLY A O 1
ATOM 2741 N N . ALA A 1 363 ? -21.471 8.175 9.713 1.00 96.56 363 ALA A N 1
ATOM 2742 C CA . ALA A 1 363 ? -22.322 8.243 8.532 1.00 96.56 363 ALA A CA 1
ATOM 2743 C C . ALA A 1 363 ? -22.903 9.649 8.289 1.00 96.56 363 ALA A C 1
ATOM 2745 O O . ALA A 1 363 ? -23.252 10.367 9.231 1.00 96.56 363 ALA A O 1
ATOM 2746 N N . LEU A 1 364 ? -23.033 10.021 7.010 1.00 96.25 364 LEU A N 1
ATOM 2747 C CA . LEU A 1 364 ? -23.554 11.325 6.582 1.00 96.25 364 LEU A CA 1
ATOM 2748 C C . LEU A 1 364 ? -25.039 11.271 6.204 1.00 96.25 364 LEU A C 1
ATOM 2750 O O . LEU A 1 364 ? -25.667 12.311 6.015 1.00 96.25 364 LEU A O 1
ATOM 2754 N N . SER A 1 365 ? -25.606 10.069 6.122 1.00 97.75 365 SER A N 1
ATOM 2755 C CA . SER A 1 365 ? -27.018 9.826 5.847 1.00 97.75 365 SER A CA 1
ATOM 2756 C C . SER A 1 365 ? -27.590 8.738 6.755 1.00 97.75 365 SER A C 1
ATOM 2758 O O . SER A 1 365 ? -26.872 7.865 7.248 1.00 97.75 365 SER A O 1
ATOM 2760 N N . GLU A 1 366 ? -28.910 8.762 6.945 1.00 97.81 366 GLU A N 1
ATOM 2761 C CA . GLU A 1 366 ? -29.631 7.718 7.678 1.00 97.81 366 GLU A CA 1
ATOM 2762 C C . GLU A 1 366 ? -29.384 6.327 7.077 1.00 97.81 366 GLU A C 1
ATOM 2764 O O . GLU A 1 366 ? -29.091 5.387 7.811 1.00 97.81 366 GLU A O 1
ATOM 2769 N N . ALA A 1 367 ? -29.424 6.198 5.747 1.00 98.25 367 ALA A N 1
ATOM 2770 C CA . ALA A 1 367 ? -29.212 4.923 5.064 1.00 98.25 367 ALA A CA 1
ATOM 2771 C C . ALA A 1 367 ? -27.821 4.325 5.354 1.00 98.25 367 ALA A C 1
ATOM 2773 O O . ALA A 1 367 ? -27.702 3.131 5.636 1.00 98.25 367 ALA A O 1
ATOM 2774 N N . GLU A 1 368 ? -26.771 5.150 5.337 1.00 97.62 368 GLU A N 1
ATOM 2775 C CA . GLU A 1 368 ? -25.411 4.721 5.680 1.00 97.62 368 GLU A CA 1
ATOM 2776 C C . GLU A 1 368 ? -25.279 4.350 7.160 1.00 97.62 368 GLU A C 1
ATOM 2778 O O . GLU A 1 368 ? -24.632 3.353 7.482 1.00 97.62 368 GLU A O 1
ATOM 2783 N N . MET A 1 369 ? -25.917 5.107 8.060 1.00 97.94 369 MET A N 1
ATOM 2784 C CA . MET A 1 369 ? -25.912 4.808 9.495 1.00 97.94 369 MET A CA 1
ATOM 2785 C C . MET A 1 369 ? -26.621 3.484 9.778 1.00 97.94 369 MET A C 1
ATOM 2787 O O . MET A 1 369 ? -26.081 2.640 10.492 1.00 97.94 369 MET A O 1
ATOM 2791 N N . VAL A 1 370 ? -27.798 3.260 9.181 1.00 97.94 370 VAL A N 1
ATOM 2792 C CA . VAL A 1 370 ? -28.535 1.996 9.307 1.00 97.94 370 VAL A CA 1
ATOM 2793 C C . VAL A 1 370 ? -27.687 0.840 8.784 1.00 97.94 370 VAL A C 1
ATOM 2795 O O . VAL A 1 370 ? -27.556 -0.168 9.477 1.00 97.94 370 VAL A O 1
ATOM 2798 N N . LEU A 1 371 ? -27.044 0.998 7.623 1.00 97.88 371 LEU A N 1
ATOM 2799 C CA . LEU A 1 371 ? -26.145 -0.016 7.072 1.00 97.88 371 LEU A CA 1
ATOM 2800 C C . LEU A 1 371 ? -24.969 -0.318 8.015 1.00 97.88 371 LEU A C 1
ATOM 2802 O O . LEU A 1 371 ? -24.641 -1.487 8.235 1.00 97.88 371 LEU A O 1
ATOM 2806 N N . GLN A 1 372 ? -24.340 0.713 8.585 1.00 98.25 372 GLN A N 1
ATOM 2807 C CA . GLN A 1 372 ? -23.259 0.560 9.558 1.00 98.25 372 GLN A CA 1
ATOM 2808 C C . GLN A 1 372 ? -23.752 -0.169 10.816 1.00 98.25 372 GLN A C 1
ATOM 2810 O O . GLN A 1 372 ? -23.144 -1.161 11.221 1.00 98.25 372 GLN A O 1
ATOM 2815 N N . ARG A 1 373 ? -24.880 0.265 11.393 1.00 98.25 373 ARG A N 1
ATOM 2816 C CA . ARG A 1 373 ? -25.497 -0.350 12.576 1.00 98.25 373 ARG A CA 1
ATOM 2817 C C . ARG A 1 373 ? -25.793 -1.823 12.342 1.00 98.25 373 ARG A C 1
ATOM 2819 O O . ARG A 1 373 ? -25.412 -2.643 13.166 1.00 98.25 373 ARG A O 1
ATOM 2826 N N . THR A 1 374 ? -26.413 -2.175 11.216 1.00 98.31 374 THR A N 1
ATOM 2827 C CA . THR A 1 374 ? -26.718 -3.571 10.874 1.00 98.31 374 THR A CA 1
ATOM 2828 C C . THR A 1 374 ? -25.448 -4.416 10.799 1.00 98.31 374 THR A C 1
ATOM 2830 O O . THR A 1 374 ? -25.413 -5.511 11.353 1.00 98.31 374 THR A O 1
ATOM 2833 N N . LYS A 1 375 ? -24.372 -3.907 10.185 1.00 97.44 375 LYS A N 1
ATOM 2834 C CA . LYS A 1 375 ? -23.082 -4.618 10.144 1.00 97.44 375 LYS A CA 1
ATOM 2835 C C . LYS A 1 375 ? -22.490 -4.822 11.541 1.00 97.44 375 LYS A C 1
ATOM 2837 O O . LYS A 1 375 ? -22.020 -5.919 11.835 1.00 97.44 375 LYS A O 1
ATOM 2842 N N . ILE A 1 376 ? -22.533 -3.796 12.395 1.00 98.44 376 ILE A N 1
ATOM 2843 C CA . ILE A 1 376 ? -22.041 -3.874 13.779 1.00 98.44 376 ILE A CA 1
ATOM 2844 C C . ILE A 1 376 ? -22.875 -4.873 14.590 1.00 98.44 376 ILE A C 1
ATOM 2846 O O . ILE A 1 376 ? -22.303 -5.740 15.242 1.00 98.44 376 ILE A O 1
ATOM 2850 N N . VAL A 1 377 ? -24.208 -4.796 14.522 1.00 98.50 377 VAL A N 1
ATOM 2851 C CA . VAL A 1 377 ? -25.125 -5.695 15.242 1.00 98.50 377 VAL A CA 1
ATOM 2852 C C . VAL A 1 377 ? -24.931 -7.145 14.806 1.00 98.50 377 VAL A C 1
ATOM 2854 O O . VAL A 1 377 ? -24.802 -8.018 15.662 1.00 98.50 377 VAL A O 1
ATOM 2857 N N . ASN A 1 378 ? -24.821 -7.410 13.501 1.00 97.25 378 ASN A N 1
ATOM 2858 C CA . ASN A 1 378 ? -24.554 -8.757 12.993 1.00 97.25 378 ASN A CA 1
ATOM 2859 C C . ASN A 1 378 ? -23.214 -9.298 13.514 1.00 97.25 378 ASN A C 1
ATOM 2861 O O . ASN A 1 378 ? -23.126 -10.464 13.894 1.00 97.25 378 ASN A O 1
ATOM 2865 N N . ALA A 1 379 ? -22.179 -8.453 13.566 1.00 95.44 379 ALA A N 1
ATOM 2866 C CA . ALA A 1 379 ? -20.876 -8.838 14.098 1.00 95.44 379 ALA A CA 1
ATOM 2867 C C . ALA A 1 379 ? -20.919 -9.112 15.610 1.00 95.44 379 ALA A C 1
ATOM 2869 O O . ALA A 1 379 ? -20.393 -10.131 16.040 1.00 95.44 379 ALA A O 1
ATOM 2870 N N . LEU A 1 380 ? -21.570 -8.253 16.404 1.00 96.88 380 LEU A N 1
ATOM 2871 C CA . LEU A 1 380 ? -21.741 -8.446 17.852 1.00 96.88 380 LEU A CA 1
ATOM 2872 C C . LEU A 1 380 ? -22.541 -9.717 18.166 1.00 96.88 380 LEU A C 1
ATOM 2874 O O . LEU A 1 380 ? -22.161 -10.478 19.052 1.00 96.88 380 LEU A O 1
ATOM 2878 N N . THR A 1 381 ? -23.599 -9.976 17.396 1.00 96.00 381 THR A N 1
ATOM 2879 C CA . THR A 1 381 ? -24.433 -11.179 17.533 1.00 96.00 381 THR A CA 1
ATOM 2880 C C . THR A 1 381 ? -23.635 -12.442 17.216 1.00 96.00 381 THR A C 1
ATOM 2882 O O . THR A 1 381 ? -23.647 -13.382 17.998 1.00 96.00 381 THR A O 1
ATOM 2885 N N . ALA A 1 382 ? -22.896 -12.462 16.101 1.00 92.56 382 ALA A N 1
ATOM 2886 C CA . ALA A 1 382 ? -22.095 -13.624 15.703 1.00 92.56 382 ALA A CA 1
ATOM 2887 C C . ALA A 1 382 ? -20.870 -13.858 16.604 1.00 92.56 382 ALA A C 1
ATOM 2889 O O . ALA A 1 382 ? -20.421 -14.991 16.756 1.00 92.56 382 ALA A O 1
ATOM 2890 N N . MET A 1 383 ? -20.310 -12.786 17.169 1.00 91.19 383 MET A N 1
ATOM 2891 C CA . MET A 1 383 ? -19.206 -12.853 18.126 1.00 91.19 383 MET A CA 1
ATOM 2892 C C . MET A 1 383 ? -19.647 -13.469 19.455 1.00 91.19 383 MET A C 1
ATOM 2894 O O . MET A 1 383 ? -18.840 -14.149 20.086 1.00 91.19 383 MET A O 1
ATOM 2898 N N . ASP A 1 384 ? -20.904 -13.226 19.847 1.00 92.06 384 ASP A N 1
ATOM 2899 C CA . ASP A 1 384 ? -21.561 -13.787 21.029 1.00 92.06 384 ASP A CA 1
ATOM 2900 C C . ASP A 1 384 ? -20.659 -13.723 22.272 1.00 92.06 384 ASP A C 1
ATOM 2902 O O . ASP A 1 384 ? -20.322 -14.731 22.875 1.00 92.06 384 ASP A O 1
ATOM 2906 N N . ALA A 1 385 ? -20.164 -12.535 22.616 1.00 94.50 385 ALA A N 1
ATOM 2907 C CA . ALA A 1 385 ? -19.310 -12.352 23.786 1.00 94.50 385 ALA A CA 1
ATOM 2908 C C . ALA A 1 385 ? -20.143 -11.948 25.009 1.00 94.50 385 ALA A C 1
ATOM 2910 O O . ALA A 1 385 ? -21.112 -11.217 24.896 1.00 94.50 385 ALA A O 1
ATOM 2911 N N . ASP A 1 386 ? -19.752 -12.357 26.209 1.00 95.38 386 ASP A N 1
ATOM 2912 C CA . ASP A 1 386 ? -20.478 -11.995 27.432 1.00 95.38 386 ASP A CA 1
ATOM 2913 C C . ASP A 1 386 ? -20.106 -10.585 27.917 1.00 95.38 386 ASP A C 1
ATOM 2915 O O . ASP A 1 386 ? -20.889 -9.934 28.610 1.00 95.38 386 ASP A O 1
ATOM 2919 N N . ILE A 1 387 ? -18.918 -10.097 27.537 1.00 97.75 387 ILE A N 1
ATOM 2920 C CA . ILE A 1 387 ? -18.442 -8.726 27.758 1.00 97.75 387 ILE A CA 1
ATOM 2921 C C . ILE A 1 387 ? -17.799 -8.210 26.465 1.00 97.75 387 ILE A C 1
ATOM 2923 O O . ILE A 1 387 ? -16.908 -8.857 25.909 1.00 97.75 387 ILE A O 1
ATOM 2927 N N . VAL A 1 388 ? -18.194 -7.014 26.018 1.00 98.38 388 VAL A N 1
ATOM 2928 C CA . VAL A 1 388 ? -17.639 -6.360 24.825 1.00 98.38 388 VAL A CA 1
ATOM 2929 C C . VAL A 1 388 ? -17.150 -4.952 25.145 1.00 98.38 388 VAL A C 1
ATOM 2931 O O . VAL A 1 388 ? -17.937 -4.072 25.490 1.00 98.38 388 VAL A O 1
ATOM 2934 N N . GLY A 1 389 ? -15.852 -4.710 24.964 1.00 98.31 389 GLY A N 1
ATOM 2935 C CA . GLY A 1 389 ? -15.274 -3.367 24.938 1.00 98.31 389 GLY A CA 1
ATOM 2936 C C . GLY A 1 389 ? -15.450 -2.713 23.571 1.00 98.31 389 GLY A C 1
ATOM 2937 O O . GLY A 1 389 ? -14.866 -3.161 22.588 1.00 98.31 389 GLY A O 1
ATOM 2938 N N . LEU A 1 390 ? -16.224 -1.638 23.497 1.00 98.19 390 LEU A N 1
ATOM 2939 C CA . LEU A 1 390 ? -16.432 -0.863 22.279 1.00 98.19 390 LEU A CA 1
ATOM 2940 C C . LEU A 1 390 ? -15.420 0.279 22.181 1.00 98.19 390 LEU A C 1
ATOM 2942 O O . LEU A 1 390 ? -15.111 0.936 23.176 1.00 98.19 390 LEU A O 1
ATOM 2946 N N . MET A 1 391 ? -14.946 0.551 20.969 1.00 97.69 391 MET A N 1
ATOM 2947 C CA . MET A 1 391 ? -14.147 1.737 20.644 1.00 97.69 391 MET A CA 1
ATOM 2948 C C . MET A 1 391 ? -14.814 2.511 19.511 1.00 97.69 391 MET A C 1
ATOM 2950 O O . MET A 1 391 ? -15.380 1.904 18.608 1.00 97.69 391 MET A O 1
ATOM 2954 N N . GLU A 1 392 ? -14.685 3.838 19.540 1.00 96.69 392 GLU A N 1
ATOM 2955 C CA . GLU A 1 392 ? -15.224 4.756 18.525 1.00 96.69 392 GLU A CA 1
ATOM 2956 C C . GLU A 1 392 ? -16.760 4.838 18.470 1.00 96.69 392 GLU A C 1
ATOM 2958 O O . GLU A 1 392 ? -17.347 5.023 17.405 1.00 96.69 392 GLU A O 1
ATOM 2963 N N . ILE A 1 393 ? -17.423 4.751 19.625 1.00 97.94 393 ILE A N 1
ATOM 2964 C CA . ILE A 1 393 ? -18.841 5.122 19.764 1.00 97.94 393 ILE A CA 1
ATOM 2965 C C . ILE A 1 393 ? -18.928 6.644 19.915 1.00 97.94 393 ILE A C 1
ATOM 2967 O O . ILE A 1 393 ? -18.087 7.226 20.600 1.00 97.94 393 ILE A O 1
ATOM 2971 N N . ALA A 1 394 ? -19.921 7.306 19.317 1.00 98.00 394 ALA A N 1
ATOM 2972 C CA . ALA A 1 394 ? -20.124 8.737 19.536 1.00 98.00 394 ALA A CA 1
ATOM 2973 C C . ALA A 1 394 ? -20.294 9.055 21.030 1.00 98.00 394 ALA A C 1
ATOM 2975 O O . ALA A 1 394 ? -21.062 8.417 21.749 1.00 98.00 394 ALA A O 1
ATOM 2976 N N . ASN A 1 395 ? -19.563 10.059 21.506 1.00 97.44 395 ASN A N 1
ATOM 2977 C CA . ASN A 1 395 ? -19.589 10.496 22.894 1.00 97.44 395 ASN A CA 1
ATOM 2978 C C . ASN A 1 395 ? -20.753 11.465 23.117 1.00 97.44 395 ASN A C 1
ATOM 2980 O O . ASN A 1 395 ? -20.539 12.651 23.326 1.00 97.44 395 ASN A O 1
ATOM 2984 N N . ASN A 1 396 ? -21.992 10.991 23.028 1.00 97.75 396 ASN A N 1
ATOM 2985 C CA . ASN A 1 396 ? -23.189 11.819 23.217 1.00 97.75 396 ASN A CA 1
ATOM 2986 C C . ASN A 1 396 ? -23.987 11.461 24.480 1.00 97.75 396 ASN A C 1
ATOM 2988 O O . ASN A 1 396 ? -25.158 11.809 24.616 1.00 97.75 396 ASN A O 1
ATOM 2992 N N . GLY A 1 397 ? -23.316 10.831 25.445 1.00 96.88 397 GLY A N 1
ATOM 2993 C CA . GLY A 1 397 ? -23.853 10.491 26.759 1.00 96.88 397 GLY A CA 1
ATOM 2994 C C . GLY A 1 397 ? -24.351 9.051 26.857 1.00 96.88 397 GLY A C 1
ATOM 2995 O O . GLY A 1 397 ? -23.938 8.186 26.093 1.00 96.88 397 GLY A O 1
ATOM 2996 N N . PHE A 1 398 ? -25.216 8.807 27.841 1.00 97.44 398 PHE A N 1
ATOM 2997 C CA . PHE A 1 398 ? -25.715 7.474 28.215 1.00 97.44 398 PHE A CA 1
ATOM 2998 C C . PHE A 1 398 ? -27.253 7.424 28.293 1.00 97.44 398 PHE A C 1
ATOM 3000 O O . PHE A 1 398 ? -27.809 6.517 28.900 1.00 97.44 398 PHE A O 1
ATOM 3007 N N . GLY A 1 399 ? -27.936 8.447 27.768 1.00 97.19 399 GLY A N 1
ATOM 3008 C CA . GLY A 1 399 ? -29.400 8.530 27.757 1.00 97.19 399 GLY A CA 1
ATOM 3009 C C . GLY A 1 399 ? -30.028 7.839 26.545 1.00 97.19 399 GLY A C 1
ATOM 3010 O O . GLY A 1 399 ? -29.322 7.291 25.698 1.00 97.19 399 GLY A O 1
ATOM 3011 N N . GLU A 1 400 ? -31.354 7.939 26.433 1.00 97.69 400 GLU A N 1
ATOM 3012 C CA . GLU A 1 400 ? -32.163 7.278 25.393 1.00 97.69 400 GLU A CA 1
ATOM 3013 C C . GLU A 1 400 ? -31.720 7.609 23.956 1.00 97.69 400 GLU A C 1
ATOM 3015 O O . GLU A 1 400 ? -31.736 6.747 23.085 1.00 97.69 400 GLU A O 1
ATOM 3020 N N . LEU A 1 401 ? -31.253 8.839 23.712 1.00 98.06 401 LEU A N 1
ATOM 3021 C CA . LEU A 1 401 ? -30.801 9.298 22.390 1.00 98.06 401 LEU A CA 1
ATOM 3022 C C . LEU A 1 401 ? -29.297 9.090 22.138 1.00 98.06 401 LEU A C 1
ATOM 3024 O O . LEU A 1 401 ? -28.765 9.536 21.116 1.00 98.06 401 LEU A O 1
ATOM 3028 N N . SER A 1 402 ? -28.582 8.436 23.057 1.00 98.44 402 SER A N 1
ATOM 3029 C CA . SER A 1 402 ? -27.148 8.183 22.900 1.00 98.44 402 SER A CA 1
ATOM 3030 C C . SER A 1 402 ? -26.863 7.102 21.857 1.00 98.44 402 SER A C 1
ATOM 3032 O O . SER A 1 402 ? -27.654 6.184 21.638 1.00 98.44 402 SER A O 1
ATOM 3034 N N . ALA A 1 403 ? -25.691 7.171 21.227 1.00 98.44 403 ALA A N 1
ATOM 3035 C CA . ALA A 1 403 ? -25.265 6.180 20.247 1.00 98.44 403 ALA A CA 1
ATOM 3036 C C . ALA A 1 403 ? -25.100 4.783 20.867 1.00 98.44 403 ALA A C 1
ATOM 3038 O O . ALA A 1 403 ? -25.409 3.791 20.208 1.00 98.44 403 ALA A O 1
ATOM 3039 N N . ILE A 1 404 ? -24.652 4.692 22.128 1.00 98.56 404 ILE A N 1
ATOM 3040 C CA . ILE A 1 404 ? -24.518 3.404 22.822 1.00 98.56 404 ILE A CA 1
ATOM 3041 C C . ILE A 1 404 ? -25.881 2.769 23.114 1.00 98.56 404 ILE A C 1
ATOM 3043 O O . ILE A 1 404 ? -26.034 1.574 22.876 1.00 98.56 404 ILE A O 1
ATOM 3047 N N . GLN A 1 405 ? -26.879 3.555 23.539 1.00 98.69 405 GLN A N 1
ATOM 3048 C CA . GLN A 1 405 ? -28.247 3.062 23.728 1.00 98.69 405 GLN A CA 1
ATOM 3049 C C . GLN A 1 405 ? -28.861 2.640 22.391 1.00 98.69 405 GLN A C 1
ATOM 3051 O O . GLN A 1 405 ? -29.360 1.530 22.264 1.00 98.69 405 GLN A O 1
ATOM 3056 N N . HIS A 1 406 ? -28.729 3.471 21.358 1.00 98.38 406 HIS A N 1
ATOM 3057 C CA . HIS A 1 406 ? -29.254 3.170 20.029 1.00 98.38 406 HIS A CA 1
ATOM 3058 C C . HIS A 1 406 ? -28.650 1.892 19.414 1.00 98.38 406 HIS A C 1
ATOM 3060 O O . HIS A 1 406 ? -29.327 1.153 18.695 1.00 98.38 406 HIS A O 1
ATOM 3066 N N . LEU A 1 407 ? -27.368 1.617 19.685 1.00 98.69 407 LEU A N 1
ATOM 3067 C CA . LEU A 1 407 ? -26.733 0.356 19.306 1.00 98.69 407 LEU A CA 1
ATOM 3068 C C . LEU A 1 407 ? -27.242 -0.816 20.158 1.00 98.69 407 LEU A C 1
ATOM 3070 O O . LEU A 1 407 ? -27.509 -1.883 19.607 1.00 98.69 407 LEU A O 1
ATOM 3074 N N . LEU A 1 408 ? -27.380 -0.614 21.473 1.00 98.69 408 LEU A N 1
ATOM 3075 C CA . LEU A 1 408 ? -27.877 -1.621 22.410 1.00 98.69 408 LEU A CA 1
ATOM 3076 C C . LEU A 1 408 ? -29.292 -2.080 22.044 1.00 98.69 408 LEU A C 1
ATOM 3078 O O . LEU A 1 408 ? -29.539 -3.280 21.984 1.00 98.69 408 LEU A O 1
ATOM 3082 N N . ASP A 1 409 ? -30.191 -1.145 21.744 1.00 98.62 409 ASP A N 1
ATOM 3083 C CA . ASP A 1 409 ? -31.578 -1.442 21.380 1.00 98.62 409 ASP A CA 1
ATOM 3084 C C . ASP A 1 409 ? -31.644 -2.283 20.103 1.00 98.62 409 ASP A C 1
ATOM 3086 O O . ASP A 1 409 ? -32.345 -3.293 20.044 1.00 98.62 409 ASP A O 1
ATOM 3090 N N . ALA A 1 410 ? -30.862 -1.908 19.086 1.00 98.56 410 ALA A N 1
ATOM 3091 C CA . ALA A 1 410 ? -30.800 -2.648 17.831 1.00 98.56 410 ALA A CA 1
ATOM 3092 C C . ALA A 1 410 ? -30.187 -4.048 17.998 1.00 98.56 410 ALA A C 1
ATOM 3094 O O . ALA A 1 410 ? -30.612 -4.976 17.310 1.00 98.56 410 ALA A O 1
ATOM 3095 N N . LEU A 1 411 ? -29.211 -4.201 18.899 1.00 98.62 411 LEU A N 1
ATOM 3096 C CA . LEU A 1 411 ? -28.628 -5.495 19.243 1.00 98.62 411 LEU A CA 1
ATOM 3097 C C . LEU A 1 411 ? -29.639 -6.376 19.982 1.00 98.62 411 LEU A C 1
ATOM 3099 O O . LEU A 1 411 ? -29.912 -7.489 19.548 1.00 98.62 411 LEU A O 1
ATOM 3103 N N . ASN A 1 412 ? -30.236 -5.867 21.058 1.00 98.62 412 ASN A N 1
ATOM 3104 C CA . ASN A 1 412 ? -31.168 -6.623 21.891 1.00 98.62 412 ASN A CA 1
ATOM 3105 C C . ASN A 1 412 ? -32.463 -6.984 21.152 1.00 98.62 412 ASN A C 1
ATOM 3107 O O . ASN A 1 412 ? -33.057 -8.013 21.452 1.00 98.62 412 ASN A O 1
ATOM 3111 N N . ALA A 1 413 ? -32.863 -6.218 20.133 1.00 98.31 413 ALA A N 1
ATOM 3112 C CA . ALA A 1 413 ? -33.969 -6.589 19.250 1.00 98.31 413 ALA A CA 1
ATOM 3113 C C . ALA A 1 413 ? -33.725 -7.890 18.449 1.00 98.31 413 ALA A C 1
ATOM 3115 O O . ALA A 1 413 ? -34.679 -8.459 17.924 1.00 98.31 413 ALA A O 1
ATOM 3116 N N . GLN A 1 414 ? -32.473 -8.353 18.332 1.00 97.38 414 GLN A N 1
ATOM 3117 C CA . GLN A 1 414 ? -32.107 -9.621 17.680 1.00 97.38 414 GLN A CA 1
ATOM 3118 C C . GLN A 1 414 ? -31.927 -10.782 18.670 1.00 97.38 414 GLN A C 1
ATOM 3120 O O . GLN A 1 414 ? -31.627 -11.899 18.250 1.00 97.38 414 GLN A O 1
ATOM 3125 N N . LEU A 1 415 ? -32.065 -10.528 19.972 1.00 97.62 415 LEU A N 1
ATOM 3126 C CA . LEU A 1 415 ? -31.693 -11.461 21.030 1.00 97.62 415 LEU A CA 1
ATOM 3127 C C . LEU A 1 415 ? -32.899 -11.846 21.886 1.00 97.62 415 LEU A C 1
ATOM 3129 O O . LEU A 1 415 ? -33.915 -11.154 21.937 1.00 97.62 415 LEU A O 1
ATOM 3133 N N . SER A 1 416 ? -32.776 -12.978 22.576 1.00 96.94 416 SER A N 1
ATOM 3134 C CA . SER A 1 416 ? -33.715 -13.341 23.631 1.00 96.94 416 SER A CA 1
ATOM 3135 C C . SER A 1 416 ? -33.512 -12.441 24.859 1.00 96.94 416 SER A C 1
ATOM 3137 O O . SER A 1 416 ? -32.453 -11.841 25.036 1.00 96.94 416 SER A O 1
ATOM 3139 N N . ASN A 1 417 ? -34.496 -12.386 25.760 1.00 93.62 417 ASN A N 1
ATOM 3140 C CA . ASN A 1 417 ? -34.340 -11.659 27.028 1.00 93.62 417 ASN A CA 1
ATOM 3141 C C . ASN A 1 417 ? -33.203 -12.223 27.903 1.00 93.62 417 ASN A C 1
ATOM 3143 O O . ASN A 1 417 ? -32.606 -11.477 28.672 1.00 93.62 417 ASN A O 1
ATOM 3147 N N . GLU A 1 418 ? -32.913 -13.524 27.804 1.00 91.56 418 GLU A N 1
ATOM 3148 C CA . GLU A 1 418 ? -31.807 -14.164 28.531 1.00 91.56 418 GLU A CA 1
ATOM 3149 C C . GLU A 1 418 ? -30.441 -13.745 27.968 1.00 91.56 418 GLU A C 1
ATOM 3151 O O . GLU A 1 418 ? -29.455 -13.663 28.702 1.00 91.56 418 GLU A O 1
ATOM 3156 N N . ASP A 1 419 ? -30.403 -13.415 26.678 1.00 95.94 419 ASP A N 1
ATOM 3157 C CA . ASP A 1 419 ? -29.198 -13.041 25.942 1.00 95.94 419 ASP A CA 1
ATOM 3158 C C . ASP A 1 419 ? -28.988 -11.529 25.828 1.00 95.94 419 ASP A C 1
ATOM 3160 O O . ASP A 1 419 ? -27.959 -11.083 25.317 1.00 95.94 419 ASP A O 1
ATOM 3164 N N . ALA A 1 420 ? -29.952 -10.738 26.300 1.00 97.88 420 ALA A N 1
ATOM 3165 C CA . ALA A 1 420 ? -29.923 -9.291 26.203 1.00 97.88 420 ALA A CA 1
ATOM 3166 C C . ALA A 1 420 ? -28.712 -8.697 26.938 1.00 97.88 420 ALA A C 1
ATOM 3168 O O . ALA A 1 420 ? -28.367 -9.076 28.061 1.00 97.88 420 ALA A O 1
ATOM 3169 N N . TYR A 1 421 ? -28.085 -7.714 26.304 1.00 98.62 421 TYR A N 1
ATOM 3170 C CA . TYR A 1 421 ? -26.991 -6.948 26.878 1.00 98.62 421 TYR A CA 1
ATOM 3171 C C . TYR A 1 421 ? -27.516 -5.764 27.693 1.00 98.62 421 TYR A C 1
ATOM 3173 O O . TYR A 1 421 ? -28.620 -5.258 27.481 1.00 98.62 421 TYR A O 1
ATOM 3181 N N . ALA A 1 422 ? -26.654 -5.258 28.565 1.00 98.56 422 ALA A N 1
ATOM 3182 C CA . ALA A 1 422 ? -26.706 -3.919 29.131 1.00 98.56 422 ALA A CA 1
ATOM 3183 C C . ALA A 1 422 ? -25.372 -3.209 28.854 1.00 98.56 422 ALA A C 1
ATOM 3185 O O . ALA A 1 422 ? -24.372 -3.862 28.545 1.00 98.56 422 ALA A O 1
ATOM 3186 N N . PHE A 1 423 ? -25.328 -1.880 28.971 1.00 98.50 423 PHE A N 1
ATOM 3187 C CA . PHE A 1 423 ? -24.065 -1.140 28.934 1.00 98.50 423 PHE A CA 1
ATOM 3188 C C . PHE A 1 423 ? -23.676 -0.589 30.305 1.00 98.50 423 PHE A C 1
ATOM 3190 O O . PHE A 1 423 ? -24.512 -0.376 31.181 1.00 98.50 423 PHE A O 1
ATOM 3197 N N . VAL A 1 424 ? -22.383 -0.327 30.479 1.00 98.19 424 VAL A N 1
ATOM 3198 C CA . VAL A 1 424 ? -21.832 0.305 31.682 1.00 98.19 424 VAL A CA 1
ATOM 3199 C C . VAL A 1 424 ? -21.891 1.827 31.550 1.00 98.19 424 VAL A C 1
ATOM 3201 O O . VAL A 1 424 ? -21.334 2.395 30.610 1.00 98.19 424 VAL A O 1
ATOM 3204 N N . SER A 1 425 ? -22.521 2.495 32.517 1.00 96.31 425 SER A N 1
ATOM 3205 C CA . SER A 1 425 ? -22.555 3.958 32.624 1.00 96.31 425 SER A CA 1
ATOM 3206 C C . SER A 1 425 ? -21.597 4.485 33.693 1.00 96.31 425 SER A C 1
ATOM 3208 O O . SER A 1 425 ? -21.340 3.822 34.697 1.00 96.31 425 SER A O 1
ATOM 3210 N N . LEU A 1 426 ? -21.130 5.722 33.523 1.00 95.94 426 LEU A N 1
ATOM 3211 C CA . LEU A 1 426 ? -20.418 6.450 34.577 1.00 95.94 426 LEU A CA 1
ATOM 3212 C C . LEU A 1 426 ? -21.374 7.035 35.621 1.00 95.94 426 LEU A C 1
ATOM 3214 O O . LEU A 1 426 ? -22.512 7.393 35.306 1.00 95.94 426 LEU A O 1
ATOM 3218 N N . ARG A 1 427 ? -20.860 7.251 36.835 1.00 94.81 427 ARG A N 1
ATOM 3219 C CA . ARG A 1 427 ? -21.504 8.136 37.814 1.00 94.81 427 ARG A CA 1
ATOM 3220 C C . ARG A 1 427 ? -21.471 9.579 37.337 1.00 94.81 427 ARG A C 1
ATOM 3222 O O . ARG A 1 427 ? -20.515 9.995 36.689 1.00 94.81 427 ARG A O 1
ATOM 3229 N N . ASP A 1 428 ? -22.456 10.367 37.748 1.00 93.44 428 ASP A N 1
ATOM 3230 C CA . ASP A 1 428 ? -22.576 11.766 37.325 1.00 93.44 428 ASP A CA 1
ATOM 3231 C C . ASP A 1 428 ? -21.345 12.614 37.661 1.00 93.44 428 ASP A C 1
ATOM 3233 O O . ASP A 1 428 ? -20.929 13.433 36.846 1.00 93.44 428 ASP A O 1
ATOM 3237 N N . GLN A 1 429 ? -20.708 12.370 38.811 1.00 93.88 429 GLN A N 1
ATOM 3238 C CA . GLN A 1 429 ? -19.491 13.085 39.217 1.00 93.88 429 GLN A CA 1
ATOM 3239 C C . GLN A 1 429 ? -18.267 12.785 38.338 1.00 93.88 429 GLN A C 1
ATOM 3241 O O . GLN A 1 429 ? -17.336 13.584 38.301 1.00 93.88 429 GLN A O 1
ATOM 3246 N N . ASP A 1 430 ? -18.265 11.644 37.643 1.00 94.12 430 ASP A N 1
ATOM 3247 C CA . ASP A 1 430 ? -17.161 11.210 36.784 1.00 94.12 430 ASP A CA 1
ATOM 3248 C C . ASP A 1 430 ? -17.395 11.621 35.312 1.00 94.12 430 ASP A C 1
ATOM 3250 O O . ASP A 1 430 ? -16.529 11.411 34.460 1.00 94.12 430 ASP A O 1
ATOM 3254 N N . LYS A 1 431 ? -18.556 12.220 34.992 1.00 95.25 431 LYS A N 1
ATOM 3255 C CA . LYS A 1 431 ? -18.902 12.682 33.640 1.00 95.25 431 LYS A CA 1
ATOM 3256 C C . LYS A 1 431 ? -18.328 14.071 33.357 1.00 95.25 431 LYS A C 1
ATOM 3258 O O . LYS A 1 431 ? -18.532 15.029 34.103 1.00 95.25 431 LYS A O 1
ATOM 3263 N N . TYR A 1 432 ? -17.709 14.218 32.190 1.00 94.25 432 TYR A N 1
ATOM 3264 C CA . TYR A 1 432 ? -17.351 15.517 31.633 1.00 94.25 432 TYR A CA 1
ATOM 3265 C C . TYR A 1 432 ? -18.622 16.295 31.263 1.00 94.25 432 TYR A C 1
ATOM 3267 O O . TYR A 1 432 ? -19.505 15.772 30.581 1.00 94.25 432 TYR A O 1
ATOM 3275 N N . GLN A 1 433 ? -18.730 17.538 31.743 1.00 95.06 433 GLN A N 1
ATOM 3276 C CA . GLN A 1 433 ? -19.929 18.380 31.595 1.00 95.06 433 GLN A CA 1
ATOM 3277 C C . GLN A 1 433 ? -21.229 17.658 32.000 1.00 95.06 433 GLN A C 1
ATOM 3279 O O . GLN A 1 433 ? -22.256 17.815 31.348 1.00 95.06 433 GLN A O 1
ATOM 3284 N N . GLN A 1 434 ? -21.174 16.823 33.048 1.00 94.25 434 GLN A N 1
ATOM 3285 C CA . GLN A 1 434 ? -22.318 16.064 33.586 1.00 94.25 434 GLN A CA 1
ATOM 3286 C C . GLN A 1 434 ? -22.984 15.088 32.593 1.00 94.25 434 GLN A C 1
ATOM 3288 O O . GLN A 1 434 ? -23.988 14.462 32.927 1.00 94.25 434 GLN A O 1
ATOM 3293 N N . LYS A 1 435 ? -22.424 14.910 31.389 1.00 95.88 435 LYS A N 1
ATOM 3294 C CA . LYS A 1 435 ? -23.039 14.122 30.313 1.00 95.88 435 LYS A CA 1
ATOM 3295 C C . LYS A 1 435 ? -22.083 13.122 29.668 1.00 95.88 435 LYS A C 1
ATOM 3297 O O . LYS A 1 435 ? -22.484 11.992 29.408 1.00 95.88 435 LYS A O 1
ATOM 3302 N N . TYR A 1 436 ? -20.841 13.519 29.421 1.00 96.38 436 TYR A N 1
ATOM 3303 C CA . TYR A 1 436 ? -19.949 12.849 28.476 1.00 96.38 436 TYR A CA 1
ATOM 3304 C C . TYR A 1 436 ? -18.834 12.048 29.153 1.00 96.38 436 TYR A C 1
ATOM 3306 O O . TYR A 1 436 ? -18.461 12.303 30.299 1.00 96.38 436 TYR A O 1
ATOM 3314 N N . PHE A 1 437 ? -18.246 11.109 28.414 1.00 94.88 437 PHE A N 1
ATOM 3315 C CA . PHE A 1 437 ? -17.016 10.423 28.797 1.00 94.88 437 PHE A CA 1
ATOM 3316 C C . PHE A 1 437 ? -15.822 11.168 28.174 1.00 94.88 437 PHE A C 1
ATOM 3318 O O . PHE A 1 437 ? -15.477 10.971 27.011 1.00 94.88 437 PHE A O 1
ATOM 3325 N N . GLY A 1 438 ? -15.212 12.087 28.925 1.00 92.69 438 GLY A N 1
ATOM 3326 C CA . GLY A 1 438 ? -14.176 12.979 28.387 1.00 92.69 438 GLY A CA 1
ATOM 3327 C C . GLY A 1 438 ? -14.702 13.964 27.329 1.00 92.69 438 GLY A C 1
ATOM 3328 O O . GLY A 1 438 ? -15.910 14.120 27.149 1.00 92.69 438 GLY A O 1
ATOM 3329 N N . SER A 1 439 ? -13.787 14.655 26.645 1.00 92.12 439 SER A N 1
ATOM 3330 C CA . SER A 1 439 ? -14.091 15.799 25.766 1.00 92.12 439 SER A CA 1
ATOM 3331 C C . SER A 1 439 ? -14.024 15.517 24.256 1.00 92.12 439 SER A C 1
ATOM 3333 O O . SER A 1 439 ? -14.324 16.410 23.465 1.00 92.12 439 SER A O 1
ATOM 3335 N N . ASP A 1 440 ? -13.632 14.313 23.822 1.00 93.31 440 ASP A N 1
ATOM 3336 C CA . ASP A 1 440 ? -13.583 13.961 22.391 1.00 93.31 440 ASP A CA 1
ATOM 3337 C C . ASP A 1 440 ? -14.995 13.644 21.854 1.00 93.31 440 ASP A C 1
ATOM 3339 O O . ASP A 1 440 ? -15.920 13.350 22.608 1.00 93.31 440 ASP A O 1
ATOM 3343 N N . ALA A 1 441 ? -15.161 13.683 20.532 1.00 95.50 441 ALA A N 1
ATOM 3344 C CA . ALA A 1 441 ? -16.390 13.338 19.822 1.00 95.50 441 ALA A CA 1
ATOM 3345 C C . ALA A 1 441 ? -16.743 11.847 19.915 1.00 95.50 441 ALA A C 1
ATOM 3347 O O . ALA A 1 441 ? -17.890 11.471 19.692 1.00 95.50 441 ALA A O 1
ATOM 3348 N N . ILE A 1 442 ? -15.753 11.004 20.216 1.00 95.94 442 ILE A N 1
ATOM 3349 C CA . ILE A 1 442 ? -15.898 9.558 20.372 1.00 95.94 442 ILE A CA 1
ATOM 3350 C C . ILE A 1 442 ? -15.377 9.088 21.725 1.00 95.94 442 ILE A C 1
ATOM 3352 O O . ILE A 1 442 ? -14.454 9.674 22.289 1.00 95.94 442 ILE A O 1
ATOM 3356 N N . THR A 1 443 ? -15.942 7.990 22.205 1.00 95.69 443 THR A N 1
ATOM 3357 C CA . THR A 1 443 ? -15.614 7.348 23.473 1.00 95.69 443 THR A CA 1
ATOM 3358 C C . THR A 1 443 ? -15.429 5.840 23.301 1.00 95.69 443 THR A C 1
ATOM 3360 O O . THR A 1 443 ? -15.771 5.246 22.272 1.00 95.69 443 THR A O 1
ATOM 3363 N N . VAL A 1 444 ? -14.866 5.221 24.334 1.00 96.88 444 VAL A N 1
ATOM 3364 C CA . VAL A 1 444 ? -15.017 3.791 24.596 1.00 96.88 444 VAL A CA 1
ATOM 3365 C C . VAL A 1 444 ? -16.348 3.511 25.301 1.00 96.88 444 VAL A C 1
ATOM 3367 O O . VAL A 1 444 ? -16.924 4.398 25.934 1.00 96.88 444 VAL A O 1
ATOM 3370 N N . GLY A 1 445 ? -16.822 2.272 25.209 1.00 96.81 445 GLY A N 1
ATOM 3371 C CA . GLY A 1 445 ? -18.001 1.778 25.922 1.00 96.81 445 GLY A CA 1
ATOM 3372 C C . GLY A 1 445 ? -17.815 0.324 26.345 1.00 96.81 445 GLY A C 1
ATOM 3373 O O . GLY A 1 445 ? -16.913 -0.354 25.858 1.00 96.81 445 GLY A O 1
ATOM 3374 N N . LEU A 1 446 ? -18.660 -0.166 27.247 1.00 98.38 446 LEU A N 1
ATOM 3375 C CA . LEU A 1 446 ? -18.691 -1.576 27.635 1.00 98.38 446 LEU A CA 1
ATOM 3376 C C . LEU A 1 446 ? -20.123 -2.084 27.552 1.00 98.38 446 LEU A C 1
ATOM 3378 O O . LEU A 1 446 ? -20.999 -1.509 28.195 1.00 98.38 446 LEU A O 1
ATOM 3382 N N . LEU A 1 447 ? -20.332 -3.160 26.796 1.00 98.69 447 LEU A N 1
ATOM 3383 C CA . LEU A 1 447 ? -21.537 -3.982 26.851 1.00 98.69 447 LEU A CA 1
ATOM 3384 C C . LEU A 1 447 ? -21.247 -5.231 27.685 1.00 98.69 447 LEU A C 1
ATOM 3386 O O . LEU A 1 447 ? -20.129 -5.746 27.659 1.00 98.69 447 LEU A O 1
ATOM 3390 N N . TYR A 1 448 ? -22.241 -5.732 28.405 1.00 98.31 448 TYR A N 1
ATOM 3391 C CA . TYR A 1 448 ? -22.146 -6.983 29.149 1.00 98.31 448 TYR A CA 1
ATOM 3392 C C . TYR A 1 448 ? -23.491 -7.701 29.183 1.00 98.31 448 TYR A C 1
ATOM 3394 O O . TYR A 1 448 ? -24.531 -7.059 29.044 1.00 98.31 448 TYR A O 1
ATOM 3402 N N . ARG A 1 449 ? -23.471 -9.018 29.390 1.00 97.50 449 ARG A N 1
ATOM 3403 C CA . ARG A 1 449 ? -24.671 -9.845 29.531 1.00 97.50 449 ARG A CA 1
ATOM 3404 C C . ARG A 1 449 ? -25.005 -10.070 31.012 1.00 97.50 449 ARG A C 1
ATOM 3406 O O . ARG A 1 449 ? -24.290 -10.829 31.675 1.00 97.50 449 ARG A O 1
ATOM 3413 N N . PRO A 1 450 ? -26.083 -9.464 31.549 1.00 96.50 450 PRO A N 1
ATOM 3414 C CA . PRO A 1 450 ? -26.425 -9.583 32.968 1.00 96.50 450 PRO A CA 1
ATOM 3415 C C . PRO A 1 450 ? -26.742 -11.015 33.426 1.00 96.50 450 PRO A C 1
ATOM 3417 O O . PRO A 1 450 ? -26.611 -11.315 34.608 1.00 96.50 450 PRO A O 1
ATOM 3420 N N . SER A 1 451 ? -27.129 -11.914 32.512 1.00 94.50 451 SER A N 1
ATOM 3421 C CA . SER A 1 451 ? -27.370 -13.332 32.825 1.00 94.50 451 SER A CA 1
ATOM 3422 C C . SER A 1 451 ? -26.088 -14.143 33.078 1.00 94.50 451 SER A C 1
ATOM 3424 O O . SER A 1 451 ? -26.161 -15.252 33.610 1.00 94.50 451 SER A O 1
ATOM 3426 N N . VAL A 1 452 ? -24.911 -13.599 32.738 1.00 94.38 452 VAL A N 1
ATOM 3427 C CA . VAL A 1 452 ? -23.601 -14.266 32.888 1.00 94.38 452 VAL A CA 1
ATOM 3428 C C . VAL A 1 452 ? -22.729 -13.567 33.926 1.00 94.38 452 VAL A C 1
ATOM 3430 O O . VAL A 1 452 ? -22.065 -14.229 34.734 1.00 94.38 452 VAL A O 1
ATOM 3433 N N . VAL A 1 453 ? -22.716 -12.231 33.912 1.00 95.88 453 VAL A N 1
ATOM 3434 C CA . VAL A 1 453 ? -21.865 -11.414 34.781 1.00 95.88 453 VAL A CA 1
ATOM 3435 C C . VAL A 1 453 ? -22.624 -10.244 35.396 1.00 95.88 453 VAL A C 1
ATOM 3437 O O . VAL A 1 453 ? -23.473 -9.617 34.769 1.00 95.88 453 VAL A O 1
ATOM 3440 N N . ASN A 1 454 ? -22.236 -9.896 36.618 1.00 95.38 454 ASN A N 1
ATOM 3441 C CA . ASN A 1 454 ? -22.735 -8.749 37.362 1.00 95.38 454 ASN A CA 1
ATOM 3442 C C . ASN A 1 454 ? -21.647 -7.680 37.518 1.00 95.38 454 ASN A C 1
ATOM 3444 O O . ASN A 1 454 ? -20.450 -7.983 37.562 1.00 95.38 454 ASN A O 1
ATOM 3448 N N . LEU A 1 455 ? -22.062 -6.418 37.654 1.00 96.31 455 LEU A N 1
ATOM 3449 C CA . LEU A 1 455 ? -21.153 -5.306 37.931 1.00 96.31 455 LEU A CA 1
ATOM 3450 C C . LEU A 1 455 ? -20.683 -5.350 39.389 1.00 96.31 455 LEU A C 1
ATOM 3452 O O . LEU A 1 455 ? -21.489 -5.397 40.317 1.00 96.31 455 LEU A O 1
ATOM 3456 N N . LYS A 1 456 ? -19.367 -5.284 39.604 1.00 96.06 456 LYS A N 1
ATOM 3457 C CA . LYS A 1 456 ? -18.762 -5.139 40.930 1.00 96.06 456 LYS A CA 1
ATOM 3458 C C . LYS A 1 456 ? -18.331 -3.692 41.158 1.00 96.06 456 LYS A C 1
ATOM 3460 O O . LYS A 1 456 ? -17.207 -3.313 40.828 1.00 96.06 456 LYS A O 1
ATOM 3465 N N . GLY A 1 457 ? -19.216 -2.920 41.780 1.00 95.06 457 GLY A N 1
ATOM 3466 C CA . GLY A 1 457 ? -18.999 -1.500 42.056 1.00 95.06 457 GLY A CA 1
ATOM 3467 C C . GLY A 1 457 ? -19.046 -0.625 40.802 1.00 95.06 457 GLY A C 1
ATOM 3468 O O . GLY A 1 457 ? -19.311 -1.103 39.697 1.00 95.06 457 GLY A O 1
ATOM 3469 N N . ASP A 1 458 ? -18.785 0.664 41.008 1.00 95.81 458 ASP A N 1
ATOM 3470 C CA . ASP A 1 458 ? -18.896 1.683 39.965 1.00 95.81 458 ASP A CA 1
ATOM 3471 C C . ASP A 1 458 ? -17.763 1.605 38.936 1.00 95.81 458 ASP A C 1
ATOM 3473 O O . ASP A 1 458 ? -16.602 1.325 39.267 1.00 95.81 458 ASP A O 1
ATOM 3477 N N . ALA A 1 459 ? -18.100 1.961 37.699 1.00 96.69 459 ALA A N 1
ATOM 3478 C CA . ALA A 1 459 ? -17.132 2.202 36.645 1.00 96.69 459 ALA A CA 1
ATOM 3479 C C . ALA A 1 459 ? -16.198 3.370 36.992 1.00 96.69 459 ALA A C 1
ATOM 3481 O O . ALA A 1 459 ? -16.595 4.338 37.645 1.00 96.69 459 ALA A O 1
ATOM 3482 N N . LYS A 1 460 ? -14.952 3.302 36.519 1.00 94.62 460 LYS A N 1
ATOM 3483 C CA . LYS A 1 460 ? -13.925 4.324 36.756 1.00 94.62 460 LYS A CA 1
ATOM 3484 C C . LYS A 1 460 ? -13.355 4.847 35.447 1.00 94.62 460 LYS A C 1
ATOM 3486 O O . LYS A 1 460 ? -13.139 4.087 34.504 1.00 94.62 460 LYS A O 1
ATOM 3491 N N . VAL A 1 461 ? -13.044 6.138 35.434 1.00 94.38 461 VAL A N 1
ATOM 3492 C CA . VAL A 1 461 ? -12.285 6.780 34.359 1.00 94.38 461 VAL A CA 1
ATOM 3493 C C . VAL A 1 461 ? -10.799 6.693 34.696 1.00 94.38 461 VAL A C 1
ATOM 3495 O O . VAL A 1 461 ? -10.354 7.198 35.726 1.00 94.38 461 VAL A O 1
ATOM 3498 N N . ILE A 1 462 ? -10.023 6.053 33.828 1.00 93.12 462 ILE A N 1
ATOM 3499 C CA . ILE A 1 462 ? -8.563 6.089 33.872 1.00 93.12 462 ILE A CA 1
ATOM 3500 C C . ILE A 1 462 ? -8.113 7.220 32.952 1.00 93.12 462 ILE A C 1
ATOM 3502 O O . ILE A 1 462 ? -8.230 7.126 31.727 1.00 93.12 462 ILE A O 1
ATOM 3506 N N . ILE A 1 463 ? -7.596 8.290 33.552 1.00 89.69 463 ILE A N 1
ATOM 3507 C CA . ILE A 1 463 ? -7.024 9.414 32.813 1.00 89.69 463 ILE A CA 1
ATOM 3508 C C . ILE A 1 463 ? -5.753 8.941 32.108 1.00 89.69 463 ILE A C 1
ATOM 3510 O O . ILE A 1 463 ? -4.815 8.450 32.736 1.00 89.69 463 ILE A O 1
ATOM 3514 N N . THR A 1 464 ? -5.750 9.059 30.788 1.00 87.06 464 THR A N 1
ATOM 3515 C CA . THR A 1 464 ? -4.639 8.666 29.922 1.00 87.06 464 THR A CA 1
ATOM 3516 C C . THR A 1 464 ? -3.674 9.828 29.686 1.00 87.06 464 THR A C 1
ATOM 3518 O O . THR A 1 464 ? -4.093 10.982 29.778 1.00 87.06 464 THR A O 1
ATOM 3521 N N . PRO A 1 465 ? -2.399 9.552 29.354 1.00 84.25 465 PRO A N 1
ATOM 3522 C CA . PRO A 1 465 ? -1.396 10.590 29.143 1.00 84.25 465 PRO A CA 1
ATOM 3523 C C . PRO A 1 465 ? -1.765 11.609 28.059 1.00 84.25 465 PRO A C 1
ATOM 3525 O O . PRO A 1 465 ? -2.372 11.283 27.036 1.00 84.25 465 PRO A O 1
ATOM 3528 N N . GLU A 1 466 ? -1.297 12.834 28.262 1.00 85.31 466 GLU A N 1
ATOM 3529 C CA . GLU A 1 466 ? -1.339 13.923 27.291 1.00 85.31 466 GLU A CA 1
ATOM 3530 C C . GLU A 1 466 ? 0.094 14.260 26.875 1.00 85.31 466 GLU A C 1
ATOM 3532 O O . GLU A 1 466 ? 1.021 14.243 27.690 1.00 85.31 466 GLU A O 1
ATOM 3537 N N . GLN A 1 467 ? 0.295 14.548 25.593 1.00 80.06 467 GLN A N 1
ATOM 3538 C CA . GLN A 1 467 ? 1.578 14.968 25.056 1.00 80.06 467 GLN A CA 1
ATOM 3539 C C . GLN A 1 467 ? 1.476 16.419 24.607 1.00 80.06 467 GLN A C 1
ATOM 3541 O O . GLN A 1 467 ? 0.816 16.734 23.620 1.00 80.06 467 GLN A O 1
ATOM 3546 N N . HIS A 1 468 ? 2.185 17.300 25.303 1.00 81.62 468 HIS A N 1
ATOM 3547 C CA . HIS A 1 468 ? 2.268 18.711 24.950 1.00 81.62 468 HIS A CA 1
ATOM 3548 C C . HIS A 1 468 ? 3.642 19.006 24.371 1.00 81.62 468 HIS A C 1
ATOM 3550 O O . HIS A 1 468 ? 4.666 18.724 24.994 1.00 81.62 468 HIS A O 1
ATOM 3556 N N . THR A 1 469 ? 3.669 19.599 23.183 1.00 80.94 469 THR A N 1
ATOM 3557 C CA . THR A 1 469 ? 4.907 20.096 22.582 1.00 80.94 469 THR A CA 1
ATOM 3558 C C . THR A 1 469 ? 4.914 21.613 22.652 1.00 80.94 469 THR A C 1
ATOM 3560 O O . THR A 1 469 ? 3.900 22.250 22.382 1.00 80.94 469 THR A O 1
ATOM 3563 N N . LYS A 1 470 ? 6.051 22.215 23.015 1.00 85.38 470 LYS A N 1
ATOM 3564 C CA . LYS A 1 470 ? 6.187 23.677 23.016 1.00 85.38 470 LYS A CA 1
ATOM 3565 C C . LYS A 1 470 ? 6.313 24.194 21.576 1.00 85.38 470 LYS A C 1
ATOM 3567 O O . LYS A 1 470 ? 6.977 23.528 20.771 1.00 85.38 470 LYS A O 1
ATOM 3572 N N . PRO A 1 471 ? 5.749 25.373 21.253 1.00 88.69 471 PRO A N 1
ATOM 3573 C CA . PRO A 1 471 ? 6.046 26.047 19.995 1.00 88.69 471 PRO A CA 1
ATOM 3574 C C . PRO A 1 471 ? 7.561 26.171 19.780 1.00 88.69 471 PRO A C 1
ATOM 3576 O O . PRO A 1 471 ? 8.295 26.459 20.726 1.00 88.69 471 PRO A O 1
ATOM 3579 N N . GLY A 1 472 ? 8.028 25.936 18.554 1.00 82.50 472 GLY A N 1
ATOM 3580 C CA . GLY A 1 472 ? 9.452 26.011 18.204 1.00 82.50 472 GLY A CA 1
ATOM 3581 C C . GLY A 1 472 ? 10.273 24.763 18.546 1.00 82.50 472 GLY A C 1
ATOM 3582 O O . GLY A 1 472 ? 11.488 24.774 18.378 1.00 82.50 472 GLY A O 1
ATOM 3583 N N . THR A 1 473 ? 9.642 23.678 19.010 1.00 83.06 473 THR A N 1
ATOM 3584 C CA . THR A 1 473 ? 10.324 22.376 19.111 1.00 83.06 473 THR A CA 1
ATOM 3585 C C . THR A 1 473 ? 10.512 21.813 17.707 1.00 83.06 473 THR A C 1
ATOM 3587 O O . THR A 1 473 ? 9.541 21.735 16.959 1.00 83.06 473 THR A O 1
ATOM 3590 N N . ILE A 1 474 ? 11.721 21.390 17.349 1.00 78.94 474 ILE A N 1
ATOM 3591 C CA . ILE A 1 474 ? 11.996 20.786 16.038 1.00 78.94 474 ILE A CA 1
ATOM 3592 C C . ILE A 1 474 ? 11.182 19.489 15.915 1.00 78.94 474 ILE A C 1
ATOM 3594 O O . ILE A 1 474 ? 11.373 18.565 16.705 1.00 78.94 474 ILE A O 1
ATOM 3598 N N . SER A 1 475 ? 10.253 19.424 14.957 1.00 71.50 475 SER A N 1
ATOM 3599 C CA . SER A 1 475 ? 9.416 18.245 14.704 1.00 71.50 475 SER A CA 1
ATOM 3600 C C . SER A 1 475 ? 10.100 17.256 13.765 1.00 71.50 475 SER A C 1
ATOM 3602 O O . SER A 1 475 ? 10.040 16.049 13.997 1.00 71.50 475 SER A O 1
ATOM 3604 N N . ARG A 1 476 ? 10.763 17.756 12.718 1.00 67.50 476 ARG A N 1
ATOM 3605 C CA . ARG A 1 476 ? 11.481 16.947 11.730 1.00 67.50 476 ARG A CA 1
ATOM 3606 C C . ARG A 1 476 ? 12.544 17.783 11.004 1.00 67.50 476 ARG A C 1
ATOM 3608 O O . ARG A 1 476 ? 12.232 18.886 10.558 1.00 67.50 476 ARG A O 1
ATOM 3615 N N . PRO A 1 477 ? 13.766 17.263 10.805 1.00 68.00 477 PRO A N 1
ATOM 3616 C CA . PRO A 1 477 ? 14.694 17.826 9.831 1.00 68.00 477 PRO A CA 1
ATOM 3617 C C . PRO A 1 477 ? 14.183 17.562 8.406 1.00 68.00 477 PRO A C 1
ATOM 3619 O O . PRO A 1 477 ? 13.825 16.436 8.056 1.00 68.00 477 PRO A O 1
ATOM 3622 N N . LEU A 1 478 ? 14.124 18.604 7.588 1.00 65.44 478 LEU A N 1
ATOM 3623 C CA . LEU A 1 478 ? 13.736 18.539 6.186 1.00 65.44 478 LEU A CA 1
ATOM 3624 C C . LEU A 1 478 ? 14.964 18.240 5.317 1.00 65.44 478 LEU A C 1
ATOM 3626 O O . LEU A 1 478 ? 16.096 18.580 5.657 1.00 65.44 478 LEU A O 1
ATOM 3630 N N . ALA A 1 479 ? 14.739 17.601 4.168 1.00 58.09 479 ALA A N 1
ATOM 3631 C CA . ALA A 1 479 ? 15.813 17.165 3.269 1.00 58.09 479 ALA A CA 1
ATOM 3632 C C . ALA A 1 479 ? 16.656 18.326 2.699 1.00 58.09 479 ALA A C 1
ATOM 3634 O O . ALA A 1 479 ? 17.785 18.115 2.270 1.00 58.09 479 ALA A O 1
ATOM 3635 N N . ASN A 1 480 ? 16.128 19.551 2.717 1.00 70.62 480 ASN A N 1
ATOM 3636 C CA . ASN A 1 480 ? 16.824 20.776 2.314 1.00 70.62 480 ASN A CA 1
ATOM 3637 C C . ASN A 1 480 ? 17.690 21.391 3.436 1.00 70.62 480 ASN A C 1
ATOM 3639 O O . ASN A 1 480 ? 18.229 22.478 3.250 1.00 70.62 480 ASN A O 1
ATOM 3643 N N . GLY A 1 481 ? 17.814 20.730 4.593 1.00 74.31 481 GLY A N 1
ATOM 3644 C CA . GLY A 1 481 ? 18.553 21.231 5.755 1.00 74.31 481 GLY A CA 1
ATOM 3645 C C . GLY A 1 481 ? 17.755 22.184 6.652 1.00 74.31 481 GLY A C 1
ATOM 3646 O O . GLY A 1 481 ? 18.260 22.597 7.696 1.00 74.31 481 GLY A O 1
ATOM 3647 N N . GLU A 1 482 ? 16.512 22.512 6.293 1.00 79.25 482 GLU A N 1
ATOM 3648 C CA . GLU A 1 482 ? 15.611 23.270 7.159 1.00 79.25 482 GLU A CA 1
ATOM 3649 C C . GLU A 1 482 ? 15.029 22.380 8.262 1.00 79.25 482 GLU A C 1
ATOM 3651 O O . GLU A 1 482 ? 15.034 21.151 8.190 1.00 79.25 482 GLU A O 1
ATOM 3656 N N . GLN A 1 483 ? 14.517 23.003 9.317 1.00 82.19 483 GLN A N 1
ATOM 3657 C CA . GLN A 1 483 ? 13.869 22.305 10.418 1.00 82.19 483 GLN A CA 1
ATOM 3658 C C . GLN A 1 483 ? 12.396 22.676 10.436 1.00 82.19 483 GLN A C 1
ATOM 3660 O O . GLN A 1 483 ? 12.035 23.847 10.546 1.00 82.19 483 GLN A O 1
ATOM 3665 N N . GLU A 1 484 ? 11.541 21.664 10.345 1.00 78.94 484 GLU A N 1
ATOM 3666 C CA . GLU A 1 484 ? 10.124 21.838 10.603 1.00 78.94 484 GLU A CA 1
ATOM 3667 C C . GLU A 1 484 ? 9.947 22.100 12.103 1.00 78.94 484 GLU A C 1
ATOM 3669 O O . GLU A 1 484 ? 10.435 21.340 12.943 1.00 78.94 484 GLU A O 1
ATOM 3674 N N . MET A 1 485 ? 9.293 23.209 12.441 1.00 81.62 485 MET A N 1
ATOM 3675 C CA . MET A 1 485 ? 9.047 23.611 13.823 1.00 81.62 485 MET A CA 1
ATOM 3676 C C . MET A 1 485 ? 7.619 23.250 14.209 1.00 81.62 485 MET A C 1
ATOM 3678 O O . MET A 1 485 ? 6.661 23.583 13.512 1.00 81.62 485 MET A O 1
ATOM 3682 N N . ASN A 1 486 ? 7.459 22.598 15.354 1.00 78.56 486 ASN A N 1
ATOM 3683 C CA . ASN A 1 486 ? 6.153 22.312 15.917 1.00 78.56 486 ASN A CA 1
ATOM 3684 C C . ASN A 1 486 ? 5.479 23.635 16.334 1.00 78.56 486 ASN A C 1
ATOM 3686 O O . ASN A 1 486 ? 6.093 24.418 17.066 1.00 78.56 486 ASN A O 1
ATOM 3690 N N . PRO A 1 487 ? 4.224 23.893 15.930 1.00 82.88 487 PRO A N 1
ATOM 3691 C CA . PRO A 1 487 ? 3.510 25.117 16.293 1.00 82.88 487 PRO A CA 1
ATOM 3692 C C . PRO A 1 487 ? 3.033 25.149 17.757 1.00 82.88 487 PRO A C 1
ATOM 3694 O O . PRO A 1 487 ? 2.469 26.150 18.185 1.00 82.88 487 PRO A O 1
ATOM 3697 N N . GLY A 1 488 ? 3.265 24.090 18.540 1.00 79.06 488 GLY A N 1
ATOM 3698 C CA . GLY A 1 488 ? 2.806 23.982 19.926 1.00 79.06 488 GLY A CA 1
ATOM 3699 C C . GLY A 1 488 ? 1.637 23.019 20.106 1.00 79.06 488 GLY A C 1
ATOM 3700 O O . GLY A 1 488 ? 0.686 23.316 20.826 1.00 79.06 488 GLY A O 1
ATOM 3701 N N . ASN A 1 489 ? 1.663 21.887 19.404 1.00 77.94 489 ASN A N 1
ATOM 3702 C CA . ASN A 1 489 ? 0.551 20.946 19.396 1.00 77.94 489 ASN A CA 1
ATOM 3703 C C . ASN A 1 489 ? 0.438 20.182 20.723 1.00 77.94 489 ASN A C 1
ATOM 3705 O O . ASN A 1 489 ? 1.435 19.711 21.280 1.00 77.94 489 ASN A O 1
ATOM 3709 N N . SER A 1 490 ? -0.803 20.009 21.179 1.00 77.69 490 SER A N 1
ATOM 3710 C CA . SER A 1 490 ? -1.161 19.065 22.237 1.00 77.69 490 SER A CA 1
ATOM 3711 C C . SER A 1 490 ? -1.880 17.871 21.620 1.00 77.69 490 SER A C 1
ATOM 3713 O O . SER A 1 490 ? -2.831 18.040 20.859 1.00 77.69 490 SER A O 1
ATOM 3715 N N . ALA A 1 491 ? -1.409 16.671 21.931 1.00 75.81 491 ALA A N 1
ATOM 3716 C CA . ALA A 1 491 ? -2.042 15.417 21.565 1.00 75.81 491 ALA A CA 1
ATOM 3717 C C . ALA A 1 491 ? -2.578 14.755 22.833 1.00 75.81 491 ALA A C 1
ATOM 3719 O O . ALA A 1 491 ? -1.849 14.551 23.800 1.00 75.81 491 ALA A O 1
ATOM 3720 N N . TYR A 1 492 ? -3.858 14.415 22.816 1.00 79.88 492 TYR A N 1
ATOM 3721 C CA . TYR A 1 492 ? -4.552 13.827 23.953 1.00 79.88 492 TYR A CA 1
ATOM 3722 C C . TYR A 1 492 ? -4.835 12.362 23.642 1.00 79.88 492 TYR A C 1
ATOM 3724 O O . TYR A 1 492 ? -5.362 12.048 22.571 1.00 79.88 492 TYR A O 1
ATOM 3732 N N . GLN A 1 493 ? -4.503 11.458 24.562 1.00 79.19 493 GLN A N 1
ATOM 3733 C CA . GLN A 1 493 ? -5.080 10.119 24.522 1.00 79.19 493 GLN A CA 1
ATOM 3734 C C . GLN A 1 493 ? -6.491 10.163 25.109 1.00 79.19 493 GLN A C 1
ATOM 3736 O O . GLN A 1 493 ? -6.770 10.926 26.035 1.00 79.19 493 GLN A O 1
ATOM 3741 N N . ARG A 1 494 ? -7.391 9.337 24.574 1.00 86.50 494 ARG A N 1
ATOM 3742 C CA . ARG A 1 494 ? -8.740 9.187 25.129 1.00 86.50 494 ARG A CA 1
ATOM 3743 C C . ARG A 1 494 ? -8.657 8.416 26.433 1.00 86.50 494 ARG A C 1
ATOM 3745 O O . ARG A 1 494 ? -8.000 7.378 26.472 1.00 86.50 494 ARG A O 1
ATOM 3752 N N . HIS A 1 495 ? -9.361 8.897 27.454 1.00 90.06 495 HIS A N 1
ATOM 3753 C CA . HIS A 1 495 ? -9.441 8.210 28.737 1.00 90.06 495 HIS A CA 1
ATOM 3754 C C . HIS A 1 495 ? -9.921 6.763 28.555 1.00 90.06 495 HIS A C 1
ATOM 3756 O O . HIS A 1 495 ? -10.654 6.448 27.616 1.00 90.06 495 HIS A O 1
ATOM 3762 N N . SER A 1 496 ? -9.506 5.873 29.451 1.00 93.38 496 SER A N 1
ATOM 3763 C CA . SER A 1 496 ? -9.937 4.472 29.437 1.00 93.38 496 SER A CA 1
ATOM 3764 C C . SER A 1 496 ? -11.055 4.238 30.450 1.00 93.38 496 SER A C 1
ATOM 3766 O O . SER A 1 496 ? -11.073 4.847 31.518 1.00 93.38 496 SER A O 1
ATOM 3768 N N . LEU A 1 497 ? -11.995 3.356 30.113 1.00 95.06 497 LEU A N 1
ATOM 3769 C CA . LEU A 1 497 ? -13.094 2.942 30.986 1.00 95.06 497 LEU A CA 1
ATOM 3770 C C . LEU A 1 497 ? -12.710 1.640 31.694 1.00 95.06 497 LEU A C 1
ATOM 3772 O O . LEU A 1 497 ? -12.386 0.651 31.039 1.00 95.06 497 LEU A O 1
ATOM 3776 N N . LEU A 1 498 ? -12.769 1.634 33.025 1.00 96.38 498 LEU A N 1
ATOM 3777 C CA . LEU A 1 498 ? -12.542 0.449 33.847 1.00 96.38 498 LEU A CA 1
ATOM 3778 C C . LEU A 1 498 ? -13.844 0.024 34.524 1.00 96.38 498 LEU A C 1
ATOM 3780 O O . LEU A 1 498 ? -14.440 0.807 35.260 1.00 96.38 498 LEU A O 1
ATOM 3784 N N . GLN A 1 499 ? -14.222 -1.240 34.350 1.00 97.31 499 GLN A N 1
ATOM 3785 C CA . GLN A 1 499 ? -15.305 -1.889 35.087 1.00 97.31 499 GLN A CA 1
ATOM 3786 C C . GLN A 1 499 ? -14.817 -3.233 35.620 1.00 97.31 499 GLN A C 1
ATOM 3788 O O . GLN A 1 499 ? -14.114 -3.965 34.927 1.00 97.31 499 GLN A O 1
ATOM 3793 N N . THR A 1 500 ? -15.212 -3.566 36.848 1.00 96.50 500 THR A N 1
ATOM 3794 C CA . THR A 1 500 ? -14.992 -4.906 37.405 1.00 96.50 500 THR A CA 1
ATOM 3795 C C . THR A 1 500 ? -16.277 -5.716 37.284 1.00 96.50 500 THR A C 1
ATOM 3797 O O . THR A 1 500 ? -17.351 -5.220 37.626 1.00 96.50 500 THR A O 1
ATOM 3800 N N . PHE A 1 501 ? -16.169 -6.957 36.823 1.00 95.56 501 PHE A N 1
ATOM 3801 C CA . PHE A 1 501 ? -17.284 -7.896 36.706 1.00 95.56 501 PHE A CA 1
ATOM 3802 C C . PHE A 1 501 ? -17.078 -9.080 37.655 1.00 95.56 501 PHE A C 1
ATOM 3804 O O . PHE A 1 501 ? -15.944 -9.391 38.026 1.00 95.56 501 PHE A O 1
ATOM 3811 N N . PHE A 1 502 ? -18.159 -9.749 38.047 1.00 93.00 502 PHE A N 1
ATOM 3812 C CA . PHE A 1 502 ? -18.107 -11.043 38.730 1.00 93.00 502 PHE A CA 1
ATOM 3813 C C . PHE A 1 502 ? -19.151 -11.997 38.146 1.00 93.00 502 PHE A C 1
ATOM 3815 O O . PHE A 1 502 ? -20.212 -11.553 37.717 1.00 93.00 502 PHE A O 1
ATOM 3822 N N . SER A 1 503 ? -18.856 -13.299 38.133 1.00 87.06 503 SER A N 1
ATOM 3823 C CA . SER A 1 503 ? -19.803 -14.344 37.728 1.00 87.06 503 SER A CA 1
ATOM 3824 C C . SER A 1 503 ? -20.035 -15.311 38.880 1.00 87.06 503 SER A C 1
ATOM 3826 O O . SER A 1 503 ? -19.083 -15.744 39.531 1.00 87.06 503 SER A O 1
ATOM 3828 N N . GLU A 1 504 ? -21.294 -15.667 39.121 1.00 73.75 504 GLU A N 1
ATOM 3829 C CA . GLU A 1 504 ? -21.664 -16.651 40.145 1.00 73.75 504 GLU A CA 1
ATOM 3830 C C . GLU A 1 504 ? -21.394 -18.092 39.687 1.00 73.75 504 GLU A C 1
ATOM 3832 O O . GLU A 1 504 ? -21.159 -18.965 40.521 1.00 73.75 504 GLU A O 1
ATOM 3837 N N . ARG A 1 505 ? -21.328 -18.346 38.369 1.00 63.72 505 ARG A N 1
ATOM 3838 C CA . ARG A 1 505 ? -21.012 -19.679 37.821 1.00 63.72 505 ARG A CA 1
ATOM 3839 C C . ARG A 1 505 ? -19.588 -20.129 38.170 1.00 63.72 505 ARG A C 1
ATOM 3841 O O . ARG A 1 505 ? -19.379 -21.300 38.469 1.00 63.72 505 ARG A O 1
ATOM 3848 N N . ALA A 1 506 ? -18.643 -19.190 38.250 1.00 51.00 506 ALA A N 1
ATOM 3849 C CA . ALA A 1 506 ? -17.256 -19.460 38.638 1.00 51.00 506 ALA A CA 1
ATOM 3850 C C . ALA A 1 506 ? -17.093 -19.854 40.123 1.00 51.00 506 ALA A C 1
ATOM 3852 O O . ALA A 1 506 ? -16.075 -20.430 40.502 1.00 51.00 506 ALA A O 1
ATOM 3853 N N . ALA A 1 507 ? -18.081 -19.568 40.981 1.00 44.91 507 ALA A N 1
ATOM 3854 C CA . ALA A 1 507 ? -18.017 -19.910 42.403 1.00 44.91 507 ALA A CA 1
ATOM 3855 C C . ALA A 1 507 ? -18.407 -21.373 42.695 1.00 44.91 507 ALA A C 1
ATOM 3857 O O . ALA A 1 507 ? -18.036 -21.900 43.741 1.00 44.91 507 ALA A O 1
ATOM 3858 N N . ILE A 1 508 ? -19.123 -22.039 41.780 1.00 44.81 508 ILE A N 1
ATOM 3859 C CA . ILE A 1 508 ? -19.679 -23.384 42.006 1.00 44.81 508 ILE A CA 1
ATOM 3860 C C . ILE A 1 508 ? -18.637 -24.492 41.746 1.00 44.81 508 ILE A C 1
ATOM 3862 O O . ILE A 1 508 ? -18.702 -25.541 42.376 1.00 44.81 508 ILE A O 1
ATOM 3866 N N . ASN A 1 509 ? -17.619 -24.247 40.911 1.00 42.84 509 ASN A N 1
ATOM 3867 C CA . ASN A 1 509 ? -16.598 -25.250 40.560 1.00 42.84 509 ASN A CA 1
ATOM 3868 C C . ASN A 1 509 ? -15.299 -25.186 41.390 1.00 42.84 509 ASN A C 1
ATOM 3870 O O . ASN A 1 509 ? -14.380 -25.961 41.143 1.00 42.84 509 ASN A O 1
ATOM 3874 N N . CYS A 1 510 ? -15.211 -24.311 42.397 1.00 37.19 510 CYS A N 1
ATOM 3875 C CA . CYS A 1 510 ? -14.056 -24.236 43.308 1.00 37.19 510 CYS A CA 1
ATOM 3876 C C . CYS A 1 510 ? -14.258 -25.012 44.624 1.00 37.19 510 CYS A C 1
ATOM 3878 O O . CYS A 1 510 ? -13.534 -24.779 45.592 1.00 37.19 510 CYS A O 1
ATOM 3880 N N . GLY A 1 511 ? -15.239 -25.917 44.684 1.00 42.38 511 GLY A N 1
ATOM 3881 C CA . GLY A 1 511 ? -15.559 -26.673 45.892 1.00 42.38 511 GLY A CA 1
ATOM 3882 C C . GLY A 1 511 ? -16.011 -28.102 45.617 1.00 42.38 511 GLY A C 1
ATOM 3883 O O . GLY A 1 511 ? -17.199 -28.390 45.723 1.00 42.38 511 GLY A O 1
ATOM 3884 N N . SER A 1 512 ? -15.050 -28.985 45.341 1.00 34.69 512 SER A N 1
ATOM 3885 C CA . SER A 1 512 ? -15.064 -30.403 45.746 1.00 34.69 512 SER A CA 1
ATOM 3886 C C . SER A 1 512 ? -13.682 -31.013 45.586 1.00 34.69 512 SER A C 1
ATOM 3888 O O . SER A 1 512 ? -13.150 -30.907 44.458 1.00 34.69 512 SER A O 1
#

Sequence (512 aa):
MTVYHKFSAIAFAVAAALPMMAPAGVLTSEYVDGSSYNTGLEIYSSGDSVQVLSPFSCQAAIITPIYDVQGEGASSPLIPQGSFTSKQEYTVKGVVTARGESLFKGFYLHDLEGDNNPKTSDGVFVYLGGAVPTELVPGIEVCVQGLVEEKFGLTQINISKDKKFAIGAKVPVPTAIPLKIHSDESLSEALERYEGMKVVLDAGSDLKVSRNFSFDYSAKRNNLVASYRAPLMKPTQLYPALSNEALALAKANLDNQVVIESDLKAPNGVIPYFPDFNAETGYIRVGDQIQNLEAMVGYSYGSYRLVATNTVTSTDFVRLQDRVTAPAIASQGDIRVASFNVLNFFNEVVGGDTNPTGKNRGALSEAEMVLQRTKIVNALTAMDADIVGLMEIANNGFGELSAIQHLLDALNAQLSNEDAYAFVSLRDQDKYQQKYFGSDAITVGLLYRPSVVNLKGDAKVIITPEQHTKPGTISRPLANGEQEMNPGNSAYQRHSLLQTFFSERAAINCGS

Secondary structure (DSSP, 8-state):
--------S---S--SS----------------SSSS----------SS----PPP--TT--BPPHHHHH-SSSS-TTSPTT-SEEEEEEEEEEEEEEEESSSSSEEEEE-SS----TTS-SEEEEE-SSPPPTT--TTEEEEEEEEEEEETTEEEEE-TTT--EEEEEE-PPPPPEE----TTS-HHHHHHTTTT-EEE--TTT-EEEEEEEEEETTTTEEEEEEEESSPPPPHHHHS-TT-HHHHHHHHHHHHT-EEEEESS---TT--TT-TT--SSSS---TTPEE-S-EEEEEE-SSSEEEEE-S---GGGEE-SSPPPSSPPPPTT-S--EEEEEEEEE--GGGTPPPPTT----S-SSHHHHHHHHHHHHHHHHHHT-SEEEEEEEE-S-SSTTSHHHHHHHHHHTTS-TTT--EEPPPPGGGSBTTTBSSSSSEEEEEEE-TTT-EE-S--EEEPPPEEE--TTEEEEE-TTS-EEEE---EEEPPPEEE--EE-SHHHHTT--

Radius of gyration: 33.88 Å; chains: 1; bounding box: 72×88×101 Å